Protein 2XL3 (pdb70)

Sequence (635 aa):
KPNYALKFTLAGHTKAVSSVKFSPNGEWLASSSADKLIKIWGAYDGKFEKTISGHKLGISDVAWSSDSNLLVSASDDKTLKIWDVSSGKCLKTLKGHSNYVFCCNFNPQSNLIVSGSFFDESVRIWDVKTGKCLKTLPAHSDPVSAVHFNRDGSLIVSSSYDGLCRIWDTASGQCLKTLIDDDNPPVSFVKFSPNGKYILAATLDNTLKLWDYSKGKCLKTYTGHKNEKYCIFANFSVTGGKWIVSGSEDNLVYIWNLQTKEIVQKLQGHTDVVISTACHPTENIIASAALENDKTIKLWKSDCVKPNYALKFTLAGHTKAVSSVKFSPNGEWLASSSADKLIKIWGAYDGKFEKTISGHKLGISDVAWSSDSNLLVSASDDKTLKIWDVSSGKCLKTLKGHSNYVFCCNFNPQSNLIVSGSFDESVRIWDVKTGKCLKTLPAHSDPVSAVHFNRDGSLIVSSSYDGLCRIWDTASGQCLKTLIDDDNPPVSFVKFSPNGKYILAATLDNTLKLWDYSKGKCLKTYTGHKNEKYCIFANFSVTGGKWIVSGSEDNLVYIWNLQTKEIVQKLQGHTDVVISTACHPTENIIASAALENDKTIKLWKSDCDEEVDVTSVDARTKQEEVDVTSVDARTK

CATH classification: 2.130.10.10

Nearest PDB structures (foldseek):
  3n0d-assembly1_A  TM=1.001E+00  e=2.787E-56  Homo sapiens
  3mxx-assembly1_A  TM=1.001E+00  e=6.219E-56  Homo sapiens
  2gnq-assembly1_A  TM=1.001E+00  e=7.992E-56  Homo sapiens
  2co0-assembly1_A  TM=1.000E+00  e=5.377E-55  Homo sapiens
  8ok1-assembly1_A  TM=9.999E-01  e=1.085E-54  Mus musculus

Secondary structure (DSSP, 8-state):
----EEEEEE---SS-EEEEEE-TTSSEEEEEETTS-EEEEETTT--EEEEE---SS-EEEEEE-TTSSEEEEEETTSEEEEEETTT--EEEEEE--SS-EEEEEE-SSSSEEEEEETTS-EEEEETTT--EEEEE---SS-EEEEEE-TTSSEEEEEETTS-EEEEETTT--EEEEE--SS-PPEEEEEE-TTSSEEEEEETTTEEEEEETTTTEEEEEE-SS--SSS---EEEE-SSS-EEEE-BTTS-EEEEETTT--EEEEE---SS-EEEEEE-SSSSEEEEEE-TTT--EEEEE---/-----EEEEEE---SS-EEEEEE-TTSSEEEEEETTS-EEEEETTT--EEEEE---SS-EEEEEE-TTSSEEEEEETTS-EEEEETTT--EEEEE---SS-EEEEEE-SS-SEEEEEETTS-EEEEETTT--EEEEE---SS-EEEEEE-TTSSEEEEEETTS-EEEEETTT--EEEEE--SS-PPEEEEEE-TTSSEEEEEETTTEEEEEETTTTEEEEEE-SS--SSS---EEEE-SSS-EEEE-BTTS-EEEEETTT--EEEEE---SS-EEEEEE-SSSSEEEEEE-TTT--EEEEE---/-----SS---/-TTT-/----SS---/----

GO terms:
  GO:0140672 ATAC complex (C, IDA)
  GO:0005634 nucleus (C, IDA)
  GO:0001501 skeletal system development (P, IDA)
  GO:0045722 positive regulation of gluconeogenesis (P, IGI)
  GO:0042800 histone H3K4 methyltransferase activity (F, IMP)
  GO:0018022 peptidyl-lysine methylation (P, IMP)
  GO:0005515 protein binding (F, IPI)
  GO:0005654 nucleoplasm (C, TAS)
  GO:0051302 regulation of cell division (P, IDA)
  GO:0045995 regulation of embryonic development (P, IDA)
  GO:0051726 regulation of cell cycle (P, IMP)

Foldseek 3Di:
DWDWDFDDKAFDDQFFWAEWEAQLVQQWIWTFGQSQKIWIAGRPRRHTDDIAHDDPGGWREKEAALVRQKMWTWFQSQWIWIAGVVVSDGPEIAHDGPGGWHEKYAFNVRQWMWTWFQSQWIFIAGPVPSHTPDIASHGDGGWQYWEAALHRQWIWTFFQRLWIWIAGRVPRDTPDIADDDPRGGWRYKYADNHRQWMWTDGQVQKIFIAGVVVSDTDDIAGDAHHHPARKDKDFADLPATWIWIWGQVQWIFIARPPVRDTPDIHHDFDGTWRYKYARNHFRKMKITGGGVGGMITIIHTPD/DFWDWDFDDKAFDDQFFWAEWEAQLVQQWIWTFGQSQKIWIAGRPRRHTDDIAHDDPGGWREKEAALVRQKMWTWFQSQWIWIAGVVVSDGPDIAHDGPGGWHEKYAFNVRQWMWTWFQSQWIFIAGPNPSHTPDIASHGDGGKQYWEAALHRQKIWTFFQRLWIWIAGRVPRDTPDIAHDDPRGGWRYKDADNHRQWMWTDGQVQKIFIAGVVVSDTDDIAGDAHHHPARKDKDFADLPATWIWIWGQVQWIFIARPPVRDTRDIHHDFDGTFRYKYARNHFRKMKTTGGGVGGMITIIHTPD/DDDDDPDDDD/DVPPD/DDDDDPDDD/DVVD

B-factor: mean 37.05, std 11.86, range [14.22, 108.82]

Radius of gyration: 29.63 Å; Cα contacts (8 Å, |Δi|>4): 2070; chains: 6; bounding box: 37×71×88 Å

InterPro domains:
  IPR001680 WD40 repeat [PS50082] (41-82)
  IPR001680 WD40 repeat [PS50082] (83-124)
  IPR001680 WD40 repeat [PS50082] (125-166)
  IPR001680 WD40 repeat [PS50082] (167-208)
  IPR001680 WD40 repeat [PS50082] (210-251)
  IPR001680 WD40 repeat [PS50082] (252-296)
  IPR001680 WD40 repeat [SM00320] (34-73)
  IPR001680 WD40 repeat [SM00320] (76-115)
  IPR001680 WD40 repeat [SM00320] (118-157)
  IPR001680 WD40 repeat [SM00320] (160-199)
  IPR001680 WD40 repeat [SM00320] (202-242)
  IPR001680 WD40 repeat [SM00320] (245-287)
  IPR001680 WD40 repeat [SM00320] (290-331)
  IPR015943 WD40/YVTN repeat-like-containing domain superfamily [G3DSA:2.130.10.10] (20-334)
  IPR019775 WD40 repeat, conserved site [PS00678] (102-116)
  IPR019775 WD40 repeat, conserved site [PS00678] (144-158)
  IPR019775 WD40 repeat, conserved site [PS00678] (186-200)
  IPR019775 WD40 repeat, conserved site [PS00678] (274-288)
  IPR020472 PAC1/LIS1-like, WD-40 repeat [PR00320] (102-116)
  IPR020472 PAC1/LIS1-like, WD-40 repeat [PR00320] (144-158)

Solvent-accessible surface area: 23405 Å² total; per-residue (Å²): 172,9,62,10,49,81,117,71,67,7,78,35,9,98,87,1,0,0,0,0,40,20,0,56,84,0,85,77,0,0,0,0,0,6,15,90,44,0,24,2,5,9,0,90,73,11,135,94,37,11,47,6,38,41,11,163,85,7,1,0,4,0,2,22,2,60,87,9,83,34,0,0,0,0,0,15,24,105,18,0,29,2,4,35,15,88,19,23,62,58,80,79,41,0,144,37,11,79,52,80,0,9,3,1,31,16,7,56,142,18,66,22,0,0,0,0,0,72,35,63,13,0,44,3,1,31,18,79,72,6,128,46,92,72,69,6,117,0,16,78,52,25,1,1,5,4,39,5,14,118,84,11,54,20,0,0,0,0,0,58,28,4,30,6,59,0,11,39,13,83,71,14,111,51,72,72,52,8,93,41,136,128,51,23,50,10,0,12,2,60,3,2,64,3,9,78,28,0,0,6,2,5,25,60,34,17,0,20,0,14,29,40,70,71,30,114,46,62,5,60,0,64,51,11,92,2,102,26,41,2,1,13,1,9,17,2,42,45,35,26,87,20,0,0,2,0,0,19,54,47,38,1,4,0,1,36,6,32,78,76,107,61,14,40,106,9,148,31,12,94,23,15,0,0,0,2,6,30,3,51,92,84,22,5,0,0,0,0,0,6,74,122,19,65,28,0,17,0,7,58,16,129,62,160,131,9,62,10,48,80,117,71,66,6,79,36,9,96,98,0,0,0,0,0,39,19,0,55,82,0,85,76,0,0,0,0,0,18,15,92,44,0,24,2,6,9,0,92,74,10,135,95,35,12,51,4,37,42,11,163,82,8,1,0,4,0,1,22,2,60,85,9,84,35,0,0,0,0,0,21,24,105,18,0,29,1,2,35,15,86,18,22,58,58,78,80,40,1,145,38,11,79,53,88,0,6,4,0,30,17,1,53,108,17,80,22,0,0,0,0,0,72,37,62,12,0,44,2,1,31,18,79,72,7,128,45,92,72,68,7,116,0,16,78,51,25,0,1,5,4,38,5,14,118,73,5,55,18,0,0,0,0,0,67,26,4,29,6,61,0,10,38,14,84,69,15,114,50,74,72,51,7,95,40,136,127,49,24,50,10,0,11,1,59,3,2,60,9,8,49,35,0,0,5,2,5,26,61,34,17,0,21,0,14,18,38,65,160,29,105,46,65,4,61,0,63,51,10,93,3,102,58,53,1,1,14,1,9,18,2,40,43,35,27,92,8,0,0,4,0,0,18,53,49,37,1,4,0,1,31,5,33,77,84,109,61,12,40,105,8,148,33,12,94,23,15,0,0,0,2,6,29,2,52,90,85,22,5,0,0,0,0,0,6,72,121,18,64,28,0,17,0,6,58,16,128,52,151,149,136,20,65,3,50,50,86,171,19,2,14,120,142,166,137,19,68,2,42,52,90,196,37,9,18,114

Structure (mmCIF, N/CA/C/O backbone):
data_2XL3
#
_entry.id   2XL3
#
_cell.length_a   47.100
_cell.length_b   81.320
_cell.length_c   86.350
_cell.angle_alpha   90.00
_cell.angle_beta   91.13
_cell.angle_gamma   90.00
#
_symmetry.space_group_name_H-M   'P 1 21 1'
#
loop_
_entity.id
_entity.type
_entity.pdbx_description
1 polymer 'WD REPEAT-CONTAINING PROTEIN 5'
2 polymer 'RETINOBLASTOMA-BINDING PROTEIN 5'
3 polymer 'HISTONE H3.1'
4 non-polymer GLYCEROL
5 water water
#
loop_
_atom_site.group_PDB
_atom_site.id
_atom_site.type_symbol
_atom_site.label_atom_id
_atom_site.label_alt_id
_atom_site.label_comp_id
_atom_site.label_asym_id
_atom_site.label_entity_id
_atom_site.label_seq_id
_atom_site.pdbx_PDB_ins_code
_atom_site.Cartn_x
_atom_site.Cartn_y
_atom_site.Cartn_z
_atom_site.occupancy
_atom_site.B_iso_or_equiv
_atom_site.auth_seq_id
_atom_site.auth_comp_id
_atom_site.auth_asym_id
_atom_site.auth_atom_id
_atom_site.pdbx_PDB_model_num
ATOM 1 N N . LYS A 1 32 ? 6.927 3.135 -20.832 1.00 59.17 32 LYS A N 1
ATOM 2 C CA . LYS A 1 32 ? 8.011 3.594 -19.961 1.00 60.49 32 LYS A CA 1
ATOM 3 C C . LYS A 1 32 ? 7.528 4.409 -18.757 1.00 53.94 32 LYS A C 1
ATOM 4 O O . LYS A 1 32 ? 6.541 5.136 -18.841 1.00 55.62 32 LYS A O 1
ATOM 10 N N . PRO A 1 33 ? 8.236 4.291 -17.626 1.00 58.34 33 PRO A N 1
ATOM 11 C CA . PRO A 1 33 ? 7.917 5.111 -16.459 1.00 50.53 33 PRO A CA 1
ATOM 12 C C . PRO A 1 33 ? 8.578 6.473 -16.619 1.00 53.27 33 PRO A C 1
ATOM 13 O O . PRO A 1 33 ? 9.481 6.641 -17.455 1.00 45.63 33 PRO A O 1
ATOM 17 N N . ASN A 1 34 ? 8.141 7.432 -15.813 1.00 51.38 34 ASN A N 1
ATOM 18 C CA . ASN A 1 34 ? 8.648 8.787 -15.909 1.00 49.05 34 ASN A CA 1
ATOM 19 C C . ASN A 1 34 ? 9.146 9.311 -14.572 1.00 47.87 34 ASN A C 1
ATOM 20 O O . ASN A 1 34 ? 9.139 10.518 -14.345 1.00 48.54 34 ASN A O 1
ATOM 25 N N . TYR A 1 35 ? 9.582 8.413 -13.693 1.00 45.62 35 TYR A N 1
ATOM 26 C CA . TYR A 1 35 ? 10.005 8.813 -12.345 1.00 44.63 35 TYR A CA 1
ATOM 27 C C . TYR A 1 35 ? 10.819 10.111 -12.326 1.00 38.64 35 TYR A C 1
ATOM 28 O O . TYR A 1 35 ? 11.767 10.273 -13.102 1.00 41.08 35 TYR A O 1
ATOM 37 N N . ALA A 1 36 ? 10.431 11.039 -11.450 1.00 35.50 36 ALA A N 1
ATOM 38 C CA . ALA A 1 36 ? 11.114 12.330 -11.333 1.00 37.32 36 ALA A CA 1
ATOM 39 C C . ALA A 1 36 ? 11.221 12.810 -9.872 1.00 40.22 36 ALA A C 1
ATOM 40 O O . ALA A 1 36 ? 10.293 12.630 -9.076 1.00 32.42 36 ALA A O 1
ATOM 42 N N . LEU A 1 37 ? 12.357 13.420 -9.534 1.00 35.54 37 LEU A N 1
ATOM 43 C CA . LEU A 1 37 ? 12.642 13.828 -8.159 1.00 31.90 37 LEU A CA 1
ATOM 44 C C . LEU A 1 37 ? 11.580 14.751 -7.592 1.00 30.97 37 LEU A C 1
ATOM 45 O O . LEU A 1 37 ? 11.242 15.765 -8.194 1.00 36.47 37 LEU A O 1
ATOM 50 N N . LYS A 1 38 ? 11.045 14.389 -6.436 1.00 31.50 38 LYS A N 1
ATOM 51 C CA . LYS A 1 38 ? 10.084 15.247 -5.750 1.00 34.95 38 LYS A CA 1
ATOM 52 C C . LYS A 1 38 ? 10.618 15.699 -4.384 1.00 39.40 38 LYS A C 1
ATOM 53 O O . LYS A 1 38 ? 10.395 16.835 -3.964 1.00 43.43 38 LYS A O 1
ATOM 59 N N . PHE A 1 39 ? 11.342 14.814 -3.708 1.00 31.22 39 PHE A N 1
ATOM 60 C CA . PHE A 1 39 ? 11.855 15.129 -2.391 1.00 28.95 39 PHE A CA 1
ATOM 61 C C . PHE A 1 39 ? 13.219 14.525 -2.093 1.00 34.20 39 PHE A C 1
ATOM 62 O O . PHE A 1 39 ? 13.510 13.397 -2.479 1.00 37.47 39 PHE A O 1
ATOM 70 N N . THR A 1 40 ? 14.056 15.303 -1.413 1.00 33.98 40 THR A N 1
ATOM 71 C CA . THR A 1 40 ? 15.287 14.793 -0.822 1.00 36.50 40 THR A CA 1
ATOM 72 C C . THR A 1 40 ? 15.178 14.936 0.692 1.00 30.60 40 THR A C 1
ATOM 73 O O . THR A 1 40 ? 14.709 15.947 1.187 1.00 31.45 40 THR A O 1
ATOM 77 N N . LEU A 1 41 ? 15.557 13.904 1.427 1.00 26.10 41 LEU A N 1
ATOM 78 C CA . LEU A 1 41 ? 15.362 13.922 2.871 1.00 32.65 41 LEU A CA 1
ATOM 79 C C . LEU A 1 41 ? 16.707 13.822 3.558 1.00 30.72 41 LEU A C 1
ATOM 80 O O . LEU A 1 41 ? 17.377 12.794 3.469 1.00 42.24 41 LEU A O 1
ATOM 85 N N . ALA A 1 42 ? 17.117 14.898 4.215 1.00 26.44 42 ALA A N 1
ATOM 86 C CA . ALA A 1 42 ? 18.349 14.887 4.994 1.00 32.53 42 ALA A CA 1
ATOM 87 C C . ALA A 1 42 ? 18.049 14.658 6.479 1.00 33.03 42 ALA A C 1
ATOM 88 O O . ALA A 1 42 ? 16.980 15.007 6.961 1.00 37.22 42 ALA A O 1
ATOM 90 N N . GLY A 1 43 ? 18.988 14.066 7.203 1.00 28.99 43 GLY A N 1
ATOM 91 C CA . GLY A 1 43 ? 18.760 13.751 8.599 1.00 31.19 43 GLY A CA 1
ATOM 92 C C . GLY A 1 43 ? 19.851 12.871 9.165 1.00 33.22 43 GLY A C 1
ATOM 93 O O . GLY A 1 43 ? 20.558 13.280 10.074 1.00 35.31 43 GLY A O 1
ATOM 94 N N . HIS A 1 44 ? 19.991 11.660 8.631 1.00 34.42 44 HIS A N 1
ATOM 95 C CA . HIS A 1 44 ? 21.065 10.762 9.052 1.00 35.94 44 HIS A CA 1
ATOM 96 C C . HIS A 1 44 ? 22.429 11.428 8.900 1.00 36.25 44 HIS A C 1
ATOM 97 O O . HIS A 1 44 ? 22.680 12.157 7.932 1.00 34.93 44 HIS A O 1
ATOM 104 N N . THR A 1 45 ? 23.302 11.170 9.867 1.00 28.93 45 THR A N 1
ATOM 105 C CA . THR A 1 45 ? 24.632 11.761 9.901 1.00 26.93 45 THR A CA 1
ATOM 106 C C . THR A 1 45 ? 25.706 10.766 9.448 1.00 33.12 45 THR A C 1
ATOM 107 O O . THR A 1 45 ? 26.898 11.078 9.417 1.00 35.45 45 THR A O 1
ATOM 111 N N . LYS A 1 46 ? 25.263 9.566 9.088 1.00 37.36 46 LYS A N 1
ATOM 112 C CA . LYS A 1 46 ? 26.132 8.518 8.555 1.00 36.05 46 LYS A CA 1
ATOM 113 C C . LYS A 1 46 ? 25.365 7.787 7.467 1.00 35.62 46 LYS A C 1
ATOM 114 O O . LYS A 1 46 ? 24.174 8.050 7.278 1.00 33.93 46 LYS A O 1
ATOM 120 N N . ALA A 1 47 ? 26.044 6.889 6.753 1.00 38.68 47 ALA A N 1
ATOM 121 C CA . ALA A 1 47 ? 25.465 6.212 5.591 1.00 26.02 47 ALA A CA 1
ATOM 122 C C . ALA A 1 47 ? 24.070 5.695 5.909 1.00 22.34 47 ALA A C 1
ATOM 123 O O . ALA A 1 47 ? 23.811 5.271 7.024 1.00 25.90 47 ALA A O 1
ATOM 125 N N . VAL A 1 48 ? 23.156 5.758 4.951 1.00 20.51 48 VAL A N 1
ATOM 126 C CA . VAL A 1 48 ? 21.844 5.163 5.166 1.00 25.60 48 VAL A CA 1
ATOM 127 C C . VAL A 1 48 ? 21.935 3.713 4.685 1.00 33.38 48 VAL A C 1
ATOM 128 O O . VAL A 1 48 ? 22.635 3.422 3.708 1.00 32.47 48 VAL A O 1
ATOM 132 N N . SER A 1 49 ? 21.237 2.803 5.360 1.00 30.62 49 SER A N 1
ATOM 133 C CA . SER A 1 49 ? 21.396 1.383 5.074 1.00 24.35 49 SER A CA 1
ATOM 134 C C . SER A 1 49 ? 20.182 0.771 4.398 1.00 26.06 49 SER A C 1
ATOM 135 O O . SER A 1 49 ? 20.319 -0.147 3.581 1.00 28.53 49 SER A O 1
ATOM 138 N N . SER A 1 50 ? 18.996 1.269 4.735 1.00 21.30 50 SER A N 1
ATOM 139 C CA . SER A 1 50 ? 17.784 0.650 4.220 1.00 25.60 50 SER A CA 1
ATOM 140 C C . SER A 1 50 ? 16.559 1.539 4.385 1.00 28.72 50 SER A C 1
ATOM 141 O O . SER A 1 50 ? 16.371 2.125 5.451 1.00 34.29 50 SER A O 1
ATOM 144 N N . VAL A 1 51 ? 15.737 1.639 3.332 1.00 27.05 51 VAL A N 1
ATOM 145 C CA . VAL A 1 51 ? 14.386 2.223 3.446 1.00 30.43 51 VAL A CA 1
ATOM 146 C C . VAL A 1 51 ? 13.266 1.233 3.058 1.00 35.83 51 VAL A C 1
ATOM 147 O O . VAL A 1 51 ? 13.494 0.292 2.287 1.00 35.86 51 VAL A O 1
ATOM 151 N N . LYS A 1 52 ? 12.077 1.428 3.631 1.00 29.41 52 LYS A N 1
ATOM 152 C CA . LYS A 1 52 ? 10.906 0.597 3.339 1.00 28.30 52 LYS A CA 1
ATOM 153 C C . LYS A 1 52 ? 9.618 1.397 3.572 1.00 36.56 52 LYS A C 1
ATOM 154 O O . LYS A 1 52 ? 9.494 2.092 4.581 1.00 35.27 52 LYS A O 1
ATOM 160 N N . PHE A 1 53 ? 8.657 1.286 2.656 1.00 31.41 53 PHE A N 1
ATOM 161 C CA . PHE A 1 53 ? 7.356 1.919 2.831 1.00 22.89 53 PHE A CA 1
ATOM 162 C C . PHE A 1 53 ? 6.462 1.114 3.757 1.00 30.64 53 PHE A C 1
ATOM 163 O O . PHE A 1 53 ? 6.279 -0.082 3.554 1.00 44.14 53 PHE A O 1
ATOM 171 N N . SER A 1 54 ? 5.904 1.757 4.776 1.00 29.41 54 SER A N 1
ATOM 172 C CA . SER A 1 54 ? 4.899 1.102 5.604 1.00 31.72 54 SER A CA 1
ATOM 173 C C . SER A 1 54 ? 3.820 0.516 4.705 1.00 36.83 54 SER A C 1
ATOM 174 O O . SER A 1 54 ? 3.544 1.043 3.619 1.00 34.92 54 SER A O 1
ATOM 177 N N . PRO A 1 55 ? 3.201 -0.580 5.154 1.00 41.04 55 PRO A N 1
ATOM 178 C CA . PRO A 1 55 ? 2.213 -1.298 4.339 1.00 39.22 55 PRO A CA 1
ATOM 179 C C . PRO A 1 55 ? 1.014 -0.434 3.975 1.00 48.07 55 PRO A C 1
ATOM 180 O O . PRO A 1 55 ? 0.388 -0.696 2.939 1.00 38.22 55 PRO A O 1
ATOM 184 N N . ASN A 1 56 ? 0.696 0.571 4.796 1.00 40.26 56 ASN A N 1
ATOM 185 C CA . ASN A 1 56 ? -0.441 1.435 4.485 1.00 31.28 56 ASN A CA 1
ATOM 186 C C . ASN A 1 56 ? -0.089 2.591 3.566 1.00 35.13 56 ASN A C 1
ATOM 187 O O . ASN A 1 56 ? -0.964 3.344 3.141 1.00 46.10 56 ASN A O 1
ATOM 192 N N . GLY A 1 57 ? 1.191 2.725 3.242 1.00 39.86 57 GLY A N 1
ATOM 193 C CA . GLY A 1 57 ? 1.633 3.785 2.352 1.00 31.12 57 GLY A CA 1
ATOM 194 C C . GLY A 1 57 ? 1.464 5.155 2.956 1.00 35.11 57 GLY A C 1
ATOM 195 O O . GLY A 1 57 ? 1.110 6.101 2.268 1.00 50.53 57 GLY A O 1
ATOM 196 N N . GLU A 1 58 ? 1.700 5.267 4.255 1.00 39.58 58 GLU A N 1
ATOM 197 C CA . GLU A 1 58 ? 1.669 6.569 4.912 1.00 38.97 58 GLU A CA 1
ATOM 198 C C . GLU A 1 58 ? 3.085 7.003 5.236 1.00 39.39 58 GLU A C 1
ATOM 199 O O . GLU A 1 58 ? 3.441 8.170 5.081 1.00 40.69 58 GLU A O 1
ATOM 205 N N . TRP A 1 59 ? 3.901 6.046 5.657 1.00 33.92 59 TRP A N 1
ATOM 206 C CA . TRP A 1 59 ? 5.229 6.352 6.139 1.00 32.93 59 TRP A CA 1
ATOM 207 C C . TRP A 1 59 ? 6.339 5.726 5.317 1.00 30.03 59 TRP A C 1
ATOM 208 O O . TRP A 1 59 ? 6.148 4.719 4.641 1.00 30.28 59 TRP A O 1
ATOM 219 N N . LEU A 1 60 ? 7.503 6.354 5.385 1.00 32.29 60 LEU A N 1
ATOM 220 C CA . LEU A 1 60 ? 8.752 5.722 4.996 1.00 35.32 60 LEU A CA 1
ATOM 221 C C . LEU A 1 60 ? 9.609 5.523 6.254 1.00 32.44 60 LEU A C 1
ATOM 222 O O . LEU A 1 60 ? 9.640 6.381 7.148 1.00 32.39 60 LEU A O 1
ATOM 227 N N . ALA A 1 61 ? 10.282 4.384 6.338 1.00 28.54 61 ALA A N 1
ATOM 228 C CA . ALA A 1 61 ? 11.159 4.102 7.468 1.00 25.99 61 ALA A CA 1
ATOM 229 C C . ALA A 1 61 ? 12.573 3.945 6.962 1.00 27.83 61 ALA A C 1
ATOM 230 O O . ALA A 1 61 ? 12.794 3.385 5.903 1.00 31.91 61 ALA A O 1
ATOM 232 N N . SER A 1 62 ? 13.538 4.451 7.712 1.00 29.30 62 SER A N 1
ATOM 233 C CA . SER A 1 62 ? 14.924 4.398 7.281 1.00 24.65 62 SER A CA 1
ATOM 234 C C . SER A 1 62 ? 15.834 4.047 8.445 1.00 30.39 62 SER A C 1
ATOM 235 O O . SER A 1 62 ? 15.564 4.413 9.599 1.00 27.33 62 SER A O 1
ATOM 238 N N . SER A 1 63 ? 16.913 3.337 8.132 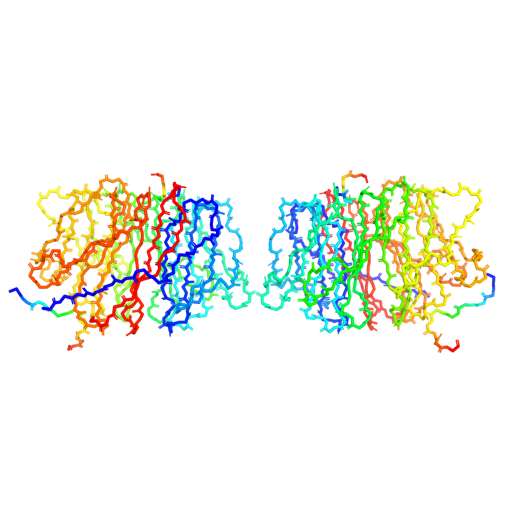1.00 29.19 63 SER A N 1
ATOM 239 C CA . SER A 1 63 ? 17.898 2.942 9.124 1.00 24.13 63 SER A CA 1
ATOM 240 C C . SER A 1 63 ? 19.277 3.363 8.655 1.00 23.47 63 SER A C 1
ATOM 241 O O . SER A 1 63 ? 19.517 3.474 7.457 1.00 25.38 63 SER A O 1
ATOM 244 N N . SER A 1 64 ? 20.188 3.586 9.597 1.00 22.54 64 SER A N 1
ATOM 245 C CA . SER A 1 64 ? 21.481 4.164 9.264 1.00 28.81 64 SER A CA 1
ATOM 246 C C . SER A 1 64 ? 22.651 3.574 10.037 1.00 29.65 64 SER A C 1
ATOM 247 O O . SER A 1 64 ? 22.496 3.007 11.121 1.00 28.06 64 SER A O 1
ATOM 250 N N . ALA A 1 65 ? 23.836 3.738 9.470 1.00 25.81 65 ALA A N 1
ATOM 251 C CA . ALA A 1 65 ? 25.064 3.431 10.167 1.00 27.98 65 ALA A CA 1
ATOM 252 C C . ALA A 1 65 ? 25.173 4.268 11.453 1.00 39.02 65 ALA A C 1
ATOM 253 O O . ALA A 1 65 ? 26.014 3.992 12.326 1.00 34.93 65 ALA A O 1
ATOM 255 N N . ASP A 1 66 ? 24.312 5.281 11.571 1.00 31.05 66 ASP A N 1
ATOM 256 C CA . ASP A 1 66 ? 24.340 6.176 12.730 1.00 36.56 66 ASP A CA 1
ATOM 257 C C . ASP A 1 66 ? 23.555 5.640 13.936 1.00 32.21 66 ASP A C 1
ATOM 258 O O . ASP A 1 66 ? 23.156 6.413 14.818 1.00 25.87 66 ASP A O 1
ATOM 263 N N . LYS A 1 67 ? 23.334 4.325 13.968 1.00 20.90 67 LYS A N 1
ATOM 264 C CA . LYS A 1 67 ? 22.559 3.692 15.040 1.00 20.20 67 LYS A CA 1
ATOM 265 C C . LYS A 1 67 ? 21.088 4.125 15.087 1.00 21.95 67 LYS A C 1
ATOM 266 O O . LYS A 1 67 ? 20.377 3.773 16.024 1.00 24.70 67 LYS A O 1
ATOM 272 N N . LEU A 1 68 ? 20.624 4.874 14.088 1.00 30.15 68 LEU A N 1
ATOM 273 C CA . LEU A 1 68 ? 19.293 5.498 14.152 1.00 29.22 68 LEU A CA 1
ATOM 274 C C . LEU A 1 68 ? 18.262 5.004 13.138 1.00 27.09 68 LEU A C 1
ATOM 275 O O . LEU A 1 68 ? 18.601 4.590 12.035 1.00 29.03 68 LEU A O 1
ATOM 280 N N . ILE A 1 69 ? 16.996 5.085 13.527 1.00 20.62 69 ILE A N 1
ATOM 281 C CA . ILE A 1 69 ? 15.879 4.933 12.602 1.00 25.78 69 ILE A CA 1
ATOM 282 C C . ILE A 1 69 ? 15.095 6.247 12.531 1.00 33.08 69 ILE A C 1
ATOM 283 O O . ILE A 1 69 ? 14.895 6.912 13.549 1.00 30.01 69 ILE A O 1
ATOM 288 N N . LYS A 1 70 ? 14.665 6.625 11.328 1.00 32.94 70 LYS A N 1
ATOM 289 C CA . LYS A 1 70 ? 13.857 7.833 11.152 1.00 36.76 70 LYS A CA 1
ATOM 290 C C . LYS A 1 70 ? 12.575 7.573 10.351 1.00 34.15 70 LYS A C 1
ATOM 291 O O . LYS A 1 70 ? 12.575 6.787 9.404 1.00 35.31 70 LYS A O 1
ATOM 297 N N . ILE A 1 71 ? 11.479 8.214 10.747 1.00 31.76 71 ILE A N 1
ATOM 298 C CA . ILE A 1 71 ? 10.213 8.034 10.048 1.00 34.22 71 ILE A CA 1
ATOM 299 C C . ILE A 1 71 ? 9.931 9.274 9.218 1.00 36.74 71 ILE A C 1
ATOM 300 O O . ILE A 1 71 ? 10.214 10.384 9.653 1.00 43.50 71 ILE A O 1
ATOM 305 N N . TRP A 1 72 ? 9.381 9.080 8.022 1.00 36.66 72 TRP A N 1
ATOM 306 C CA . TRP A 1 72 ? 9.039 10.188 7.148 1.00 34.18 72 TRP A CA 1
ATOM 307 C C . TRP A 1 72 ? 7.676 9.984 6.464 1.00 34.92 72 TRP A C 1
ATOM 308 O O . TRP A 1 72 ? 7.317 8.866 6.101 1.00 36.39 72 TRP A O 1
ATOM 319 N N . GLY A 1 73 ? 6.923 11.064 6.275 1.00 34.20 73 GLY A N 1
ATOM 320 C CA . GLY A 1 73 ? 5.691 11.010 5.499 1.00 41.31 73 GLY A CA 1
ATOM 321 C C . GLY A 1 73 ? 5.923 10.537 4.065 1.00 37.06 73 GLY A C 1
ATOM 322 O O . GLY A 1 73 ? 6.757 11.085 3.348 1.00 34.53 73 GLY A O 1
ATOM 323 N N . ALA A 1 74 ? 5.178 9.522 3.642 1.00 36.36 74 ALA A N 1
ATOM 324 C CA . ALA A 1 74 ? 5.474 8.832 2.387 1.00 37.95 74 ALA A CA 1
ATOM 325 C C . ALA A 1 74 ? 5.262 9.694 1.156 1.00 41.37 74 ALA A C 1
ATOM 326 O O . ALA A 1 74 ? 5.854 9.431 0.116 1.00 40.38 74 ALA A O 1
ATOM 328 N N . TYR A 1 75 ? 4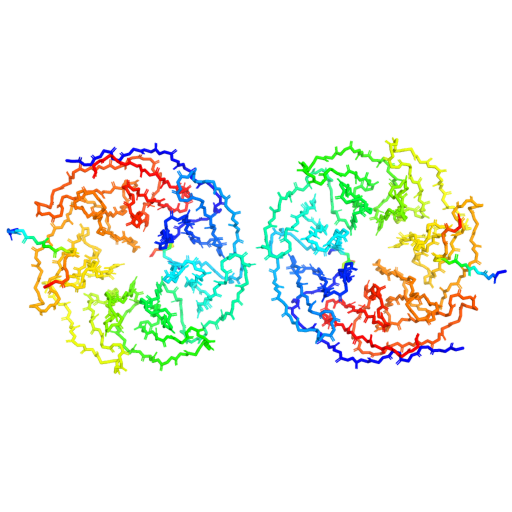.423 10.720 1.276 1.00 46.03 75 TYR A N 1
ATOM 329 C CA . TYR A 1 75 ? 4.038 11.526 0.116 1.00 41.42 75 TYR A CA 1
ATOM 330 C C . TYR A 1 75 ? 4.730 12.884 0.062 1.00 42.33 75 TYR A C 1
ATOM 331 O O . TYR A 1 75 ? 4.997 13.402 -1.023 1.00 48.77 75 TYR A O 1
ATOM 340 N N . ASP A 1 76 ? 5.017 13.459 1.228 1.00 41.96 76 ASP A N 1
ATOM 341 C CA . ASP A 1 76 ? 5.612 14.795 1.293 1.00 36.64 76 ASP A CA 1
ATOM 342 C C . ASP A 1 76 ? 7.078 14.796 1.728 1.00 39.54 76 ASP A C 1
ATOM 343 O O . ASP A 1 76 ? 7.766 15.797 1.561 1.00 42.69 76 ASP A O 1
ATOM 348 N N . GLY A 1 77 ? 7.554 13.684 2.282 1.00 42.99 77 GLY A N 1
ATOM 349 C CA . GLY A 1 77 ? 8.935 13.583 2.738 1.00 36.51 77 GLY A CA 1
ATOM 350 C C . GLY A 1 77 ? 9.152 14.348 4.029 1.00 38.97 77 GLY A C 1
ATOM 351 O O . GLY A 1 77 ? 10.275 14.512 4.503 1.00 37.84 77 GLY A O 1
ATOM 352 N N . LYS A 1 78 ? 8.053 14.834 4.586 1.00 39.23 78 LYS A N 1
ATOM 353 C CA . LYS A 1 78 ? 8.056 15.532 5.859 1.00 45.01 78 LYS A CA 1
ATOM 354 C C . LYS A 1 78 ? 8.576 14.617 6.975 1.00 42.38 78 LYS A C 1
ATOM 355 O O . LYS A 1 78 ? 8.007 13.568 7.243 1.00 38.54 78 LYS A O 1
ATOM 361 N N . PHE A 1 79 ? 9.669 15.013 7.614 1.00 40.13 79 PHE A N 1
ATOM 362 C CA . PHE A 1 79 ? 10.239 14.225 8.702 1.00 33.78 79 PHE A CA 1
ATOM 363 C C . PHE A 1 79 ? 9.240 14.059 9.844 1.00 38.51 79 PHE A C 1
ATOM 364 O O . PHE A 1 79 ? 8.476 14.972 10.160 1.00 50.95 79 PHE A O 1
ATOM 372 N N . GLU A 1 80 ? 9.247 12.885 10.457 1.00 32.43 80 GLU A N 1
ATOM 373 C CA . GLU A 1 80 ? 8.272 12.557 11.480 1.00 40.17 80 GLU A CA 1
ATOM 374 C C . GLU A 1 80 ? 8.948 12.461 12.835 1.00 45.42 80 GLU A C 1
ATOM 375 O O . GLU A 1 80 ? 8.823 13.368 13.648 1.00 41.14 80 GLU A O 1
ATOM 381 N N . LYS A 1 81 ? 9.669 11.365 13.072 1.00 36.88 81 LYS A N 1
ATOM 382 C CA . LYS A 1 81 ? 10.376 11.187 14.338 1.00 37.46 81 LYS A CA 1
ATOM 383 C C . LYS A 1 81 ? 11.710 10.454 14.180 1.00 39.87 81 LYS A C 1
ATOM 384 O O . LYS A 1 81 ? 12.075 10.015 13.085 1.00 35.93 81 LYS A O 1
ATOM 390 N N . THR A 1 82 ? 12.433 10.338 15.292 1.00 33.99 82 THR A N 1
ATOM 391 C CA . THR A 1 82 ? 13.661 9.549 15.346 1.00 32.55 82 THR A CA 1
ATOM 392 C C . THR A 1 82 ? 13.538 8.453 16.406 1.00 32.54 82 THR A C 1
ATOM 393 O O . THR A 1 82 ? 12.888 8.629 17.445 1.00 31.70 82 THR A O 1
ATOM 397 N N . ILE A 1 83 ? 14.151 7.309 16.140 1.00 24.14 83 ILE A N 1
ATOM 398 C CA . ILE A 1 83 ? 14.009 6.191 17.054 1.00 34.42 83 ILE A CA 1
ATOM 399 C C . ILE A 1 83 ? 15.368 5.649 17.465 1.00 34.39 83 ILE A C 1
ATOM 400 O O . ILE A 1 83 ? 16.095 5.107 16.636 1.00 38.35 83 ILE A O 1
ATOM 405 N N . SER A 1 84 ? 15.697 5.810 18.750 1.00 32.50 84 SER A N 1
ATOM 406 C CA . SER A 1 84 ? 17.027 5.481 19.284 1.00 30.74 84 SER A CA 1
ATOM 407 C C . SER A 1 84 ? 17.043 4.206 20.145 1.00 33.68 84 SER A C 1
ATOM 408 O O . SER A 1 84 ? 15.997 3.769 20.651 1.00 25.30 84 SER A O 1
ATOM 411 N N . GLY A 1 85 ? 18.230 3.621 20.332 1.00 29.00 85 GLY A N 1
ATOM 412 C CA . GLY A 1 85 ? 18.334 2.355 21.046 1.00 25.72 85 GLY A CA 1
ATOM 413 C C . GLY A 1 85 ? 19.500 1.423 20.715 1.00 31.88 85 GLY A C 1
ATOM 414 O O . GLY A 1 85 ? 20.163 0.908 21.621 1.00 30.90 85 GLY A O 1
ATOM 415 N N . HIS A 1 86 ? 19.753 1.174 19.433 1.00 22.55 86 HIS A N 1
ATOM 416 C CA . HIS A 1 86 ? 20.845 0.276 19.083 1.00 25.77 86 HIS A CA 1
ATOM 417 C C . HIS A 1 86 ? 22.186 0.860 19.518 1.00 26.25 86 HIS A C 1
ATOM 418 O O . HIS A 1 86 ? 22.378 2.083 19.537 1.00 24.56 86 HIS A O 1
ATOM 425 N N . LYS A 1 87 ? 23.105 -0.030 19.885 1.00 29.82 87 LYS A N 1
ATOM 426 C CA . LYS A 1 87 ? 24.413 0.372 20.391 1.00 32.59 87 LYS A CA 1
ATOM 427 C C . LYS A 1 87 ? 25.414 0.506 19.267 1.00 31.00 87 LYS A C 1
ATOM 428 O O . LYS A 1 87 ? 26.455 1.153 19.426 1.00 33.66 87 LYS A O 1
ATOM 434 N N . LEU A 1 88 ? 25.102 -0.121 18.136 1.00 28.45 88 LEU A N 1
ATOM 435 C CA . LEU A 1 88 ? 25.909 0.023 16.930 1.00 25.55 88 LEU A CA 1
ATOM 436 C C . LEU A 1 88 ? 24.995 0.269 15.741 1.00 27.64 88 LEU A C 1
ATOM 437 O O . LEU A 1 88 ? 23.773 0.264 15.898 1.00 27.62 88 LEU A O 1
ATOM 442 N N . GLY A 1 89 ? 25.584 0.480 14.564 1.00 24.48 89 GLY A N 1
ATOM 443 C CA . GLY A 1 89 ? 24.822 0.715 13.347 1.00 24.79 89 GLY A CA 1
ATOM 444 C C . GLY A 1 89 ? 23.762 -0.312 12.950 1.00 27.02 89 GLY A C 1
ATOM 445 O O . GLY A 1 89 ? 23.755 -1.451 13.415 1.00 30.61 89 GLY A O 1
ATOM 446 N N . ILE A 1 90 ? 22.862 0.102 12.063 1.00 28.91 90 ILE A N 1
ATOM 447 C CA . ILE A 1 90 ? 21.763 -0.741 11.604 1.00 23.75 90 ILE A CA 1
ATOM 448 C C . ILE A 1 90 ? 21.905 -1.032 10.118 1.00 23.23 90 ILE A C 1
ATOM 449 O O . ILE A 1 90 ? 22.278 -0.154 9.359 1.00 30.88 90 ILE A O 1
ATOM 454 N N . SER A 1 91 ? 21.619 -2.267 9.706 1.00 29.50 91 SER A N 1
ATOM 455 C CA . SER A 1 91 ? 21.757 -2.655 8.304 1.00 25.95 91 SER A CA 1
ATOM 456 C C . SER A 1 91 ? 20.405 -2.843 7.619 1.00 29.05 91 SER A C 1
ATOM 457 O O . SER A 1 91 ? 20.316 -2.826 6.395 1.00 31.45 91 SER A O 1
ATOM 460 N N . ASP A 1 92 ? 19.352 -3.015 8.407 1.00 26.77 92 ASP A N 1
ATOM 461 C CA . ASP A 1 92 ? 18.037 -3.247 7.837 1.00 24.25 92 ASP A CA 1
ATOM 462 C C . ASP A 1 92 ? 16.928 -2.889 8.821 1.00 27.12 92 ASP A C 1
ATOM 463 O O . ASP A 1 92 ? 17.134 -2.832 10.033 1.00 24.13 92 ASP A O 1
ATOM 468 N N . VAL A 1 93 ? 15.747 -2.649 8.275 1.00 24.71 93 VAL A N 1
ATOM 469 C CA . VAL A 1 93 ? 14.564 -2.393 9.066 1.00 26.59 93 VAL A CA 1
ATOM 470 C C . VAL A 1 93 ? 13.381 -2.962 8.267 1.00 29.59 93 VAL A C 1
ATOM 471 O O . VAL A 1 93 ? 13.492 -3.180 7.058 1.00 25.47 93 VAL A O 1
ATOM 475 N N . ALA A 1 94 ? 12.267 -3.239 8.939 1.00 36.54 94 ALA A N 1
ATOM 476 C CA . ALA A 1 94 ? 11.115 -3.853 8.274 1.00 28.67 94 ALA A CA 1
ATOM 477 C C . ALA A 1 94 ? 9.802 -3.646 9.044 1.00 36.15 94 ALA A C 1
ATOM 478 O O . ALA A 1 94 ? 9.777 -3.712 10.284 1.00 35.20 94 ALA A O 1
ATOM 480 N N . TRP A 1 95 ? 8.724 -3.401 8.294 1.00 30.21 95 TRP A N 1
ATOM 481 C CA . TRP A 1 95 ? 7.405 -3.064 8.849 1.00 34.51 95 TRP A CA 1
ATOM 482 C C . TRP A 1 95 ? 6.559 -4.296 9.166 1.00 33.63 95 TRP A C 1
ATOM 483 O O . TRP A 1 95 ? 6.638 -5.297 8.468 1.00 40.66 95 TRP A O 1
ATOM 494 N N . SER A 1 96 ? 5.723 -4.222 10.195 1.00 31.62 96 SER A N 1
ATOM 495 C CA . SER A 1 96 ? 4.703 -5.246 10.382 1.00 33.15 96 SER A CA 1
ATOM 496 C C . SER A 1 96 ? 3.594 -5.032 9.349 1.00 38.54 96 SER A C 1
ATOM 497 O O . SER A 1 96 ? 3.599 -4.033 8.626 1.00 37.20 96 SER A O 1
ATOM 500 N N . SER A 1 97 ? 2.651 -5.968 9.275 1.00 34.45 97 SER A N 1
ATOM 501 C CA . SER A 1 97 ? 1.593 -5.900 8.274 1.00 25.82 97 SER A CA 1
ATOM 502 C C . SER A 1 97 ? 0.634 -4.763 8.554 1.00 30.36 97 SER A C 1
ATOM 503 O O . SER A 1 97 ? 0.045 -4.217 7.636 1.00 40.99 97 SER A O 1
ATOM 506 N N . ASP A 1 98 ? 0.468 -4.410 9.824 1.00 35.69 98 ASP A N 1
ATOM 507 C CA . ASP A 1 98 ? -0.447 -3.338 10.202 1.00 39.91 98 ASP A CA 1
ATOM 508 C C . ASP A 1 98 ? 0.251 -1.961 10.357 1.00 48.21 98 ASP A C 1
ATOM 509 O O . ASP A 1 98 ? -0.352 -0.992 10.840 1.00 42.73 98 ASP A O 1
ATOM 514 N N . SER A 1 99 ? 1.516 -1.876 9.948 1.00 35.43 99 SER A N 1
ATOM 515 C CA . SER A 1 99 ? 2.231 -0.602 9.939 1.00 40.03 99 SER A CA 1
ATOM 516 C C . SER A 1 99 ? 2.482 -0.034 11.344 1.00 40.76 99 SER A C 1
ATOM 517 O O . SER A 1 99 ? 2.916 1.107 11.482 1.00 43.44 99 SER A O 1
ATOM 520 N N . ASN A 1 100 ? 2.217 -0.835 12.375 1.00 35.19 100 ASN A N 1
ATOM 521 C CA . ASN A 1 100 ? 2.319 -0.380 13.755 1.00 31.57 100 ASN A CA 1
ATOM 522 C C . ASN A 1 100 ? 3.660 -0.667 14.422 1.00 37.84 100 ASN A C 1
ATOM 523 O O . ASN A 1 100 ? 4.101 0.092 15.285 1.00 36.05 100 ASN A O 1
ATOM 528 N N . LEU A 1 101 ? 4.300 -1.764 14.030 1.00 37.50 101 LEU A N 1
ATOM 529 C CA . LEU A 1 101 ? 5.580 -2.151 14.612 1.00 29.24 101 LEU A CA 1
ATOM 530 C C . LEU A 1 101 ? 6.696 -2.111 13.575 1.00 31.16 101 LEU A C 1
ATOM 531 O O . LEU A 1 101 ? 6.446 -2.111 12.371 1.00 25.68 101 LEU A O 1
ATOM 536 N N . LEU A 1 102 ? 7.929 -2.070 14.064 1.00 31.04 102 LEU A N 1
ATOM 537 C CA . LEU A 1 102 ? 9.109 -2.143 13.218 1.00 25.86 102 LEU A CA 1
ATOM 538 C C . LEU A 1 102 ? 10.157 -3.069 13.825 1.00 35.08 102 LEU A C 1
ATOM 539 O O . LEU A 1 102 ? 10.287 -3.192 15.059 1.00 32.10 102 LEU A O 1
ATOM 544 N N . VAL A 1 103 ? 10.909 -3.726 12.950 1.00 30.18 103 VAL A N 1
ATOM 545 C CA . VAL A 1 103 ? 12.029 -4.537 13.410 1.00 31.15 103 VAL A CA 1
ATOM 546 C C . VAL A 1 103 ? 13.295 -4.070 12.701 1.00 26.33 103 VAL A C 1
ATOM 547 O O . VAL A 1 103 ? 13.256 -3.683 11.526 1.00 27.47 103 VAL A O 1
ATOM 551 N N . SER A 1 104 ? 14.408 -4.086 13.427 1.00 19.55 104 SER A N 1
ATOM 552 C CA . SER A 1 104 ? 15.680 -3.615 12.901 1.00 20.51 104 SER A CA 1
ATOM 553 C C . SER A 1 104 ? 16.826 -4.569 13.256 1.00 26.89 104 SER A C 1
ATOM 554 O O . SER A 1 104 ? 16.785 -5.292 14.267 1.00 30.17 104 SER A O 1
ATOM 557 N N . ALA A 1 105 ? 17.852 -4.564 12.413 1.00 22.01 105 ALA A N 1
ATOM 558 C CA . ALA A 1 105 ? 18.940 -5.522 12.529 1.00 26.33 105 ALA A CA 1
ATOM 559 C C . ALA A 1 105 ? 20.247 -4.774 12.626 1.00 21.05 105 ALA A C 1
ATOM 560 O O . ALA A 1 105 ? 20.623 -4.024 11.718 1.00 15.78 105 ALA A O 1
ATOM 562 N N . SER A 1 106 ? 20.953 -4.989 13.725 1.00 20.40 106 SER A N 1
ATOM 563 C CA . SER A 1 106 ? 22.105 -4.145 14.017 1.00 33.81 106 SER A CA 1
ATOM 564 C C . SER A 1 106 ? 23.413 -4.889 14.228 1.00 26.09 106 SER A C 1
ATOM 565 O O . SER A 1 106 ? 23.426 -6.031 14.630 1.00 24.39 106 SER A O 1
ATOM 568 N N . ASP A 1 107 ? 24.511 -4.194 13.954 1.00 30.32 107 ASP A N 1
ATOM 569 C CA . ASP A 1 107 ? 25.844 -4.687 14.252 1.00 33.06 107 ASP A CA 1
ATOM 570 C C . ASP A 1 107 ? 26.030 -5.028 15.717 1.00 31.37 107 ASP A C 1
ATOM 571 O O . ASP A 1 107 ? 27.024 -5.647 16.082 1.00 35.29 107 ASP A O 1
ATOM 576 N N . ASP A 1 108 ? 25.086 -4.618 16.559 1.00 29.99 108 ASP A N 1
ATOM 577 C CA . ASP A 1 108 ? 25.191 -4.886 17.996 1.00 28.06 108 ASP A CA 1
ATOM 578 C C . ASP A 1 108 ? 24.807 -6.325 18.332 1.00 32.36 108 ASP A C 1
ATOM 579 O O . ASP A 1 108 ? 24.506 -6.648 19.481 1.00 35.00 108 ASP A O 1
ATOM 584 N N . LYS A 1 109 ? 24.823 -7.181 17.310 1.00 34.09 109 LYS A N 1
ATOM 585 C CA . LYS A 1 109 ? 24.461 -8.598 17.424 1.00 27.79 109 LYS A CA 1
ATOM 586 C C . LYS A 1 109 ? 23.004 -8.835 17.831 1.00 26.48 109 LYS A C 1
ATOM 587 O O . LYS A 1 109 ? 22.647 -9.937 18.249 1.00 40.50 109 LYS A O 1
ATOM 593 N N . THR A 1 110 ? 22.154 -7.820 17.705 1.00 26.48 110 THR A N 1
ATOM 594 C CA . THR A 1 110 ? 20.757 -7.982 18.115 1.00 35.07 110 THR A CA 1
ATOM 595 C C . THR A 1 110 ? 19.730 -7.493 17.091 1.00 27.31 110 THR A C 1
ATOM 596 O O . THR A 1 110 ? 20.078 -6.905 16.077 1.00 32.73 110 THR A O 1
ATOM 600 N N . LEU A 1 111 ? 18.461 -7.763 17.377 1.00 27.33 111 LEU A N 1
ATOM 601 C CA . LEU A 1 111 ? 17.347 -7.125 16.695 1.00 30.20 111 LEU A CA 1
ATOM 602 C C . LEU A 1 111 ? 16.465 -6.449 17.752 1.00 39.38 111 LEU A C 1
ATOM 603 O O . LEU A 1 111 ? 16.358 -6.929 18.888 1.00 37.05 111 LEU A O 1
ATOM 608 N N . LYS A 1 112 ? 15.835 -5.338 17.394 1.00 29.98 112 LYS A N 1
ATOM 609 C CA . LYS A 1 112 ? 14.869 -4.738 18.295 1.00 30.89 112 LYS A CA 1
ATOM 610 C C . LYS A 1 112 ? 13.529 -4.548 17.601 1.00 33.25 112 LYS A C 1
ATOM 611 O O . LYS A 1 112 ? 13.481 -4.271 16.409 1.00 27.50 112 LYS A O 1
ATOM 617 N N . ILE A 1 113 ? 12.454 -4.735 18.363 1.00 36.10 113 ILE A N 1
ATOM 618 C CA . ILE A 1 113 ? 11.089 -4.548 17.892 1.00 35.10 113 ILE A CA 1
ATOM 619 C C . ILE A 1 113 ? 10.552 -3.243 18.481 1.00 29.59 113 ILE A C 1
ATOM 620 O O . ILE A 1 113 ? 10.763 -2.961 19.660 1.00 32.52 113 ILE A O 1
ATOM 625 N N . TRP A 1 114 ? 9.863 -2.441 17.677 1.00 31.74 114 TRP A N 1
ATOM 626 C CA . TRP A 1 114 ? 9.497 -1.090 18.128 1.00 36.93 114 TRP A CA 1
ATOM 627 C C . TRP A 1 114 ? 8.037 -0.755 17.897 1.00 36.38 114 TRP A C 1
ATOM 628 O O . TRP A 1 114 ? 7.517 -1.012 16.806 1.00 35.21 114 TRP A O 1
ATOM 639 N N . ASP A 1 115 ? 7.383 -0.163 18.900 1.00 30.07 115 ASP A N 1
ATOM 640 C CA . ASP A 1 115 ? 6.058 0.405 18.682 1.00 27.55 115 ASP A CA 1
ATOM 641 C C . ASP A 1 115 ? 6.301 1.730 18.003 1.00 32.99 115 ASP A C 1
ATOM 642 O O . ASP A 1 115 ? 6.957 2.598 18.566 1.00 36.22 115 ASP A O 1
ATOM 647 N N . VAL A 1 116 ? 5.791 1.888 16.790 1.00 34.24 116 VAL A N 1
ATOM 648 C CA . VAL A 1 116 ? 6.164 3.038 15.982 1.00 39.34 116 VAL A CA 1
ATOM 649 C C . VAL A 1 116 ? 5.651 4.374 16.526 1.00 36.25 116 VAL A C 1
ATOM 650 O O . VAL A 1 116 ? 6.418 5.327 16.633 1.00 30.13 116 VAL A O 1
ATOM 654 N N . SER A 1 117 ? 4.371 4.439 16.879 1.00 37.57 117 SER A N 1
ATOM 655 C CA . SER A 1 117 ? 3.788 5.698 17.333 1.00 38.33 117 SER A CA 1
ATOM 656 C C . SER A 1 117 ? 4.213 6.072 18.759 1.00 40.78 117 SER A C 1
ATOM 657 O O . SER A 1 117 ? 4.259 7.250 19.104 1.00 46.99 117 SER A O 1
ATOM 660 N N . SER A 1 118 ? 4.538 5.080 19.584 1.00 41.90 118 SER A N 1
ATOM 661 C CA . SER A 1 118 ? 5.011 5.369 20.938 1.00 36.12 118 SER A CA 1
ATOM 662 C C . SER A 1 118 ? 6.531 5.549 20.960 1.00 35.84 118 SER A C 1
ATOM 663 O O . SER A 1 118 ? 7.084 6.261 21.799 1.00 28.57 118 SER A O 1
ATOM 666 N N . GLY A 1 119 ? 7.209 4.891 20.030 1.00 37.30 119 GLY A N 1
ATOM 667 C CA . GLY A 1 119 ? 8.656 4.926 20.000 1.00 30.68 119 GLY A CA 1
ATOM 668 C C . GLY A 1 119 ? 9.263 4.016 21.049 1.00 31.86 119 GLY A C 1
ATOM 669 O O . GLY A 1 119 ? 10.453 4.106 21.316 1.00 32.80 119 GLY A O 1
ATOM 670 N N . LYS A 1 120 ? 8.440 3.152 21.646 1.00 26.97 120 LYS A N 1
ATOM 671 C CA . LYS A 1 120 ? 8.908 2.171 22.639 1.00 41.50 120 LYS A CA 1
ATOM 672 C C . LYS A 1 120 ? 9.665 1.014 22.002 1.00 37.67 120 LYS A C 1
ATOM 673 O O . LYS A 1 120 ? 9.274 0.504 20.942 1.00 38.17 120 LYS A O 1
ATOM 679 N N . CYS A 1 121 ? 10.733 0.586 22.664 1.00 31.98 121 CYS A N 1
ATOM 680 C CA . CYS A 1 121 ? 11.382 -0.675 22.310 1.00 36.89 121 CYS A CA 1
ATOM 681 C C . CYS A 1 121 ? 10.672 -1.839 22.996 1.00 29.27 121 CYS A C 1
ATOM 682 O O . CYS A 1 121 ? 10.896 -2.088 24.180 1.00 28.13 121 CYS A O 1
ATOM 685 N N . LEU A 1 122 ? 9.807 -2.538 22.265 1.00 27.90 122 LEU A N 1
ATOM 686 C CA . LEU A 1 122 ? 9.019 -3.611 22.870 1.00 27.56 122 LEU A CA 1
ATOM 687 C C . LEU A 1 122 ? 9.839 -4.845 23.270 1.00 25.97 122 LEU A C 1
ATOM 688 O O . LEU A 1 122 ? 9.619 -5.418 24.344 1.00 40.94 122 LEU A O 1
ATOM 693 N N . LYS A 1 123 ? 10.778 -5.251 22.417 1.00 24.44 123 LYS A N 1
ATOM 694 C CA . LYS A 1 123 ? 11.623 -6.426 22.694 1.00 31.13 123 LYS A CA 1
ATOM 695 C C . LYS A 1 123 ? 13.017 -6.214 22.131 1.00 26.57 123 LYS A C 1
ATOM 696 O O . LYS A 1 123 ? 13.209 -5.397 21.239 1.00 30.00 123 LYS A O 1
ATOM 702 N N . THR A 1 124 ? 13.988 -6.947 22.662 1.00 26.83 124 THR A N 1
ATOM 703 C CA . THR A 1 124 ? 15.329 -6.986 22.093 1.00 27.79 124 THR A CA 1
ATOM 704 C C . THR A 1 124 ? 15.683 -8.452 21.897 1.00 36.98 124 THR A C 1
ATOM 705 O O . THR A 1 124 ? 15.786 -9.204 22.873 1.00 35.09 124 THR A O 1
ATOM 709 N N . LEU A 1 125 ? 15.848 -8.865 20.640 1.00 34.97 125 LEU A N 1
ATOM 710 C CA . LEU A 1 125 ? 16.095 -10.275 20.338 1.00 25.40 125 LEU A CA 1
ATOM 711 C C . LEU A 1 125 ? 17.582 -10.589 20.348 1.00 27.68 125 LEU A C 1
ATOM 712 O O . LEU A 1 125 ? 18.324 -10.203 19.438 1.00 25.06 125 LEU A O 1
ATOM 717 N N . LYS A 1 126 ? 18.010 -11.287 21.395 1.00 27.55 126 LYS A N 1
ATOM 718 C CA . LYS A 1 126 ? 19.392 -11.728 21.512 1.00 28.87 126 LYS A CA 1
ATOM 719 C C . LYS A 1 126 ? 19.551 -13.199 21.088 1.00 30.21 126 LYS A C 1
ATOM 720 O O . LYS A 1 126 ? 18.635 -14.007 21.256 1.00 29.39 126 LYS A O 1
ATOM 726 N N . GLY A 1 127 ? 20.707 -13.539 20.523 1.00 29.06 127 GLY A N 1
ATOM 727 C CA . GLY A 1 127 ? 20.867 -14.834 19.889 1.00 22.84 127 GLY A CA 1
ATOM 728 C C . GLY A 1 127 ? 22.036 -14.962 18.926 1.00 31.82 127 GLY A C 1
ATOM 729 O O . GLY A 1 127 ? 22.958 -15.732 19.178 1.00 36.57 127 GLY A O 1
ATOM 730 N N . HIS A 1 128 ? 22.009 -14.236 17.810 1.00 31.32 128 HIS A N 1
ATOM 731 C CA . HIS A 1 128 ? 23.126 -14.306 16.871 1.00 26.53 128 HIS A CA 1
ATOM 732 C C . HIS A 1 128 ? 24.436 -14.015 17.576 1.00 26.04 128 HIS A C 1
ATOM 733 O O . HIS A 1 128 ? 24.461 -13.354 18.614 1.00 29.19 128 HIS A O 1
ATOM 740 N N . SER A 1 129 ? 25.524 -14.499 16.994 1.00 26.42 129 SER A N 1
ATOM 741 C CA . SER A 1 129 ? 26.829 -14.414 17.632 1.00 29.67 129 SER A CA 1
ATOM 742 C C . SER A 1 129 ? 27.709 -13.426 16.896 1.00 28.09 129 SER A C 1
ATOM 743 O O . SER A 1 129 ? 28.902 -13.305 17.185 1.00 30.12 129 SER A O 1
ATOM 746 N N . ASN A 1 130 ? 27.104 -12.732 15.936 1.00 31.52 130 ASN A N 1
ATOM 747 C CA . ASN A 1 130 ? 27.767 -11.663 15.184 1.00 34.07 130 ASN A CA 1
ATOM 748 C C . ASN A 1 130 ? 26.720 -10.756 14.541 1.00 31.60 130 ASN A C 1
ATOM 749 O O . ASN A 1 130 ? 25.531 -10.922 14.789 1.00 33.16 130 ASN A O 1
ATOM 754 N N . TYR A 1 131 ? 27.143 -9.813 13.707 1.00 30.80 131 TYR A N 1
ATOM 755 C CA . TYR A 1 131 ? 26.224 -8.785 13.224 1.00 32.04 131 TYR A CA 1
ATOM 756 C C . TYR A 1 131 ? 24.936 -9.359 12.622 1.00 30.95 131 TYR A C 1
ATOM 757 O O . TYR A 1 131 ? 24.986 -10.288 11.817 1.00 28.58 131 TYR A O 1
ATOM 766 N N . VAL A 1 132 ? 23.795 -8.783 12.997 1.00 27.16 132 VAL A N 1
ATOM 767 C CA . VAL A 1 132 ? 22.535 -9.042 12.303 1.00 27.99 132 VAL A CA 1
ATOM 768 C C . VAL A 1 132 ? 22.423 -8.109 11.092 1.00 31.45 132 VAL A C 1
ATOM 769 O O . VAL A 1 132 ? 22.585 -6.890 11.223 1.00 25.09 132 VAL A O 1
ATOM 773 N N . PHE A 1 133 ? 22.122 -8.679 9.927 1.00 23.58 133 PHE A N 1
ATOM 774 C CA . PHE A 1 133 ? 22.267 -7.956 8.667 1.00 23.94 133 PHE A CA 1
ATOM 775 C C . PHE A 1 133 ? 20.944 -7.689 7.948 1.00 22.12 133 PHE A C 1
ATOM 776 O O . PHE A 1 133 ? 20.806 -6.671 7.282 1.00 30.24 133 PHE A O 1
ATOM 784 N N . CYS A 1 134 ? 19.971 -8.582 8.104 1.00 20.57 134 CYS A N 1
ATOM 785 C CA . CYS A 1 134 ? 18.679 -8.471 7.421 1.00 18.40 134 CYS A CA 1
ATOM 786 C C . CYS A 1 134 ? 17.539 -8.966 8.297 1.00 19.93 134 CYS A C 1
ATOM 787 O O . CYS A 1 134 ? 17.763 -9.747 9.217 1.00 18.94 134 CYS A O 1
ATOM 790 N N . CYS A 1 135 ? 16.316 -8.532 8.006 1.00 17.44 135 CYS A N 1
ATOM 791 C CA . CYS A 1 135 ? 15.162 -8.900 8.833 1.00 23.00 135 CYS A CA 1
ATOM 792 C C . CYS A 1 135 ? 13.825 -8.607 8.150 1.00 23.52 135 CYS A C 1
ATOM 793 O O . CYS A 1 135 ? 13.765 -7.831 7.197 1.00 29.75 135 CYS A O 1
ATOM 796 N N . ASN A 1 136 ? 12.755 -9.216 8.659 1.00 27.17 136 ASN A N 1
ATOM 797 C CA . ASN A 1 136 ? 11.452 -9.192 7.993 1.00 30.78 136 ASN A CA 1
ATOM 798 C C . ASN A 1 136 ? 10.356 -9.866 8.826 1.00 28.43 136 ASN A C 1
ATOM 799 O O . ASN A 1 136 ? 10.628 -10.786 9.588 1.00 36.80 136 ASN A O 1
ATOM 804 N N . PHE A 1 137 ? 9.123 -9.394 8.669 1.00 30.22 137 PHE A N 1
ATOM 805 C CA . PHE A 1 137 ? 7.942 -9.983 9.296 1.00 35.58 137 PHE A CA 1
ATOM 806 C C . PHE A 1 137 ? 7.289 -11.008 8.362 1.00 36.85 137 PHE A C 1
ATOM 807 O O . PHE A 1 137 ? 7.359 -10.875 7.134 1.00 37.00 137 PHE A O 1
ATOM 815 N N . ASN A 1 138 ? 6.643 -12.023 8.925 1.00 25.63 138 ASN A N 1
ATOM 816 C CA . ASN A 1 138 ? 5.762 -12.833 8.101 1.00 35.75 138 ASN A CA 1
ATOM 817 C C . ASN A 1 138 ? 4.475 -12.041 7.931 1.00 38.78 138 ASN A C 1
ATOM 818 O O . ASN A 1 138 ? 4.216 -11.132 8.714 1.00 43.73 138 ASN A O 1
ATOM 823 N N . PRO A 1 139 ? 3.683 -12.349 6.894 1.00 37.98 139 PRO A N 1
ATOM 824 C CA . PRO A 1 139 ? 2.432 -11.608 6.695 1.00 37.02 139 PRO A CA 1
ATOM 825 C C . PRO A 1 139 ? 1.513 -11.626 7.919 1.00 46.99 139 PRO A C 1
ATOM 826 O O . PRO A 1 139 ? 0.874 -10.610 8.209 1.00 47.71 139 PRO A O 1
ATOM 830 N N . GLN A 1 140 ? 1.464 -12.723 8.627 1.00 45.16 140 GLN A N 1
ATOM 831 C CA . GLN A 1 140 ? 0.697 -12.749 9.829 1.00 49.98 140 GLN A CA 1
ATOM 832 C C . GLN A 1 140 ? 1.296 -11.787 10.841 1.00 44.49 140 GLN A C 1
ATOM 833 O O . GLN A 1 140 ? 0.596 -11.155 11.585 1.00 41.07 140 GLN A O 1
ATOM 839 N N . SER A 1 141 ? 2.613 -11.701 10.853 1.00 39.75 141 SER A N 1
ATOM 840 C CA . SER A 1 141 ? 3.397 -10.799 11.694 1.00 40.28 141 SER A CA 1
ATOM 841 C C . SER A 1 141 ? 3.470 -11.246 13.145 1.00 43.70 141 SER A C 1
ATOM 842 O O . SER A 1 141 ? 3.784 -10.451 14.040 1.00 39.68 141 SER A O 1
ATOM 845 N N . ASN A 1 142 ? 3.188 -12.525 13.369 1.00 38.67 142 ASN A N 1
ATOM 846 C CA . ASN A 1 142 ? 3.492 -13.151 14.652 1.00 34.76 142 ASN A CA 1
ATOM 847 C C . ASN A 1 142 ? 4.937 -13.629 14.662 1.00 36.15 142 ASN A C 1
ATOM 848 O O . ASN A 1 142 ? 5.490 -13.933 15.722 1.00 40.23 142 ASN A O 1
ATOM 853 N N . LEU A 1 143 ? 5.547 -13.667 13.478 1.00 24.16 143 LEU A N 1
ATOM 854 C CA . LEU A 1 143 ? 6.931 -14.102 13.338 1.00 27.13 143 LEU A CA 1
ATOM 855 C C . LEU A 1 143 ? 7.897 -13.057 12.792 1.00 35.07 143 LEU A C 1
ATOM 856 O O . LEU A 1 143 ? 7.515 -12.113 12.092 1.00 32.40 143 LEU A O 1
ATOM 861 N N . ILE A 1 144 ? 9.171 -13.250 13.100 1.00 35.56 144 ILE A N 1
ATOM 862 C CA . ILE A 1 144 ? 10.223 -12.482 12.452 1.00 34.64 144 ILE A CA 1
ATOM 863 C C . ILE A 1 144 ? 11.371 -13.401 12.037 1.00 39.46 144 ILE A C 1
ATOM 864 O O . ILE A 1 144 ? 11.795 -14.280 12.799 1.00 34.44 144 ILE A O 1
ATOM 869 N N . VAL A 1 145 ? 11.864 -13.199 10.819 1.00 34.25 145 VAL A N 1
ATOM 870 C CA . VAL A 1 145 ? 13.035 -13.920 10.361 1.00 31.45 145 VAL A CA 1
ATOM 871 C C . VAL A 1 145 ? 14.197 -12.943 10.248 1.00 27.19 145 VAL A C 1
ATOM 872 O O . VAL A 1 145 ? 14.001 -11.788 9.907 1.00 33.64 145 VAL A O 1
ATOM 876 N N . SER A 1 146 ? 15.398 -13.416 10.566 1.00 27.39 146 SER A N 1
ATOM 877 C CA . SER A 1 146 ? 16.604 -12.594 10.558 1.00 17.54 146 SER A CA 1
ATOM 878 C C . SER A 1 146 ? 17.795 -13.348 9.975 1.00 23.24 146 SER A C 1
ATOM 879 O O . SER A 1 146 ? 17.781 -14.587 9.868 1.00 28.52 146 SER A O 1
ATOM 882 N N . GLY A 1 147 ? 18.833 -12.602 9.607 1.00 22.85 147 GLY A N 1
ATOM 883 C CA . GLY A 1 147 ? 20.006 -13.188 8.988 1.00 24.76 147 GLY A CA 1
ATOM 884 C C . GLY A 1 147 ? 21.243 -12.460 9.432 1.00 20.62 147 GLY A C 1
ATOM 885 O O . GLY A 1 147 ? 21.195 -11.253 9.604 1.00 32.89 147 GLY A O 1
ATOM 886 N N . SER A 1 148 ? 22.348 -13.180 9.601 1.00 26.45 148 SER A N 1
ATOM 887 C CA . SER A 1 148 ? 23.530 -12.631 10.268 1.00 23.12 148 SER A CA 1
ATOM 888 C C . SER A 1 148 ? 24.873 -13.054 9.679 1.00 22.11 148 SER A C 1
ATOM 889 O O . SER A 1 148 ? 24.974 -13.981 8.887 1.00 23.05 148 SER A O 1
ATOM 892 N N . PHE A 1 149 ? 25.907 -12.342 10.095 1.00 26.44 149 PHE A N 1
ATOM 893 C CA A PHE A 1 149 ? 27.257 -12.670 9.678 0.55 26.41 149 PHE A CA 1
ATOM 894 C CA B PHE A 1 149 ? 27.287 -12.633 9.739 0.45 26.51 149 PHE A CA 1
ATOM 895 C C . PHE A 1 149 ? 27.665 -14.034 10.200 1.00 26.53 149 PHE A C 1
ATOM 896 O O . PHE A 1 149 ? 28.524 -14.681 9.613 1.00 33.54 149 PHE A O 1
ATOM 911 N N . ASP A 1 150 ? 27.034 -14.484 11.282 1.00 27.24 150 ASP A N 1
ATOM 912 C CA . ASP A 1 150 ? 27.356 -15.797 11.853 1.00 33.18 150 ASP A CA 1
ATOM 913 C C . ASP A 1 150 ? 26.875 -16.953 10.973 1.00 34.26 150 ASP A C 1
ATOM 914 O O . ASP A 1 150 ? 26.989 -18.113 11.354 1.00 35.43 150 ASP A O 1
ATOM 919 N N . GLU A 1 151 ? 26.329 -16.620 9.805 1.00 28.90 151 GLU A N 1
ATOM 920 C CA . GLU A 1 151 ? 26.010 -17.600 8.774 1.00 21.61 151 GLU A CA 1
ATOM 921 C C . GLU A 1 151 ? 24.693 -18.338 9.036 1.00 25.95 151 GLU A C 1
ATOM 922 O O . GLU A 1 151 ? 24.416 -19.370 8.429 1.00 29.45 151 GLU A O 1
ATOM 928 N N . SER A 1 152 ? 23.860 -17.796 9.913 1.00 26.15 152 SER A N 1
ATOM 929 C CA . SER A 1 152 ? 22.624 -18.485 10.263 1.00 23.80 152 SER A CA 1
ATOM 930 C C . SER A 1 152 ? 21.362 -17.666 9.999 1.00 24.98 152 SER A C 1
ATOM 931 O O . SER A 1 152 ? 21.425 -16.462 9.734 1.00 27.10 152 SER A O 1
ATOM 934 N N . VAL A 1 153 ? 20.217 -18.337 10.096 1.00 25.68 153 VAL A N 1
ATOM 935 C CA . VAL A 1 153 ? 18.909 -17.717 9.956 1.00 24.80 153 VAL A CA 1
ATOM 936 C C . VAL A 1 153 ? 18.072 -18.099 11.175 1.00 31.45 153 VAL A C 1
ATOM 937 O O . VAL A 1 153 ? 17.909 -19.285 11.465 1.00 25.54 153 VAL A O 1
ATOM 941 N N . ARG A 1 154 ? 17.548 -17.105 11.895 1.00 34.10 154 ARG A N 1
ATOM 942 C CA . ARG A 1 154 ? 16.678 -17.391 13.046 1.00 36.69 154 ARG A CA 1
ATOM 943 C C . ARG A 1 154 ? 15.238 -16.918 12.852 1.00 42.82 154 ARG A C 1
ATOM 944 O O . ARG A 1 154 ? 14.973 -15.919 12.163 1.00 30.84 154 ARG A O 1
ATOM 952 N N . ILE A 1 155 ? 14.315 -17.666 13.453 1.00 36.12 155 ILE A N 1
ATOM 953 C CA . ILE A 1 155 ? 12.899 -17.339 13.411 1.00 30.90 155 ILE A CA 1
ATOM 954 C C . ILE A 1 155 ? 12.462 -17.035 14.819 1.00 34.68 155 ILE A C 1
ATOM 955 O O . ILE A 1 155 ? 12.620 -17.859 15.723 1.00 36.27 155 ILE A O 1
ATOM 960 N N . TRP A 1 156 ? 11.918 -15.838 15.003 1.00 36.66 156 TRP A N 1
ATOM 961 C CA . TRP A 1 156 ? 11.611 -15.342 16.332 1.00 28.86 156 TRP A CA 1
ATOM 962 C C . TRP A 1 156 ? 10.114 -15.192 16.538 1.00 31.20 156 TRP A C 1
ATOM 963 O O . TRP A 1 156 ? 9.351 -15.050 15.581 1.00 33.14 156 TRP A O 1
ATOM 974 N N . ASP A 1 157 ? 9.707 -15.216 17.800 1.00 35.06 157 ASP A N 1
ATOM 975 C CA . ASP A 1 157 ? 8.330 -14.945 18.178 1.00 37.98 157 ASP A CA 1
ATOM 976 C C . ASP A 1 157 ? 8.150 -13.441 18.494 1.00 44.29 157 ASP A C 1
ATOM 977 O O . ASP A 1 157 ? 8.800 -12.907 19.398 1.00 34.85 157 ASP A O 1
ATOM 982 N N . VAL A 1 158 ? 7.276 -12.761 17.751 1.00 35.75 158 VAL A N 1
ATOM 983 C CA . VAL A 1 158 ? 7.031 -11.351 18.013 1.00 33.14 158 VAL A CA 1
ATOM 984 C C . VAL A 1 158 ? 6.616 -11.109 19.475 1.00 37.40 158 VAL A C 1
ATOM 985 O O . VAL A 1 158 ? 7.277 -10.361 20.197 1.00 33.71 158 VAL A O 1
ATOM 989 N N . LYS A 1 159 ? 5.533 -11.744 19.912 1.00 35.76 159 LYS A N 1
ATOM 990 C CA . LYS A 1 159 ? 5.007 -11.512 21.253 1.00 35.00 159 LYS A CA 1
ATOM 991 C C . LYS A 1 159 ? 6.034 -11.716 22.383 1.00 41.18 159 LYS A C 1
ATOM 992 O O . LYS A 1 159 ? 6.013 -10.999 23.387 1.00 34.12 159 LYS A O 1
ATOM 994 N N . THR A 1 160 ? 6.949 -12.667 22.223 1.00 40.09 160 THR A N 1
ATOM 995 C CA . THR A 1 160 ? 7.819 -13.028 23.346 1.00 39.51 160 THR A CA 1
ATOM 996 C C . THR A 1 160 ? 9.327 -12.737 23.208 1.00 47.26 160 THR A C 1
ATOM 997 O O . THR A 1 160 ? 10.071 -12.826 24.197 1.00 45.58 160 THR A O 1
ATOM 1001 N N . GLY A 1 161 ? 9.778 -12.393 22.004 1.00 38.61 161 GLY A N 1
ATOM 1002 C CA . GLY A 1 161 ? 11.191 -12.126 21.778 1.00 33.45 161 GLY A CA 1
ATOM 1003 C C . GLY A 1 161 ? 12.045 -13.390 21.774 1.00 45.63 161 GLY A C 1
ATOM 1004 O O . GLY A 1 161 ? 13.283 -13.335 21.819 1.00 32.26 161 GLY A O 1
ATOM 1005 N N . LYS A 1 162 ? 11.387 -14.545 21.720 1.00 44.89 162 LYS A N 1
ATOM 1006 C CA . LYS A 1 162 ? 12.099 -15.809 21.841 1.00 39.59 162 LYS A CA 1
ATOM 1007 C C . LYS A 1 162 ? 12.488 -16.367 20.472 1.00 43.14 162 LYS A C 1
ATOM 1008 O O . LYS A 1 162 ? 11.720 -16.287 19.508 1.00 41.48 162 LYS A O 1
ATOM 1014 N N . CYS A 1 163 ? 13.701 -16.907 20.390 1.00 32.84 163 CYS A N 1
ATOM 1015 C CA . CYS A 1 163 ? 14.173 -17.527 19.167 1.00 33.31 163 CYS A CA 1
ATOM 1016 C C . CYS A 1 163 ? 13.523 -18.902 18.986 1.00 43.25 163 CYS A C 1
ATOM 1017 O O . CYS A 1 163 ? 13.855 -19.862 19.684 1.00 34.58 163 CYS A O 1
ATOM 1020 N N . LEU A 1 164 ? 12.588 -18.989 18.047 1.00 39.51 164 LEU A N 1
ATOM 1021 C CA . LEU A 1 164 ? 11.855 -20.226 17.835 1.00 39.33 164 LEU A CA 1
ATOM 1022 C C . LEU A 1 164 ? 12.714 -21.287 17.155 1.00 42.49 164 LEU A C 1
ATOM 1023 O O . LEU A 1 164 ? 12.854 -22.402 17.669 1.00 45.34 164 LEU A O 1
ATOM 1028 N N . LYS A 1 165 ? 13.299 -20.947 16.009 1.00 35.41 165 LYS A N 1
ATOM 1029 C CA . LYS A 1 165 ? 14.174 -21.891 15.319 1.00 37.33 165 LYS A CA 1
ATOM 1030 C C . LYS A 1 165 ? 15.523 -21.271 14.963 1.00 27.83 165 LYS A C 1
ATOM 1031 O O . LYS A 1 165 ? 15.663 -20.062 14.955 1.00 32.83 165 LYS A O 1
ATOM 1037 N N . THR A 1 166 ? 16.521 -22.108 14.703 1.00 27.66 166 THR A N 1
ATOM 1038 C CA . THR A 1 166 ? 17.829 -21.619 14.292 1.00 28.42 166 THR A CA 1
ATOM 1039 C C . THR A 1 166 ? 18.345 -22.478 13.164 1.00 30.24 166 THR A C 1
ATOM 1040 O O . THR A 1 166 ? 19.008 -23.472 13.406 1.00 27.39 166 THR A O 1
ATOM 1044 N N . LEU A 1 167 ? 18.057 -22.072 11.934 1.00 30.45 167 LEU A N 1
ATOM 1045 C CA . LEU A 1 167 ? 18.483 -22.803 10.751 1.00 27.02 167 LEU A CA 1
ATOM 1046 C C . LEU A 1 167 ? 19.980 -22.630 10.484 1.00 30.65 167 LEU A C 1
ATOM 1047 O O . LEU A 1 167 ? 20.494 -21.513 10.441 1.00 25.66 167 LEU A O 1
ATOM 1052 N N . PRO A 1 168 ? 20.691 -23.747 10.303 1.00 35.35 168 PRO A N 1
ATOM 1053 C CA . PRO A 1 168 ? 22.109 -23.677 9.937 1.00 38.44 168 PRO A CA 1
ATOM 1054 C C . PRO A 1 168 ? 22.220 -23.369 8.442 1.00 33.71 168 PRO A C 1
ATOM 1055 O O . PRO A 1 168 ? 22.693 -24.194 7.661 1.00 32.87 168 PRO A O 1
ATOM 1059 N N . ALA A 1 169 ? 21.797 -22.170 8.057 1.00 34.80 169 ALA A N 1
ATOM 1060 C CA . ALA A 1 169 ? 21.444 -21.876 6.660 1.00 30.71 169 ALA A CA 1
ATOM 1061 C C . ALA A 1 169 ? 22.559 -21.843 5.598 1.00 24.07 169 ALA A C 1
ATOM 1062 O O . ALA A 1 169 ? 22.330 -22.250 4.468 1.00 24.41 169 ALA A O 1
ATOM 1064 N N . HIS A 1 170 ? 23.738 -21.336 5.949 1.00 24.03 170 HIS A N 1
ATOM 1065 C CA . HIS A 1 170 ? 24.776 -21.039 4.959 1.00 21.92 170 HIS A CA 1
ATOM 1066 C C . HIS A 1 170 ? 26.162 -21.194 5.566 1.00 21.37 170 HIS A C 1
ATOM 1067 O O . HIS A 1 170 ? 26.306 -21.391 6.771 1.00 23.96 170 HIS A O 1
ATOM 1074 N N . SER A 1 171 ? 27.180 -21.085 4.721 1.00 26.38 171 SER A N 1
ATOM 1075 C CA . SER A 1 171 ? 28.564 -21.273 5.137 1.00 26.24 171 SER A CA 1
ATOM 1076 C C . SER A 1 171 ? 29.331 -19.955 5.024 1.00 30.51 171 SER A C 1
ATOM 1077 O O . SER A 1 171 ? 30.564 -19.930 5.039 1.00 34.11 171 SER A O 1
ATOM 1080 N N . ASP A 1 172 ? 28.577 -18.866 4.910 1.00 30.77 172 ASP A N 1
ATOM 1081 C CA . ASP A 1 172 ? 29.119 -17.512 4.862 1.00 31.30 172 ASP A CA 1
ATOM 1082 C C . ASP A 1 172 ? 28.019 -16.595 5.359 1.00 28.60 172 ASP A C 1
ATOM 1083 O O . ASP A 1 172 ? 26.905 -17.052 5.591 1.00 34.51 172 ASP A O 1
ATOM 1088 N N . PRO A 1 173 ? 28.309 -15.302 5.527 1.00 28.70 173 PRO A N 1
ATOM 1089 C CA . PRO A 1 173 ? 27.274 -14.385 6.023 1.00 27.19 173 PRO A CA 1
ATOM 1090 C C . PRO A 1 173 ? 25.975 -14.396 5.194 1.00 29.55 173 PRO A C 1
ATOM 1091 O O . PRO A 1 173 ? 25.980 -14.709 3.997 1.00 31.55 173 PRO A O 1
ATOM 1095 N N . VAL A 1 174 ? 24.871 -14.049 5.847 1.00 24.28 174 VAL A N 1
ATOM 1096 C CA . VAL A 1 174 ? 23.551 -14.066 5.235 1.00 27.70 174 VAL A CA 1
ATOM 1097 C C . VAL A 1 174 ? 23.108 -12.659 4.868 1.00 30.62 174 VAL A C 1
ATOM 1098 O O . VAL A 1 174 ? 23.010 -11.786 5.733 1.00 37.81 174 VAL A O 1
ATOM 1102 N N . SER A 1 175 ? 22.793 -12.454 3.592 1.00 29.77 175 SER A N 1
ATOM 1103 C CA . SER A 1 175 ? 22.564 -11.112 3.058 1.00 22.47 175 SER A CA 1
ATOM 1104 C C . SER A 1 175 ? 21.095 -10.729 2.969 1.00 26.20 175 SER A C 1
ATOM 1105 O O . SER A 1 175 ? 20.768 -9.545 2.872 1.00 35.33 175 SER A O 1
ATOM 1108 N N . ALA A 1 176 ? 20.204 -11.715 2.990 1.00 19.53 176 ALA A N 1
ATOM 1109 C CA . ALA A 1 176 ? 18.771 -11.417 2.926 1.00 19.94 176 ALA A CA 1
ATOM 1110 C C . ALA A 1 176 ? 17.873 -12.549 3.404 1.00 23.68 176 ALA A C 1
ATOM 1111 O O . ALA A 1 176 ? 18.252 -13.720 3.370 1.00 34.66 176 ALA A O 1
ATOM 1113 N N . VAL A 1 177 ? 16.672 -12.186 3.839 1.00 19.18 177 VAL A N 1
ATOM 1114 C CA . VAL A 1 177 ? 15.679 -13.158 4.282 1.00 24.87 177 VAL A CA 1
ATOM 1115 C C . VAL A 1 177 ? 14.300 -12.549 4.041 1.00 34.08 177 VAL A C 1
ATOM 1116 O O . VAL A 1 177 ? 14.091 -11.357 4.292 1.00 28.31 177 VAL A O 1
ATOM 1120 N N . HIS A 1 178 ? 13.362 -13.360 3.559 1.00 37.63 178 HIS A N 1
ATOM 1121 C CA . HIS A 1 178 ? 12.051 -12.850 3.157 1.00 36.69 178 HIS A CA 1
ATOM 1122 C C . HIS A 1 178 ? 10.999 -13.963 3.217 1.00 31.28 178 HIS A C 1
ATOM 1123 O O . HIS A 1 178 ? 11.258 -15.075 2.765 1.00 37.57 178 HIS A O 1
ATOM 1130 N N . PHE A 1 179 ? 9.840 -13.675 3.806 1.00 23.12 179 PHE A N 1
ATOM 1131 C CA . PHE A 1 179 ? 8.731 -14.614 3.803 1.00 27.23 179 PHE A CA 1
ATOM 1132 C C . PHE A 1 179 ? 8.002 -14.515 2.472 1.00 35.93 179 PHE A C 1
ATOM 1133 O O . PHE A 1 179 ? 8.196 -13.557 1.729 1.00 36.39 179 PHE A O 1
ATOM 1141 N N . ASN A 1 180 ? 7.164 -15.500 2.163 1.00 32.56 180 ASN A N 1
ATOM 1142 C CA . ASN A 1 180 ? 6.324 -15.399 0.979 1.00 34.13 180 ASN A CA 1
ATOM 1143 C C . ASN A 1 180 ? 4.884 -14.984 1.297 1.00 31.91 180 ASN A C 1
ATOM 1144 O O . ASN A 1 180 ? 4.517 -14.839 2.459 1.00 32.50 180 ASN A O 1
ATOM 1149 N N . ARG A 1 181 ? 4.087 -14.790 0.249 1.00 38.63 181 ARG A N 1
ATOM 1150 C CA . ARG A 1 181 ? 2.721 -14.269 0.352 1.00 38.04 181 ARG A CA 1
ATOM 1151 C C . ARG A 1 181 ? 1.922 -14.735 1.580 1.00 41.27 181 ARG A C 1
ATOM 1152 O O . ARG A 1 181 ? 1.100 -13.982 2.109 1.00 46.43 181 ARG A O 1
ATOM 1160 N N . ASP A 1 182 ? 2.151 -15.966 2.034 1.00 43.23 182 ASP A N 1
ATOM 1161 C CA . ASP A 1 182 ? 1.349 -16.523 3.131 1.00 48.99 182 ASP A CA 1
ATOM 1162 C C . ASP A 1 182 ? 2.167 -17.067 4.310 1.00 42.91 182 ASP A C 1
ATOM 1163 O O . ASP A 1 182 ? 1.653 -17.813 5.144 1.00 41.50 182 ASP A O 1
ATOM 1168 N N . GLY A 1 183 ? 3.437 -16.690 4.370 1.00 37.17 183 GLY A N 1
ATOM 1169 C CA . GLY A 1 183 ? 4.275 -17.003 5.511 1.00 43.74 183 GLY A CA 1
ATOM 1170 C C . GLY A 1 183 ? 4.737 -18.442 5.602 1.00 41.43 183 GLY A C 1
ATOM 1171 O O . GLY A 1 183 ? 5.379 -18.833 6.580 1.00 35.69 183 GLY A O 1
ATOM 1172 N N . SER A 1 184 ? 4.419 -19.223 4.575 1.00 45.46 184 SER A N 1
ATOM 1173 C CA . SER A 1 184 ? 4.728 -20.651 4.556 1.00 37.27 184 SER A CA 1
ATOM 1174 C C . SER A 1 184 ? 6.191 -20.905 4.199 1.00 36.47 184 SER A C 1
ATOM 1175 O O . SER A 1 184 ? 6.761 -21.941 4.559 1.00 36.95 184 SER A O 1
ATOM 1178 N N . LEU A 1 185 ? 6.795 -19.953 3.494 1.00 30.50 185 LEU A N 1
ATOM 1179 C CA . LEU A 1 185 ? 8.160 -20.115 3.011 1.00 31.36 185 LEU A CA 1
ATOM 1180 C C . LEU A 1 185 ? 9.072 -18.939 3.375 1.00 40.56 185 LEU A C 1
ATOM 1181 O O . LEU A 1 185 ? 8.641 -17.774 3.409 1.00 37.09 185 LEU A O 1
ATOM 1186 N N . ILE A 1 186 ? 10.341 -19.242 3.625 1.00 27.85 186 ILE A N 1
ATOM 1187 C CA . ILE A 1 186 ? 11.332 -18.199 3.783 1.00 26.70 186 ILE A CA 1
ATOM 1188 C C . ILE A 1 186 ? 12.367 -18.389 2.692 1.00 34.72 186 ILE A C 1
ATOM 1189 O O . ILE A 1 186 ? 12.771 -19.521 2.425 1.00 37.66 186 ILE A O 1
ATOM 1194 N N . VAL A 1 187 ? 12.799 -17.302 2.055 1.00 26.92 187 VAL A N 1
ATOM 1195 C CA . VAL A 1 187 ? 13.936 -17.403 1.151 1.00 29.32 187 VAL A CA 1
ATOM 1196 C C . VAL A 1 187 ? 15.143 -16.729 1.787 1.00 30.68 187 VAL A C 1
ATOM 1197 O O . VAL A 1 187 ? 14.992 -15.707 2.472 1.00 29.12 187 VAL A O 1
ATOM 1201 N N . SER A 1 188 ? 16.329 -17.310 1.586 1.00 25.53 188 SER A N 1
ATOM 1202 C CA . SER A 1 188 ? 17.551 -16.718 2.123 1.00 27.47 188 SER A CA 1
ATOM 1203 C C . SER A 1 188 ? 18.680 -16.698 1.103 1.00 25.69 188 SER A C 1
ATOM 1204 O O . SER A 1 188 ? 18.686 -17.490 0.176 1.00 18.88 188 SER A O 1
ATOM 1207 N N . SER A 1 189 ? 19.616 -15.762 1.271 1.00 28.17 189 SER A N 1
ATOM 1208 C CA . SER A 1 189 ? 20.779 -15.652 0.384 1.00 24.48 189 SER A CA 1
ATOM 1209 C C . SER A 1 189 ? 22.048 -15.400 1.184 1.00 27.56 189 SER A C 1
ATOM 1210 O O . SER A 1 189 ? 21.981 -15.004 2.353 1.00 26.72 189 SER A O 1
ATOM 1213 N N . SER A 1 190 ? 23.200 -15.628 0.552 1.00 29.06 190 SER A N 1
ATOM 1214 C CA . SER A 1 190 ? 24.480 -15.546 1.255 1.00 33.41 190 SER A CA 1
ATOM 1215 C C . SER A 1 190 ? 25.668 -15.271 0.345 1.00 35.48 190 SER A C 1
ATOM 1216 O O . SER A 1 190 ? 25.629 -15.552 -0.858 1.00 30.15 190 SER A O 1
ATOM 1219 N N . TYR A 1 191 ? 26.726 -14.727 0.945 1.00 32.54 191 TYR A N 1
ATOM 1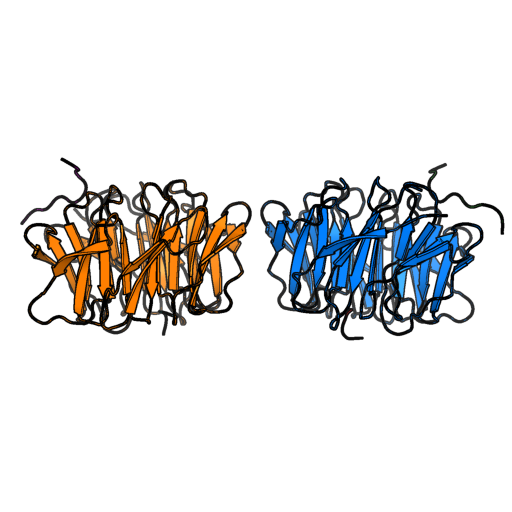220 C CA . TYR A 1 191 ? 28.024 -14.640 0.290 1.00 36.89 191 TYR A CA 1
ATOM 1221 C C . TYR A 1 191 ? 28.554 -16.034 -0.099 1.00 29.53 191 TYR A C 1
ATOM 1222 O O . TYR A 1 191 ? 29.551 -16.157 -0.814 1.00 30.28 191 TYR A O 1
ATOM 1231 N N . ASP A 1 192 ? 27.878 -17.083 0.352 1.00 25.62 192 ASP A N 1
ATOM 1232 C CA . ASP A 1 192 ? 28.314 -18.433 0.003 1.00 30.77 192 ASP A CA 1
ATOM 1233 C C . ASP A 1 192 ? 27.830 -18.878 -1.389 1.00 28.61 192 ASP A C 1
ATOM 1234 O O . ASP A 1 192 ? 27.999 -20.023 -1.775 1.00 37.54 192 ASP A O 1
ATOM 1239 N N . GLY A 1 193 ? 27.224 -17.965 -2.134 1.00 28.57 193 GLY A N 1
ATOM 1240 C CA . GLY A 1 193 ? 26.732 -18.274 -3.459 1.00 26.29 193 GLY A CA 1
ATOM 1241 C C . GLY A 1 193 ? 25.298 -18.779 -3.540 1.00 29.88 193 GLY A C 1
ATOM 1242 O O . GLY A 1 193 ? 24.736 -18.895 -4.638 1.00 35.06 193 GLY A O 1
ATOM 1243 N N . LEU A 1 194 ? 24.687 -19.077 -2.399 1.00 21.91 194 LEU A N 1
ATOM 1244 C CA . LEU A 1 194 ? 23.433 -19.835 -2.421 1.00 32.35 194 LEU A CA 1
ATOM 1245 C C . LEU A 1 194 ? 22.172 -19.036 -2.130 1.00 22.72 194 LEU A C 1
ATOM 1246 O O . LEU A 1 194 ? 22.204 -18.101 -1.366 1.00 31.03 194 LEU A O 1
ATOM 1251 N N . CYS A 1 195 ? 21.062 -19.421 -2.746 1.00 25.55 195 CYS A N 1
ATOM 1252 C CA . CYS A 1 195 ? 19.733 -19.009 -2.296 1.00 26.00 195 CYS A CA 1
ATOM 1253 C C . CYS A 1 195 ? 19.034 -20.274 -1.869 1.00 24.97 195 CYS A C 1
ATOM 1254 O O . CYS A 1 195 ? 18.944 -21.213 -2.650 1.00 28.75 195 CYS A O 1
ATOM 1257 N N . ARG A 1 196 ? 18.544 -20.313 -0.636 1.00 29.38 196 ARG A N 1
ATOM 1258 C CA . ARG A 1 196 ? 17.831 -21.490 -0.147 1.00 29.40 196 ARG A CA 1
ATOM 1259 C C . ARG A 1 196 ? 16.405 -21.150 0.247 1.00 33.13 196 ARG A C 1
ATOM 1260 O O . ARG A 1 196 ? 16.107 -20.027 0.649 1.00 35.11 196 ARG A O 1
ATOM 1268 N N . ILE A 1 197 ? 15.517 -22.120 0.091 1.00 30.74 197 ILE A N 1
ATOM 1269 C CA . ILE A 1 197 ? 14.133 -21.925 0.456 1.00 28.79 197 ILE A CA 1
ATOM 1270 C C . ILE A 1 197 ? 13.869 -22.824 1.634 1.00 31.31 197 ILE A C 1
ATOM 1271 O O . ILE A 1 197 ? 14.314 -23.974 1.657 1.00 37.96 197 ILE A O 1
ATOM 1276 N N . TRP A 1 198 ? 13.158 -22.299 2.620 1.00 27.73 198 TRP A N 1
ATOM 1277 C CA . TRP A 1 198 ? 12.938 -23.037 3.850 1.00 34.36 198 TRP A CA 1
ATOM 1278 C C . TRP A 1 198 ? 11.455 -23.151 4.143 1.00 35.36 198 TRP A C 1
ATOM 1279 O O . TRP A 1 198 ? 10.681 -22.238 3.855 1.00 37.94 198 TRP A O 1
ATOM 1290 N N . ASP A 1 199 ? 11.063 -24.288 4.700 1.00 33.30 199 ASP A N 1
ATOM 1291 C CA . ASP A 1 199 ? 9.726 -24.445 5.235 1.00 35.80 199 ASP A CA 1
ATOM 1292 C C . ASP A 1 199 ? 9.664 -23.806 6.639 1.00 39.27 199 ASP A C 1
ATOM 1293 O O . ASP A 1 199 ? 10.395 -24.203 7.557 1.00 35.75 199 ASP A O 1
ATOM 1298 N N . THR A 1 200 ? 8.794 -22.813 6.798 1.00 31.20 200 THR A N 1
ATOM 1299 C CA . THR A 1 200 ? 8.712 -22.046 8.038 1.00 28.47 200 THR A CA 1
ATOM 1300 C C . THR A 1 200 ? 8.317 -22.919 9.232 1.00 35.10 200 THR A C 1
ATOM 1301 O O . THR A 1 200 ? 8.801 -22.731 10.357 1.00 41.40 200 THR A O 1
ATOM 1305 N N . ALA A 1 201 ? 7.421 -23.863 8.986 1.00 32.39 201 ALA A N 1
ATOM 1306 C CA . ALA A 1 201 ? 6.899 -24.703 10.046 1.00 34.16 201 ALA A CA 1
ATOM 1307 C C . ALA A 1 201 ? 7.977 -25.630 10.589 1.00 37.03 201 ALA A C 1
ATOM 1308 O O . ALA A 1 201 ? 8.174 -25.710 11.807 1.00 35.35 201 ALA A O 1
ATOM 1310 N N . SER A 1 202 ? 8.680 -26.317 9.687 1.00 31.04 202 SER A N 1
ATOM 1311 C CA . SER A 1 202 ? 9.652 -27.345 10.093 1.00 40.45 202 SER A CA 1
ATOM 1312 C C . SER A 1 202 ? 11.095 -26.848 10.175 1.00 41.96 202 SER A C 1
ATOM 1313 O O . SER A 1 202 ? 11.897 -27.372 10.960 1.00 36.88 202 SER A O 1
ATOM 1316 N N . GLY A 1 203 ? 11.427 -25.852 9.357 1.00 35.48 203 GLY A N 1
ATOM 1317 C CA . GLY A 1 203 ? 12.780 -25.335 9.328 1.00 31.68 203 GLY A CA 1
ATOM 1318 C C . GLY A 1 203 ? 13.618 -26.182 8.405 1.00 32.78 203 GLY A C 1
ATOM 1319 O O . GLY A 1 203 ? 14.850 -26.181 8.456 1.00 33.38 203 GLY A O 1
ATOM 1320 N N . GLN A 1 204 ? 12.928 -26.918 7.551 1.00 30.19 204 GLN A N 1
ATOM 1321 C CA . GLN A 1 204 ? 13.596 -27.790 6.612 1.00 37.27 204 GLN A CA 1
ATOM 1322 C C . GLN A 1 204 ? 13.913 -27.061 5.322 1.00 32.21 204 GLN A C 1
ATOM 1323 O O . GLN A 1 204 ? 13.093 -26.312 4.798 1.00 30.91 204 GLN A O 1
ATOM 1329 N N . CYS A 1 205 ? 15.113 -27.296 4.814 1.00 36.08 205 CYS A N 1
ATOM 1330 C CA . CYS A 1 205 ? 15.546 -26.707 3.554 1.00 34.87 205 CYS A CA 1
ATOM 1331 C C . CYS A 1 205 ? 14.889 -27.423 2.367 1.00 33.70 205 CYS A C 1
ATOM 1332 O O . CYS A 1 205 ? 15.207 -28.570 2.074 1.00 32.78 205 CYS A O 1
ATOM 1335 N N . LEU A 1 206 ? 13.968 -26.747 1.692 1.00 30.48 206 LEU A N 1
ATOM 1336 C CA . LEU A 1 206 ? 13.244 -27.359 0.583 1.00 34.75 206 LEU A CA 1
ATOM 1337 C C . LEU A 1 206 ? 13.950 -27.223 -0.775 1.00 38.78 206 LEU A C 1
ATOM 1338 O O . LEU A 1 206 ? 13.636 -27.944 -1.711 1.00 36.94 206 LEU A O 1
ATOM 1343 N N . LYS A 1 207 ? 14.893 -26.296 -0.890 1.00 36.32 207 LYS A N 1
ATOM 1344 C CA . LYS A 1 207 ? 15.495 -26.030 -2.187 1.00 36.57 207 LYS A CA 1
ATOM 1345 C C . LYS A 1 207 ? 16.764 -25.192 -2.081 1.00 34.39 207 LYS A C 1
ATOM 1346 O O . LYS A 1 207 ? 16.810 -24.196 -1.358 1.00 34.23 207 LYS A O 1
ATOM 1352 N N . THR A 1 208 ? 17.793 -25.605 -2.808 1.00 29.32 208 THR A N 1
ATOM 1353 C CA . THR A 1 208 ? 18.968 -24.781 -2.982 1.00 31.87 208 THR A CA 1
ATOM 1354 C C . THR A 1 208 ? 19.069 -24.411 -4.448 1.00 34.43 208 THR A C 1
ATOM 1355 O O . THR A 1 208 ? 18.984 -25.286 -5.305 1.00 36.21 208 THR A O 1
ATOM 1359 N N . LEU A 1 209 ? 19.238 -23.115 -4.722 1.00 35.08 209 LEU A N 1
ATOM 1360 C CA . LEU A 1 209 ? 19.370 -22.596 -6.090 1.00 41.84 209 LEU A CA 1
ATOM 1361 C C . LEU A 1 209 ? 20.816 -22.482 -6.557 1.00 43.33 209 LEU A C 1
ATOM 1362 O O . LEU A 1 209 ? 21.594 -21.680 -6.023 1.00 50.59 209 LEU A O 1
ATOM 1367 N N . ILE A 1 210 ? 21.167 -23.268 -7.568 1.00 37.96 210 ILE A N 1
ATOM 1368 C CA . ILE A 1 210 ? 22.502 -23.204 -8.125 1.00 46.54 210 ILE A CA 1
ATOM 1369 C C . ILE A 1 210 ? 22.489 -22.667 -9.548 1.00 46.55 210 ILE A C 1
ATOM 1370 O O . ILE A 1 210 ? 21.744 -23.156 -10.390 1.00 42.79 210 ILE A O 1
ATOM 1375 N N . ASP A 1 211 ? 23.304 -21.648 -9.806 1.00 63.06 211 ASP A N 1
ATOM 1376 C CA . ASP A 1 211 ? 23.470 -21.123 -11.160 1.00 67.33 211 ASP A CA 1
ATOM 1377 C C . ASP A 1 211 ? 24.584 -21.911 -11.844 1.00 56.40 211 ASP A C 1
ATOM 1378 O O . ASP A 1 211 ? 24.708 -23.117 -11.639 1.00 65.67 211 ASP A O 1
ATOM 1383 N N . ASP A 1 212 ? 25.399 -21.233 -12.641 1.00 57.45 212 ASP A N 1
ATOM 1384 C CA . ASP A 1 212 ? 26.520 -21.877 -13.312 1.00 52.13 212 ASP A CA 1
ATOM 1385 C C . ASP A 1 212 ? 27.824 -21.500 -12.623 1.00 65.11 212 ASP A C 1
ATOM 1386 O O . ASP A 1 212 ? 28.789 -22.273 -12.633 1.00 69.27 212 ASP A O 1
ATOM 1391 N N . ASP A 1 213 ? 27.856 -20.309 -12.031 1.00 50.50 213 ASP A N 1
ATOM 1392 C CA . ASP A 1 213 ? 29.089 -19.816 -11.447 1.00 46.00 213 ASP A CA 1
ATOM 1393 C C . ASP A 1 213 ? 28.993 -19.560 -9.944 1.00 57.88 213 ASP A C 1
ATOM 1394 O O . ASP A 1 213 ? 29.999 -19.637 -9.238 1.00 68.60 213 ASP A O 1
ATOM 1399 N N . ASN A 1 214 ? 27.793 -19.262 -9.454 1.00 52.74 214 ASN A N 1
ATOM 1400 C CA . ASN A 1 214 ? 27.584 -19.048 -8.009 1.00 58.22 214 ASN A CA 1
ATOM 1401 C C . ASN A 1 214 ? 28.393 -17.928 -7.338 1.00 47.62 214 ASN A C 1
ATOM 1402 O O . ASN A 1 214 ? 29.116 -18.167 -6.364 1.00 41.07 214 ASN A O 1
ATOM 1407 N N . PRO A 1 215 ? 28.254 -16.697 -7.845 1.00 47.89 215 PRO A N 1
ATOM 1408 C CA . PRO A 1 215 ? 28.892 -15.527 -7.243 1.00 38.04 215 PRO A CA 1
ATOM 1409 C C . PRO A 1 215 ? 28.164 -15.188 -5.936 1.00 37.39 215 PRO A C 1
ATOM 1410 O O . PRO A 1 215 ? 26.996 -15.556 -5.776 1.00 35.92 215 PRO A O 1
ATOM 1414 N N . PRO A 1 216 ? 28.836 -14.506 -5.003 1.00 26.22 216 PRO A N 1
ATOM 1415 C CA . PRO A 1 216 ? 28.164 -14.284 -3.718 1.00 29.47 216 PRO A CA 1
ATOM 1416 C C . PRO A 1 216 ? 26.780 -13.698 -3.948 1.00 31.47 216 PRO A C 1
ATOM 1417 O O . PRO A 1 216 ? 26.603 -12.864 -4.835 1.00 34.18 216 PRO A O 1
ATOM 1421 N N . VAL A 1 217 ? 25.800 -14.141 -3.173 1.00 27.54 217 VAL A N 1
ATOM 1422 C CA . VAL A 1 217 ? 24.439 -13.653 -3.365 1.00 32.05 217 VAL A CA 1
ATOM 1423 C C . VAL A 1 217 ? 24.120 -12.568 -2.331 1.00 32.98 217 VAL A C 1
ATOM 1424 O O . VAL A 1 217 ? 24.140 -12.811 -1.117 1.00 27.75 217 VAL A O 1
ATOM 1428 N N . SER A 1 218 ? 23.847 -11.365 -2.835 1.00 29.06 218 SER A N 1
ATOM 1429 C CA . SER A 1 218 ? 23.832 -10.151 -2.011 1.00 26.65 218 SER A CA 1
ATOM 1430 C C . SER A 1 218 ? 22.428 -9.654 -1.714 1.00 29.86 218 SER A C 1
ATOM 1431 O O . SER A 1 218 ? 22.234 -8.810 -0.845 1.00 27.19 218 SER A O 1
ATOM 1434 N N . PHE A 1 219 ? 21.444 -10.184 -2.426 1.00 25.65 219 PHE A N 1
ATOM 1435 C CA . PHE A 1 219 ? 20.067 -9.880 -2.093 1.00 26.57 219 PHE A CA 1
ATOM 1436 C C . PHE A 1 219 ? 19.137 -10.932 -2.646 1.00 26.37 219 PHE A C 1
ATOM 1437 O O . PHE A 1 219 ? 19.423 -11.556 -3.670 1.00 31.60 219 PHE A O 1
ATOM 1445 N N . VAL A 1 220 ? 18.013 -11.121 -1.974 1.00 21.54 220 VAL A N 1
ATOM 1446 C CA . VAL A 1 220 ? 17.004 -12.038 -2.481 1.00 31.29 220 VAL A CA 1
ATOM 1447 C C . VAL A 1 220 ? 15.608 -11.612 -2.006 1.00 29.35 220 VAL A C 1
ATOM 1448 O O . VAL A 1 220 ? 15.457 -11.050 -0.925 1.00 28.14 220 VAL A O 1
ATOM 1452 N N . LYS A 1 221 ? 14.594 -11.858 -2.828 1.00 27.90 221 LYS A N 1
ATOM 1453 C CA . LYS A 1 221 ? 13.231 -11.464 -2.488 1.00 31.12 221 LYS A CA 1
ATOM 1454 C C . LYS A 1 221 ? 12.186 -12.211 -3.347 1.00 37.17 221 LYS A C 1
ATOM 1455 O O . LYS A 1 221 ? 12.399 -12.468 -4.540 1.00 29.04 221 LYS A O 1
ATOM 1461 N N . PHE A 1 222 ? 11.064 -12.568 -2.724 1.00 39.70 222 PHE A N 1
ATOM 1462 C CA . PHE A 1 222 ? 9.944 -13.201 -3.423 1.00 38.62 222 PHE A CA 1
ATOM 1463 C C . PHE A 1 222 ? 9.167 -12.206 -4.282 1.00 39.86 222 PHE A C 1
ATOM 1464 O O . PHE A 1 222 ? 9.121 -11.006 -3.995 1.00 33.73 222 PHE A O 1
ATOM 1472 N N . SER A 1 223 ? 8.520 -12.719 -5.321 1.00 38.22 223 SER A N 1
ATOM 1473 C CA . SER A 1 223 ? 7.536 -11.928 -6.035 1.00 41.65 223 SER A CA 1
ATOM 1474 C C . SER A 1 223 ? 6.305 -11.801 -5.143 1.00 34.58 223 SER A C 1
ATOM 1475 O O . SER A 1 223 ? 6.090 -12.628 -4.263 1.00 37.90 223 SER A O 1
ATOM 1478 N N . PRO A 1 224 ? 5.506 -10.750 -5.358 1.00 33.99 224 PRO A N 1
ATOM 1479 C CA . PRO A 1 224 ? 4.311 -10.513 -4.547 1.00 34.05 224 PRO A CA 1
ATOM 1480 C C . PRO A 1 224 ? 3.417 -11.735 -4.447 1.00 39.59 224 PRO A C 1
ATOM 1481 O O . PRO A 1 224 ? 2.767 -11.922 -3.421 1.00 41.28 224 PRO A O 1
ATOM 1485 N N . ASN A 1 225 ? 3.378 -12.547 -5.497 1.00 36.66 225 ASN A N 1
ATOM 1486 C CA . ASN A 1 225 ? 2.505 -13.710 -5.510 1.00 37.34 225 ASN A CA 1
ATOM 1487 C C . ASN A 1 225 ? 3.220 -14.976 -5.055 1.00 40.50 225 ASN A C 1
ATOM 1488 O O . ASN A 1 225 ? 2.611 -16.038 -4.945 1.00 54.79 225 ASN A O 1
ATOM 1493 N N . GLY A 1 226 ? 4.520 -14.859 -4.807 1.00 40.13 226 GLY A N 1
ATOM 1494 C CA . GLY A 1 226 ? 5.295 -15.960 -4.260 1.00 44.91 226 GLY A CA 1
ATOM 1495 C C . GLY A 1 226 ? 5.816 -16.927 -5.303 1.00 41.42 226 GLY A C 1
ATOM 1496 O O . GLY A 1 226 ? 6.713 -17.729 -5.029 1.00 39.04 226 GLY A O 1
ATOM 1497 N N . LYS A 1 227 ? 5.265 -16.849 -6.507 1.00 37.87 227 LYS A N 1
ATOM 1498 C CA . LYS A 1 227 ? 5.628 -17.799 -7.548 1.00 41.05 227 LYS A CA 1
ATOM 1499 C C . LYS A 1 227 ? 7.078 -17.656 -8.011 1.00 46.14 227 LYS A C 1
ATOM 1500 O O . LYS A 1 227 ? 7.682 -18.648 -8.426 1.00 49.92 227 LYS A O 1
ATOM 1506 N N . TYR A 1 228 ? 7.647 -16.450 -7.923 1.00 29.74 228 TYR A N 1
ATOM 1507 C CA . TYR A 1 228 ? 9.027 -16.242 -8.388 1.00 30.75 228 TYR A CA 1
ATOM 1508 C C . TYR A 1 228 ? 9.993 -15.741 -7.310 1.00 34.24 228 TYR A C 1
ATOM 1509 O O . TYR A 1 228 ? 9.612 -15.546 -6.166 1.00 36.33 228 TYR A O 1
ATOM 1518 N N . ILE A 1 229 ? 11.254 -15.557 -7.689 1.00 33.75 229 ILE A N 1
ATOM 1519 C CA . ILE A 1 229 ? 12.298 -15.125 -6.763 1.00 34.89 229 ILE A CA 1
ATOM 1520 C C . ILE A 1 229 ? 13.287 -14.233 -7.492 1.00 36.73 229 ILE A C 1
ATOM 1521 O O . ILE A 1 229 ? 13.760 -14.577 -8.571 1.00 33.03 229 ILE A O 1
ATOM 1526 N N . LEU A 1 230 ? 13.595 -13.086 -6.895 1.00 35.60 230 LEU A N 1
ATOM 1527 C CA . LEU A 1 230 ? 14.476 -12.097 -7.510 1.00 27.51 230 LEU A CA 1
ATOM 1528 C C . LEU A 1 230 ? 15.762 -12.007 -6.706 1.00 30.93 230 LEU A C 1
ATOM 1529 O O . LEU A 1 230 ? 15.731 -11.847 -5.487 1.00 38.47 230 LEU A O 1
ATOM 1534 N N . ALA A 1 231 ? 16.895 -12.131 -7.381 1.00 28.92 231 ALA A N 1
ATOM 1535 C CA . ALA A 1 231 ? 18.155 -12.335 -6.680 1.00 34.29 231 ALA A CA 1
ATOM 1536 C C . ALA A 1 231 ? 19.291 -11.513 -7.265 1.00 30.96 231 ALA A C 1
ATOM 1537 O O . ALA A 1 231 ? 19.581 -11.578 -8.463 1.00 34.64 231 ALA A O 1
ATOM 1539 N N . ALA A 1 232 ? 19.949 -10.763 -6.393 1.00 31.90 232 ALA A N 1
ATOM 1540 C CA . ALA A 1 232 ? 21.031 -9.868 -6.779 1.00 31.03 232 ALA A CA 1
ATOM 1541 C C . ALA A 1 232 ? 22.347 -10.558 -6.512 1.00 31.68 232 ALA A C 1
ATOM 1542 O O . ALA A 1 232 ? 22.478 -11.308 -5.540 1.00 36.59 232 ALA A O 1
ATOM 1544 N N . THR A 1 233 ? 23.335 -10.309 -7.354 1.00 25.12 233 THR A N 1
ATOM 1545 C CA . THR A 1 233 ? 24.551 -11.088 -7.228 1.00 32.33 233 THR A CA 1
ATOM 1546 C C . THR A 1 233 ? 25.781 -10.294 -7.668 1.00 31.12 233 THR A C 1
ATOM 1547 O O . THR A 1 233 ? 25.753 -9.614 -8.690 1.00 43.25 233 THR A O 1
ATOM 1551 N N . LEU A 1 234 ? 26.846 -10.374 -6.876 1.00 26.86 234 LEU A N 1
ATOM 1552 C CA . LEU A 1 234 ? 27.974 -9.462 -6.994 1.00 21.16 234 LEU A CA 1
ATOM 1553 C C . LEU A 1 234 ? 28.797 -9.611 -8.254 1.00 30.76 234 LEU A C 1
ATOM 1554 O O . LEU A 1 234 ? 30.016 -9.445 -8.228 1.00 36.26 234 LEU A O 1
ATOM 1559 N N . ASP A 1 235 ? 28.122 -9.907 -9.356 1.00 32.33 235 ASP A N 1
ATOM 1560 C CA . ASP A 1 235 ? 28.741 -9.902 -10.673 1.00 34.59 235 ASP A CA 1
ATOM 1561 C C . ASP A 1 235 ? 27.964 -8.938 -11.569 1.00 31.69 235 ASP A C 1
ATOM 1562 O O . ASP A 1 235 ? 27.924 -9.080 -12.793 1.00 33.10 235 ASP A O 1
ATOM 1567 N N . ASN A 1 236 ? 27.338 -7.963 -10.924 1.00 27.58 236 ASN A N 1
ATOM 1568 C CA . ASN A 1 236 ? 26.603 -6.910 -11.609 1.00 34.08 236 ASN A CA 1
ATOM 1569 C C . ASN A 1 236 ? 25.380 -7.474 -12.299 1.00 37.23 236 ASN A C 1
ATOM 1570 O O . ASN A 1 236 ? 24.916 -6.937 -13.309 1.00 41.13 236 ASN A O 1
ATOM 1575 N N . THR A 1 237 ? 24.848 -8.551 -11.731 1.00 32.00 237 THR A N 1
ATOM 1576 C CA . THR A 1 237 ? 23.677 -9.203 -12.302 1.00 32.70 237 THR A CA 1
ATOM 1577 C C . THR A 1 237 ? 22.514 -9.366 -11.327 1.00 28.58 237 THR A C 1
ATOM 1578 O O . THR A 1 237 ? 22.692 -9.589 -10.131 1.00 29.55 237 THR A O 1
ATOM 1582 N N . LEU A 1 238 ? 21.315 -9.253 -11.871 1.00 31.58 238 LEU A N 1
ATOM 1583 C CA . LEU A 1 238 ? 20.097 -9.620 -11.180 1.00 32.14 238 LEU A CA 1
ATOM 1584 C C . LEU A 1 238 ? 19.448 -10.745 -11.990 1.00 30.03 238 LEU A C 1
ATOM 1585 O O . LEU A 1 238 ? 19.497 -10.734 -13.219 1.00 26.42 238 LEU A O 1
ATOM 1590 N N . LYS A 1 239 ? 18.858 -11.724 -11.308 1.00 32.29 239 LYS A N 1
ATOM 1591 C CA . LYS A 1 239 ? 18.165 -12.824 -11.994 1.00 40.22 239 LYS A CA 1
ATOM 1592 C C . LYS A 1 239 ? 16.784 -13.043 -11.391 1.00 37.66 239 LYS A C 1
ATOM 1593 O O . LYS A 1 239 ? 16.594 -12.893 -10.183 1.00 36.77 239 LYS A O 1
ATOM 1599 N N . LEU A 1 240 ? 15.818 -13.379 -12.240 1.00 34.35 240 LEU A N 1
ATOM 1600 C CA . LEU A 1 240 ? 14.507 -13.807 -11.767 1.00 36.76 240 LEU A CA 1
ATOM 1601 C C . LEU A 1 240 ? 14.391 -15.342 -11.880 1.00 36.56 240 LEU A C 1
ATOM 1602 O O . LEU A 1 240 ? 14.572 -15.904 -12.954 1.00 40.97 240 LEU A O 1
ATOM 1607 N N . TRP A 1 241 ? 14.111 -16.013 -10.767 1.00 39.05 241 TRP A N 1
ATOM 1608 C CA . TRP A 1 241 ? 14.015 -17.469 -10.739 1.00 36.47 241 TRP A CA 1
ATOM 1609 C C . TRP A 1 241 ? 12.574 -17.943 -10.537 1.00 37.38 241 TRP A C 1
ATOM 1610 O O . TRP A 1 241 ? 11.832 -17.372 -9.742 1.00 33.32 241 TRP A O 1
ATOM 1621 N N . ASP A 1 242 ? 12.178 -18.987 -11.261 1.00 42.39 242 ASP A N 1
ATOM 1622 C CA . ASP A 1 242 ? 10.946 -19.710 -10.940 1.00 49.61 242 ASP A CA 1
ATOM 1623 C C . ASP A 1 242 ? 11.208 -20.672 -9.778 1.00 53.03 242 ASP A C 1
ATOM 1624 O O . ASP A 1 242 ? 12.008 -21.598 -9.904 1.00 52.35 242 ASP A O 1
ATOM 1629 N N . TYR A 1 243 ? 10.533 -20.461 -8.654 1.00 44.32 243 TYR A N 1
ATOM 1630 C CA . TYR A 1 243 ? 10.878 -21.193 -7.433 1.00 58.14 243 TYR A CA 1
ATOM 1631 C C . TYR A 1 243 ? 10.662 -22.728 -7.549 1.00 56.93 243 TYR A C 1
ATOM 1632 O O . TYR A 1 243 ? 11.511 -23.529 -7.122 1.00 49.86 243 TYR A O 1
ATOM 1641 N N . SER A 1 244 ? 9.551 -23.140 -8.149 1.00 51.23 244 SER A N 1
ATOM 1642 C CA . SER A 1 244 ? 9.299 -24.569 -8.316 1.00 62.77 244 SER A CA 1
ATOM 1643 C C . SER A 1 244 ? 10.346 -25.232 -9.225 1.00 53.81 244 SER A C 1
ATOM 1644 O O . SER A 1 244 ? 11.232 -25.946 -8.753 1.00 58.54 244 SER A O 1
ATOM 1647 N N . LYS A 1 245 ? 10.254 -24.974 -10.522 1.00 39.59 245 LYS A N 1
ATOM 1648 C CA . LYS A 1 245 ? 11.152 -25.589 -11.490 1.00 50.19 245 LYS A CA 1
ATOM 1649 C C . LYS A 1 245 ? 12.627 -25.377 -11.154 1.00 51.29 245 LYS A C 1
ATOM 1650 O O . LYS A 1 245 ? 13.498 -26.074 -11.670 1.00 59.57 245 LYS A O 1
ATOM 1652 N N . GLY A 1 246 ? 12.905 -24.421 -10.280 1.00 55.75 246 GLY A N 1
ATOM 1653 C CA . GLY A 1 246 ? 14.271 -24.112 -9.910 1.00 48.35 246 GLY A CA 1
ATOM 1654 C C . GLY A 1 246 ? 15.124 -23.732 -11.106 1.00 48.01 246 GLY A C 1
ATOM 1655 O O . GLY A 1 246 ? 16.246 -24.208 -11.236 1.00 50.42 246 GLY A O 1
ATOM 1656 N N . LYS A 1 247 ? 14.605 -22.870 -11.979 1.00 49.69 247 LYS A N 1
ATOM 1657 C CA . LYS A 1 247 ? 15.372 -22.434 -13.151 1.00 59.15 247 LYS A CA 1
ATOM 1658 C C . LYS A 1 247 ? 15.392 -20.910 -13.346 1.00 54.75 247 LYS A C 1
ATOM 1659 O O . LYS A 1 247 ? 14.376 -20.234 -13.169 1.00 53.15 247 LYS A O 1
ATOM 1665 N N . CYS A 1 248 ? 16.559 -20.374 -13.700 1.00 48.48 248 CYS A N 1
ATOM 1666 C CA . CYS A 1 248 ? 16.704 -18.941 -13.949 1.00 54.77 248 CYS A CA 1
ATOM 1667 C C . CYS A 1 248 ? 15.987 -18.517 -15.241 1.00 54.81 248 CYS A C 1
ATOM 1668 O O . CYS A 1 248 ? 16.269 -19.034 -16.326 1.00 50.88 248 CYS A O 1
ATOM 1671 N N . LEU A 1 249 ? 15.059 -17.573 -15.112 1.00 50.59 249 LEU A N 1
ATOM 1672 C CA . LEU A 1 249 ? 14.238 -17.121 -16.238 1.00 49.59 249 LEU A CA 1
ATOM 1673 C C . LEU A 1 249 ? 14.738 -15.835 -16.902 1.00 50.59 249 LEU A C 1
ATOM 1674 O O . LEU A 1 249 ? 15.124 -15.838 -18.070 1.00 51.22 249 LEU A O 1
ATOM 1679 N N . LYS A 1 250 ? 14.710 -14.733 -16.159 1.00 53.45 250 LYS A N 1
ATOM 1680 C CA . LYS A 1 250 ? 15.147 -13.444 -16.691 1.00 42.25 250 LYS A CA 1
ATOM 1681 C C . LYS A 1 250 ? 16.494 -13.023 -16.123 1.00 32.37 250 LYS A C 1
ATOM 1682 O O . LYS A 1 250 ? 16.873 -13.414 -15.026 1.00 30.98 250 LYS A O 1
ATOM 1688 N N . THR A 1 251 ? 17.202 -12.193 -16.871 1.00 36.49 251 THR A N 1
ATOM 1689 C CA . THR A 1 251 ? 18.443 -11.605 -16.391 1.00 30.15 251 THR A CA 1
ATOM 1690 C C . THR A 1 251 ? 18.474 -10.104 -16.682 1.00 40.79 251 THR A C 1
ATOM 1691 O O . THR A 1 251 ? 18.179 -9.665 -17.799 1.00 48.10 251 THR A O 1
ATOM 1695 N N . TYR A 1 252 ? 18.817 -9.322 -15.661 1.00 39.91 252 TYR A N 1
ATOM 1696 C CA . TYR A 1 252 ? 18.823 -7.869 -15.756 1.00 30.45 252 TYR A CA 1
ATOM 1697 C C . TYR A 1 252 ? 20.189 -7.317 -15.389 1.00 32.95 252 TYR A C 1
ATOM 1698 O O . TYR A 1 252 ? 20.670 -7.546 -14.279 1.00 34.41 252 TYR A O 1
ATOM 1707 N N . THR A 1 253 ? 20.811 -6.590 -16.314 1.00 30.07 253 THR A N 1
ATOM 1708 C CA . THR A 1 253 ? 22.134 -6.027 -16.063 1.00 37.72 253 THR A CA 1
ATOM 1709 C C . THR A 1 253 ? 22.255 -4.586 -16.540 1.00 39.74 253 THR A C 1
ATOM 1710 O O . THR A 1 253 ? 21.270 -3.964 -16.948 1.00 36.34 253 THR A O 1
ATOM 1714 N N . GLY A 1 254 ? 23.471 -4.058 -16.490 1.00 35.57 254 GLY A N 1
ATOM 1715 C CA . GLY A 1 254 ? 23.701 -2.682 -16.890 1.00 44.91 254 GLY A CA 1
ATOM 1716 C C . GLY A 1 254 ? 24.220 -1.811 -15.761 1.00 45.52 254 GLY A C 1
ATOM 1717 O O . GLY A 1 254 ? 24.877 -0.799 -16.017 1.00 41.11 254 GLY A O 1
ATOM 1718 N N . HIS A 1 255 ? 23.935 -2.213 -14.518 1.00 42.57 255 HIS A N 1
ATOM 1719 C CA . HIS A 1 255 ? 24.362 -1.473 -13.329 1.00 33.44 255 HIS A CA 1
ATOM 1720 C C . HIS A 1 255 ? 25.680 -1.978 -12.759 1.00 32.27 255 HIS A C 1
ATOM 1721 O O . HIS A 1 255 ? 26.318 -2.853 -13.342 1.00 43.32 255 HIS A O 1
ATOM 1728 N N . LYS A 1 256 ? 26.094 -1.410 -11.629 1.00 29.94 256 LYS A N 1
ATOM 1729 C CA . LYS A 1 256 ? 27.347 -1.794 -10.990 1.00 36.90 256 LYS A CA 1
ATOM 1730 C C . LYS A 1 256 ? 27.076 -2.268 -9.573 1.00 42.73 256 LYS A C 1
ATOM 1731 O O . LYS A 1 256 ? 26.509 -1.537 -8.763 1.00 35.60 256 LYS A O 1
ATOM 1737 N N . ASN A 1 257 ? 27.474 -3.504 -9.289 1.00 41.76 257 ASN A N 1
ATOM 1738 C CA . ASN A 1 257 ? 27.220 -4.124 -8.002 1.00 33.44 257 ASN A CA 1
ATOM 1739 C C . ASN A 1 257 ? 28.228 -5.243 -7.759 1.00 36.41 257 ASN A C 1
ATOM 1740 O O . ASN A 1 257 ? 28.057 -6.351 -8.257 1.00 26.45 257 ASN A O 1
ATOM 1745 N N . GLU A 1 258 ? 29.275 -4.943 -6.992 1.00 36.73 258 GLU A N 1
ATOM 1746 C CA . GLU A 1 258 ? 30.366 -5.880 -6.759 1.00 25.31 258 GLU A CA 1
ATOM 1747 C C . GLU A 1 258 ? 30.839 -5.851 -5.310 1.00 34.42 258 GLU A C 1
ATOM 1748 O O . GLU A 1 258 ? 31.711 -6.634 -4.919 1.00 30.68 258 GLU A O 1
ATOM 1754 N N . LYS A 1 259 ? 30.295 -4.931 -4.518 1.00 37.37 259 LYS A N 1
ATOM 1755 C CA . LYS A 1 259 ? 30.785 -4.741 -3.151 1.00 33.87 259 LYS A CA 1
ATOM 1756 C C . LYS A 1 259 ? 29.679 -4.664 -2.097 1.00 37.76 259 LYS A C 1
ATOM 1757 O O . LYS A 1 259 ? 29.837 -5.170 -0.988 1.00 48.62 259 LYS A O 1
ATOM 1759 N N . TYR A 1 260 ? 28.559 -4.040 -2.437 1.00 31.75 260 TYR A N 1
ATOM 1760 C CA . TYR A 1 260 ? 27.521 -3.814 -1.439 1.00 33.04 260 TYR A CA 1
ATOM 1761 C C . TYR A 1 260 ? 26.243 -4.616 -1.687 1.00 37.15 260 TYR A C 1
ATOM 1762 O O . TYR A 1 260 ? 25.889 -4.946 -2.833 1.00 36.40 260 TYR A O 1
ATOM 1771 N N . CYS A 1 261 ? 25.544 -4.919 -0.600 1.00 29.56 261 CYS A N 1
ATOM 1772 C CA . CYS A 1 261 ? 24.284 -5.635 -0.699 1.00 30.35 261 CYS A CA 1
ATOM 1773 C C . CYS A 1 261 ? 23.140 -4.672 -0.970 1.00 30.87 261 CYS A C 1
ATOM 1774 O O . CYS A 1 261 ? 22.589 -4.077 -0.049 1.00 33.03 261 CYS A O 1
ATOM 1777 N N . ILE A 1 262 ? 22.791 -4.527 -2.246 1.00 32.57 262 ILE A N 1
ATOM 1778 C CA . ILE A 1 262 ? 21.811 -3.529 -2.667 1.00 32.68 262 ILE A CA 1
ATOM 1779 C C . ILE A 1 262 ? 20.423 -4.147 -2.800 1.00 29.12 262 ILE A C 1
ATOM 1780 O O . ILE A 1 262 ? 20.246 -5.136 -3.507 1.00 35.04 262 ILE A O 1
ATOM 1785 N N . PHE A 1 263 ? 19.449 -3.565 -2.104 1.00 28.28 263 PHE A N 1
ATOM 1786 C CA . PHE A 1 263 ? 18.053 -3.974 -2.221 1.00 27.25 263 PHE A CA 1
ATOM 1787 C C . PHE A 1 263 ? 17.526 -3.818 -3.651 1.00 26.15 263 PHE A C 1
ATOM 1788 O O . PHE A 1 263 ? 18.000 -2.983 -4.430 1.00 22.03 263 PHE A O 1
ATOM 1796 N N . ALA A 1 264 ? 16.526 -4.624 -3.982 1.00 33.79 264 ALA A N 1
ATOM 1797 C CA . ALA A 1 264 ? 15.865 -4.547 -5.281 1.00 29.56 264 ALA A CA 1
ATOM 1798 C C . ALA A 1 264 ? 14.366 -4.796 -5.131 1.00 28.78 264 ALA A C 1
ATOM 1799 O O . ALA A 1 264 ? 13.906 -5.239 -4.074 1.00 35.62 264 ALA A O 1
ATOM 1801 N N . ASN A 1 265 ? 13.598 -4.519 -6.179 1.00 18.42 265 ASN A N 1
ATOM 1802 C CA . ASN A 1 265 ? 12.150 -4.567 -6.040 1.00 25.85 265 ASN A CA 1
ATOM 1803 C C . ASN A 1 265 ? 11.400 -4.955 -7.291 1.00 27.42 265 ASN A C 1
ATOM 1804 O O . ASN A 1 265 ? 11.889 -4.788 -8.406 1.00 29.83 265 ASN A O 1
ATOM 1809 N N . PHE A 1 266 ? 10.191 -5.464 -7.082 1.00 27.80 266 PHE A N 1
ATOM 1810 C CA . PHE A 1 266 ? 9.209 -5.590 -8.145 1.00 34.13 266 PHE A CA 1
ATOM 1811 C C . PHE A 1 266 ? 8.336 -4.370 -8.003 1.00 32.95 266 PHE A C 1
ATOM 1812 O O . PHE A 1 266 ? 7.723 -4.165 -6.957 1.00 33.84 266 PHE A O 1
ATOM 1820 N N . SER A 1 267 ? 8.290 -3.546 -9.039 1.00 31.42 267 SER A N 1
ATOM 1821 C CA . SER A 1 267 ? 7.329 -2.451 -9.070 1.00 45.33 267 SER A CA 1
ATOM 1822 C C . SER A 1 267 ? 6.104 -2.922 -9.825 1.00 46.50 267 SER A C 1
ATOM 1823 O O . SER A 1 267 ? 6.213 -3.371 -10.969 1.00 55.46 267 SER A O 1
ATOM 1826 N N . VAL A 1 268 ? 4.938 -2.829 -9.196 1.00 39.34 268 VAL A N 1
ATOM 1827 C CA . VAL A 1 268 ? 3.738 -3.381 -9.807 1.00 44.94 268 VAL A CA 1
ATOM 1828 C C . VAL A 1 268 ? 2.497 -2.507 -9.645 1.00 44.94 268 VAL A C 1
ATOM 1829 O O . VAL A 1 268 ? 1.384 -2.936 -9.952 1.00 45.72 268 VAL A O 1
ATOM 1833 N N . THR A 1 269 ? 2.682 -1.277 -9.184 1.00 42.44 269 THR A N 1
ATOM 1834 C CA . THR A 1 269 ? 1.540 -0.409 -8.950 1.00 44.14 269 THR A CA 1
ATOM 1835 C C . THR A 1 269 ? 1.034 0.152 -10.276 1.00 47.24 269 THR A C 1
ATOM 1836 O O . THR A 1 269 ? -0.163 0.390 -10.447 1.00 41.87 269 THR A O 1
ATOM 1840 N N . GLY A 1 270 ? 1.953 0.352 -11.213 1.00 39.76 270 GLY A N 1
ATOM 1841 C CA . GLY A 1 270 ? 1.595 0.874 -12.517 1.00 41.10 270 GLY A CA 1
ATOM 1842 C C . GLY A 1 270 ? 1.911 -0.159 -13.576 1.00 45.55 270 GLY A C 1
ATOM 1843 O O . GLY A 1 270 ? 1.230 -1.184 -13.682 1.00 52.48 270 GLY A O 1
ATOM 1844 N N . GLY A 1 271 ? 2.942 0.106 -14.369 1.00 41.50 271 GLY A N 1
ATOM 1845 C CA . GLY A 1 271 ? 3.513 -0.929 -15.212 1.00 50.07 271 GLY A CA 1
ATOM 1846 C C . GLY A 1 271 ? 4.331 -1.842 -14.321 1.00 48.10 271 GLY A C 1
ATOM 1847 O O . GLY A 1 271 ? 4.441 -1.592 -13.120 1.00 55.65 271 GLY A O 1
ATOM 1848 N N . LYS A 1 272 ? 4.915 -2.891 -14.881 1.00 41.24 272 LYS A N 1
ATOM 1849 C CA . LYS A 1 272 ? 5.670 -3.822 -14.053 1.00 48.37 272 LYS A CA 1
ATOM 1850 C C . LYS A 1 272 ? 7.157 -3.710 -14.347 1.00 46.03 272 LYS A C 1
ATOM 1851 O O . LYS A 1 272 ? 7.591 -4.000 -15.461 1.00 42.32 272 LYS A O 1
ATOM 1857 N N . TRP A 1 273 ? 7.936 -3.306 -13.344 1.00 46.78 273 TRP A N 1
ATOM 1858 C CA . TRP A 1 273 ? 9.368 -3.082 -13.537 1.00 44.42 273 TRP A CA 1
ATOM 1859 C C . TRP A 1 273 ? 10.213 -3.759 -12.472 1.00 39.24 273 TRP A C 1
ATOM 1860 O O . TRP A 1 273 ? 9.702 -4.301 -11.499 1.00 27.25 273 TRP A O 1
ATOM 1871 N N . ILE A 1 274 ? 11.522 -3.712 -12.675 1.00 35.15 274 ILE A N 1
ATOM 1872 C CA . ILE A 1 274 ? 12.463 -4.126 -11.659 1.00 38.48 274 ILE A CA 1
ATOM 1873 C C . ILE A 1 274 ? 13.311 -2.920 -11.286 1.00 40.25 274 ILE A C 1
ATOM 1874 O O . ILE A 1 274 ? 14.013 -2.347 -12.132 1.00 33.51 274 ILE A O 1
ATOM 1879 N N . VAL A 1 275 ? 13.224 -2.539 -10.014 1.00 36.35 275 VAL A N 1
ATOM 1880 C CA . VAL A 1 275 ? 13.950 -1.399 -9.488 1.00 29.87 275 VAL A CA 1
ATOM 1881 C C . VAL A 1 275 ? 15.120 -1.888 -8.655 1.00 28.30 275 VAL A C 1
ATOM 1882 O O . VAL A 1 275 ? 15.025 -2.916 -7.996 1.00 35.41 275 VAL A O 1
ATOM 1886 N N . SER A 1 276 ? 16.226 -1.160 -8.682 1.00 27.14 276 SER A N 1
ATOM 1887 C CA . SER A 1 276 ? 17.372 -1.540 -7.873 1.00 27.70 276 SER A CA 1
ATOM 1888 C C . SER A 1 276 ? 18.433 -0.448 -7.787 1.00 32.22 276 SER A C 1
ATOM 1889 O O . SER A 1 276 ? 18.820 0.124 -8.796 1.00 36.48 276 SER A O 1
ATOM 1892 N N . GLY A 1 277 ? 18.910 -0.174 -6.577 1.00 23.81 277 GLY A N 1
ATOM 1893 C CA . GLY A 1 277 ? 20.051 0.704 -6.390 1.00 23.68 277 GLY A CA 1
ATOM 1894 C C . GLY A 1 277 ? 21.246 0.293 -7.228 1.00 26.23 277 GLY A C 1
ATOM 1895 O O . GLY A 1 277 ? 21.181 -0.684 -7.961 1.00 22.75 277 GLY A O 1
ATOM 1896 N N . SER A 1 278 ? 22.340 1.040 -7.127 1.00 29.27 278 SER A N 1
ATOM 1897 C CA . SER A 1 278 ? 23.509 0.781 -7.963 1.00 34.73 278 SER A CA 1
ATOM 1898 C C . SER A 1 278 ? 24.727 1.499 -7.393 1.00 29.27 278 SER A C 1
ATOM 1899 O O . SER A 1 278 ? 24.583 2.471 -6.688 1.00 34.55 278 SER A O 1
ATOM 1902 N N . GLU A 1 279 ? 25.917 1.006 -7.700 1.00 29.64 279 GLU A N 1
ATOM 1903 C CA . GLU A 1 279 ? 27.132 1.504 -7.090 1.00 28.56 279 GLU A CA 1
ATOM 1904 C C . GLU A 1 279 ? 27.726 2.578 -7.953 1.00 28.88 279 GLU A C 1
ATOM 1905 O O . GLU A 1 279 ? 28.846 3.020 -7.712 1.00 28.30 279 GLU A O 1
ATOM 1911 N N . ASP A 1 280 ? 26.980 2.981 -8.977 1.00 33.27 280 ASP A N 1
ATOM 1912 C CA . ASP A 1 280 ? 27.387 4.112 -9.814 1.00 31.86 280 ASP A CA 1
ATOM 1913 C C . ASP A 1 280 ? 26.498 5.313 -9.517 1.00 29.99 280 ASP A C 1
ATOM 1914 O O . ASP A 1 280 ? 26.351 6.219 -10.327 1.00 33.10 280 ASP A O 1
ATOM 1919 N N . ASN A 1 281 ? 25.901 5.289 -8.331 1.00 33.03 281 ASN A N 1
ATOM 1920 C CA . ASN A 1 281 ? 25.147 6.417 -7.799 1.00 30.89 281 ASN A CA 1
ATOM 1921 C C . ASN A 1 281 ? 23.745 6.612 -8.412 1.00 32.21 281 ASN A C 1
ATOM 1922 O O . ASN A 1 281 ? 23.006 7.498 -7.997 1.00 28.91 281 ASN A O 1
ATOM 1927 N N . LEU A 1 282 ? 23.357 5.768 -9.366 1.00 32.11 282 LEU A N 1
ATOM 1928 C CA . LEU A 1 282 ? 22.043 5.906 -10.009 1.00 28.53 282 LEU A CA 1
ATOM 1929 C C . LEU A 1 282 ? 21.014 4.870 -9.570 1.00 37.30 282 LEU A C 1
ATOM 1930 O O . LEU A 1 282 ? 21.371 3.779 -9.111 1.00 43.92 282 LEU A O 1
ATOM 1935 N N . VAL A 1 283 ? 19.735 5.204 -9.744 1.00 26.60 283 VAL A N 1
ATOM 1936 C CA . VAL A 1 283 ? 18.653 4.237 -9.566 1.00 29.21 283 VAL A CA 1
ATOM 1937 C C . VAL A 1 283 ? 18.264 3.631 -10.920 1.00 35.15 283 VAL A C 1
ATOM 1938 O O . VAL A 1 283 ? 17.811 4.343 -11.813 1.00 32.71 283 VAL A O 1
ATOM 1942 N N . TYR A 1 284 ? 18.429 2.318 -11.074 1.00 36.01 284 TYR A N 1
ATOM 1943 C CA . TYR A 1 284 ? 18.087 1.651 -12.339 1.00 34.65 284 TYR A CA 1
ATOM 1944 C C . TYR A 1 284 ? 16.654 1.127 -12.375 1.00 30.20 284 TYR A C 1
ATOM 1945 O O . TYR A 1 284 ? 16.134 0.664 -11.357 1.00 37.49 284 TYR A O 1
ATOM 1954 N N . ILE A 1 285 ? 16.020 1.212 -13.547 1.00 28.82 285 ILE A N 1
ATOM 1955 C CA . ILE A 1 285 ? 14.707 0.597 -13.763 1.00 31.08 285 ILE A CA 1
ATOM 1956 C C . ILE A 1 285 ? 14.667 -0.268 -15.038 1.00 40.69 285 ILE A C 1
ATOM 1957 O O . ILE A 1 285 ? 15.069 0.189 -16.117 1.00 34.66 285 ILE A O 1
ATOM 1962 N N . TRP A 1 286 ? 14.199 -1.515 -14.902 1.00 41.76 286 TRP A N 1
ATOM 1963 C CA . TRP A 1 286 ? 14.097 -2.456 -16.025 1.00 35.03 286 TRP A CA 1
ATOM 1964 C C . TRP A 1 286 ? 12.643 -2.807 -16.326 1.00 37.65 286 TRP A C 1
ATOM 1965 O O . TRP A 1 286 ? 11.817 -2.893 -15.419 1.00 37.49 286 TRP A O 1
ATOM 1976 N N . ASN A 1 287 ? 12.337 -3.009 -17.605 1.00 42.06 287 ASN A N 1
ATOM 1977 C CA . ASN A 1 287 ? 11.070 -3.612 -18.014 1.00 44.91 287 ASN A CA 1
ATOM 1978 C C . ASN A 1 287 ? 11.058 -5.081 -17.571 1.00 41.45 287 ASN A C 1
ATOM 1979 O O . ASN A 1 287 ? 11.926 -5.861 -17.975 1.00 41.73 287 ASN A O 1
ATOM 1984 N N . LEU A 1 288 ? 10.086 -5.453 -16.740 1.00 37.28 288 LEU A N 1
ATOM 1985 C CA . LEU A 1 288 ? 10.021 -6.810 -16.189 1.00 42.68 288 LEU A CA 1
ATOM 1986 C C . LEU A 1 288 ? 10.179 -7.901 -17.243 1.00 45.56 288 LEU A C 1
ATOM 1987 O O . LEU A 1 288 ? 10.889 -8.885 -17.020 1.00 44.15 288 LEU A O 1
ATOM 1992 N N . GLN A 1 289 ? 9.520 -7.710 -18.387 1.00 48.90 289 GLN A N 1
ATOM 1993 C CA . GLN A 1 289 ? 9.460 -8.722 -19.444 1.00 41.41 289 GLN A CA 1
ATOM 1994 C C . GLN A 1 289 ? 10.656 -8.713 -20.385 1.00 37.35 289 GLN A C 1
ATOM 1995 O O . GLN A 1 289 ? 11.411 -9.674 -20.442 1.00 46.33 289 GLN A O 1
ATOM 2001 N N . THR A 1 290 ? 10.832 -7.622 -21.115 1.00 42.31 290 THR A N 1
ATOM 2002 C CA . THR A 1 290 ? 11.908 -7.526 -22.094 1.00 36.25 290 THR A CA 1
ATOM 2003 C C . THR A 1 290 ? 13.290 -7.411 -21.445 1.00 43.87 290 THR A C 1
ATOM 2004 O O . THR A 1 290 ? 14.309 -7.680 -22.090 1.00 37.23 290 THR A O 1
ATOM 2008 N N . LYS A 1 291 ? 13.314 -6.993 -20.176 1.00 45.39 291 LYS A N 1
ATOM 2009 C CA . LYS A 1 291 ? 14.539 -6.944 -19.375 1.00 33.42 291 LYS A CA 1
ATOM 2010 C C . LYS A 1 291 ? 15.507 -5.847 -19.795 1.00 41.89 291 LYS A C 1
ATOM 2011 O O . LYS A 1 291 ? 16.711 -5.970 -19.570 1.00 45.70 291 LYS A O 1
ATOM 2017 N N . GLU A 1 292 ? 14.998 -4.782 -20.407 1.00 46.68 292 GLU A N 1
ATOM 2018 C CA . GLU A 1 292 ? 15.864 -3.674 -20.799 1.00 41.32 292 GLU A CA 1
ATOM 2019 C C . GLU A 1 292 ? 15.677 -2.464 -19.885 1.00 42.04 292 GLU A C 1
ATOM 2020 O O . GLU A 1 292 ? 14.600 -2.245 -19.321 1.00 39.67 292 GLU A O 1
ATOM 2026 N N . ILE A 1 293 ? 16.746 -1.697 -19.716 1.00 38.57 293 ILE A N 1
ATOM 2027 C CA . ILE A 1 293 ? 16.688 -0.512 -18.890 1.00 32.38 293 ILE A CA 1
ATOM 2028 C C . ILE A 1 293 ? 15.681 0.464 -19.489 1.00 35.29 293 ILE A C 1
ATOM 2029 O O . ILE A 1 293 ? 15.878 0.980 -20.588 1.00 42.89 293 ILE A O 1
ATOM 2034 N N . VAL A 1 294 ? 14.598 0.716 -18.770 1.00 30.79 294 VAL A N 1
ATOM 2035 C CA . VAL A 1 294 ? 13.628 1.706 -19.213 1.00 38.69 294 VAL A CA 1
ATOM 2036 C C . VAL A 1 294 ? 13.728 3.078 -18.505 1.00 45.70 294 VAL A C 1
ATOM 2037 O O . VAL A 1 294 ? 13.020 4.017 -18.885 1.00 47.67 294 VAL A O 1
ATOM 2041 N N . GLN A 1 295 ? 14.589 3.194 -17.487 1.00 42.26 295 GLN A N 1
ATOM 2042 C CA . GLN A 1 295 ? 14.885 4.494 -16.856 1.00 42.78 295 GLN A CA 1
ATOM 2043 C C . GLN A 1 295 ? 16.103 4.455 -15.916 1.00 35.57 295 GLN A C 1
ATOM 2044 O O . GLN A 1 295 ? 16.363 3.448 -15.271 1.00 38.10 295 GLN A O 1
ATOM 2050 N N . LYS A 1 296 ? 16.850 5.556 -15.848 1.00 36.94 296 LYS A N 1
ATOM 2051 C CA . LYS A 1 296 ? 17.974 5.675 -14.908 1.00 37.94 296 LYS A CA 1
ATOM 2052 C C . LYS A 1 296 ? 17.963 7.003 -14.146 1.00 31.89 296 LYS A C 1
ATOM 2053 O O . LYS A 1 296 ? 18.376 8.035 -14.686 1.00 39.04 296 LYS A O 1
ATOM 2059 N N . LEU A 1 297 ? 17.506 6.964 -12.894 1.00 21.94 297 LEU A N 1
ATOM 2060 C CA . LEU A 1 297 ? 17.378 8.165 -12.057 1.00 32.38 297 LEU A CA 1
ATOM 2061 C C . LEU A 1 297 ? 18.723 8.766 -11.604 1.00 37.54 297 LEU A C 1
ATOM 2062 O O . LEU A 1 297 ? 19.634 8.055 -11.197 1.00 33.80 297 LEU A O 1
ATOM 2067 N N . GLN A 1 298 ? 18.846 10.084 -11.696 1.00 37.11 298 GLN A N 1
ATOM 2068 C CA . GLN A 1 298 ? 20.098 10.739 -11.352 1.00 37.54 298 GLN A CA 1
ATOM 2069 C C . GLN A 1 298 ? 19.861 11.674 -10.187 1.00 35.40 298 GLN A C 1
ATOM 2070 O O . GLN A 1 298 ? 18.785 12.242 -10.078 1.00 38.27 298 GLN A O 1
ATOM 2076 N N . GLY A 1 299 ? 20.845 11.824 -9.305 1.00 38.38 299 GLY A N 1
ATOM 2077 C CA . GLY A 1 299 ? 20.637 12.615 -8.101 1.00 28.76 299 GLY A CA 1
ATOM 2078 C C . GLY A 1 299 ? 21.623 12.323 -6.979 1.00 35.09 299 GLY A C 1
ATOM 2079 O O . GLY A 1 299 ? 22.271 13.230 -6.463 1.00 35.17 299 GLY A O 1
ATOM 2080 N N . HIS A 1 300 ? 21.758 11.059 -6.598 1.00 30.34 300 HIS A N 1
ATOM 2081 C CA . HIS A 1 300 ? 22.633 10.724 -5.480 1.00 31.01 300 HIS A CA 1
ATOM 2082 C C . HIS A 1 300 ? 24.108 10.913 -5.824 1.00 28.76 300 HIS A C 1
ATOM 2083 O O . HIS A 1 300 ? 24.473 11.035 -6.985 1.00 33.22 300 HIS A O 1
ATOM 2090 N N . THR A 1 301 ? 24.956 10.945 -4.807 1.00 33.45 301 THR A N 1
ATOM 2091 C CA . THR A 1 301 ? 26.357 11.296 -5.007 1.00 34.75 301 THR A CA 1
ATOM 2092 C C . THR A 1 301 ? 27.285 10.231 -4.425 1.00 35.36 301 THR A C 1
ATOM 2093 O O . THR A 1 301 ? 28.504 10.404 -4.382 1.00 36.49 301 THR A O 1
ATOM 2097 N N . ASP A 1 302 ? 26.687 9.138 -3.966 1.00 33.61 302 ASP A N 1
ATOM 2098 C CA . ASP A 1 302 ? 27.423 7.969 -3.498 1.00 37.38 302 ASP A CA 1
ATOM 2099 C C . ASP A 1 302 ? 26.560 6.744 -3.762 1.00 35.70 302 ASP A C 1
ATOM 2100 O O . ASP A 1 302 ? 25.392 6.868 -4.133 1.00 33.50 302 ASP A O 1
ATOM 2105 N N . VAL A 1 303 ? 27.137 5.567 -3.559 1.00 27.56 303 VAL A N 1
ATOM 2106 C CA . VAL A 1 303 ? 26.452 4.319 -3.843 1.00 28.48 303 VAL A CA 1
ATOM 2107 C C . VAL A 1 303 ? 24.999 4.364 -3.399 1.00 29.04 303 VAL A C 1
ATOM 2108 O O . VAL A 1 303 ? 24.705 4.692 -2.256 1.00 35.63 303 VAL A O 1
ATOM 2112 N N . VAL A 1 304 ? 24.088 4.050 -4.315 1.00 33.27 304 VAL A N 1
ATOM 2113 C CA . VAL A 1 304 ? 22.670 3.915 -3.980 1.00 32.96 304 VAL A CA 1
ATOM 2114 C C . VAL A 1 304 ? 22.400 2.494 -3.479 1.00 37.52 304 VAL A C 1
ATOM 2115 O O . VAL A 1 304 ? 22.309 1.540 -4.265 1.00 35.81 304 VAL A O 1
ATOM 2119 N N . ILE A 1 305 ? 22.271 2.374 -2.161 1.00 33.57 305 ILE A N 1
ATOM 2120 C CA . ILE A 1 305 ? 22.329 1.087 -1.476 1.00 30.65 305 ILE A CA 1
ATOM 2121 C C . ILE A 1 305 ? 20.967 0.404 -1.306 1.00 27.16 305 ILE A C 1
ATOM 2122 O O . ILE A 1 305 ? 20.889 -0.810 -1.105 1.00 26.08 305 ILE A O 1
ATOM 2127 N N . SER A 1 306 ? 19.902 1.192 -1.380 1.00 26.22 306 SER A N 1
ATOM 2128 C CA . SER A 1 306 ? 18.563 0.693 -1.105 1.00 24.94 306 SER A CA 1
ATOM 2129 C C . SER A 1 306 ? 17.497 1.414 -1.933 1.00 27.24 306 SER A C 1
ATOM 2130 O O . SER A 1 306 ? 17.611 2.604 -2.241 1.00 22.42 306 SER A O 1
ATOM 2133 N N . THR A 1 307 ? 16.458 0.673 -2.289 1.00 27.09 307 THR A N 1
ATOM 2134 C CA . THR A 1 307 ? 15.315 1.225 -2.993 1.00 25.91 307 THR A CA 1
ATOM 2135 C C . THR A 1 307 ? 14.049 0.564 -2.471 1.00 26.81 307 THR A C 1
ATOM 2136 O O . THR A 1 307 ? 14.094 -0.501 -1.860 1.00 29.62 307 THR A O 1
ATOM 2140 N N . ALA A 1 308 ? 12.915 1.194 -2.713 1.00 24.58 308 ALA A N 1
ATOM 2141 C CA . ALA A 1 308 ? 11.654 0.642 -2.263 1.00 29.80 308 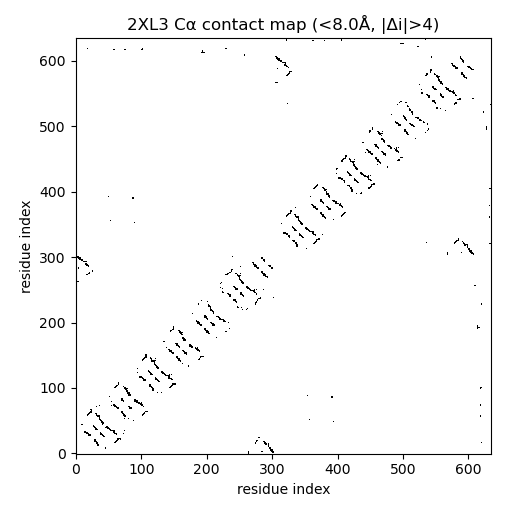ALA A CA 1
ATOM 2142 C C . ALA A 1 308 ? 10.511 1.247 -3.066 1.00 35.84 308 ALA A C 1
ATOM 2143 O O . ALA A 1 308 ? 10.551 2.442 -3.417 1.00 32.65 308 ALA A O 1
ATOM 2145 N N . CYS A 1 309 ? 9.499 0.423 -3.357 1.00 21.12 309 CYS A N 1
ATOM 2146 C CA . CYS A 1 309 ? 8.361 0.865 -4.156 1.00 18.48 309 CYS A CA 1
ATOM 2147 C C . CYS A 1 309 ? 7.094 0.920 -3.325 1.00 28.91 309 CYS A C 1
ATOM 2148 O O . CYS A 1 309 ? 6.653 -0.098 -2.785 1.00 33.12 309 CYS A O 1
ATOM 2151 N N . HIS A 1 310 ? 6.525 2.120 -3.221 1.00 29.68 310 HIS A N 1
ATOM 2152 C CA . HIS A 1 310 ? 5.293 2.347 -2.475 1.00 32.87 310 HIS A CA 1
ATOM 2153 C C . HIS A 1 310 ? 4.240 1.261 -2.744 1.00 38.38 310 HIS A C 1
ATOM 2154 O O . HIS A 1 310 ? 4.106 0.779 -3.874 1.00 37.76 310 HIS A O 1
ATOM 2161 N N . PRO A 1 311 ? 3.490 0.879 -1.696 1.00 38.14 311 PRO A N 1
ATOM 2162 C CA . PRO A 1 311 ? 2.433 -0.139 -1.757 1.00 33.49 311 PRO A CA 1
ATOM 2163 C C . PRO A 1 311 ? 1.456 0.044 -2.924 1.00 42.32 311 PRO A C 1
ATOM 2164 O O . PRO A 1 311 ? 1.172 -0.931 -3.621 1.00 43.47 311 PRO A O 1
ATOM 2168 N N . THR A 1 312 ? 0.945 1.259 -3.126 1.00 37.39 312 THR A N 1
ATOM 2169 C CA . THR A 1 312 ? -0.142 1.490 -4.086 1.00 38.87 312 THR A CA 1
ATOM 2170 C C . THR A 1 312 ? 0.149 2.540 -5.155 1.00 49.44 312 THR A C 1
ATOM 2171 O O . THR A 1 312 ? -0.407 2.481 -6.255 1.00 45.61 312 THR A O 1
ATOM 2175 N N . GLU A 1 313 ? 0.991 3.514 -4.821 1.00 44.74 313 GLU A N 1
ATOM 2176 C CA . GLU A 1 313 ? 1.302 4.604 -5.736 1.00 36.55 313 GLU A CA 1
ATOM 2177 C C . GLU A 1 313 ? 2.625 4.365 -6.431 1.00 34.26 313 GLU A C 1
ATOM 2178 O O . GLU A 1 313 ? 3.489 3.681 -5.895 1.00 37.26 313 GLU A O 1
ATOM 2184 N N . ASN A 1 314 ? 2.792 4.947 -7.613 1.00 33.68 314 ASN A N 1
ATOM 2185 C CA . ASN A 1 314 ? 4.043 4.819 -8.347 1.00 34.94 314 ASN A CA 1
ATOM 2186 C C . ASN A 1 314 ? 5.150 5.661 -7.744 1.00 42.71 314 ASN A C 1
ATOM 2187 O O . ASN A 1 314 ? 5.740 6.490 -8.433 1.00 41.14 314 ASN A O 1
ATOM 2192 N N . ILE A 1 315 ? 5.436 5.450 -6.462 1.00 44.65 315 ILE A N 1
ATOM 2193 C CA . ILE A 1 315 ? 6.486 6.203 -5.792 1.00 38.37 315 ILE A CA 1
ATOM 2194 C C . ILE A 1 315 ? 7.661 5.284 -5.492 1.00 33.67 315 ILE A C 1
ATOM 2195 O O . ILE A 1 315 ? 7.472 4.179 -4.991 1.00 36.01 315 ILE A O 1
ATOM 2200 N N . ILE A 1 316 ? 8.870 5.741 -5.796 1.00 29.91 316 ILE A N 1
ATOM 2201 C CA . ILE A 1 316 ? 10.068 5.014 -5.409 1.00 31.89 316 ILE A CA 1
ATOM 2202 C C . ILE A 1 316 ? 10.861 5.799 -4.368 1.00 34.22 316 ILE A C 1
ATOM 2203 O O . ILE A 1 316 ? 11.045 7.003 -4.512 1.00 35.08 316 ILE A O 1
ATOM 2208 N N . ALA A 1 317 ? 11.335 5.114 -3.327 1.00 34.68 317 ALA A N 1
ATOM 2209 C CA . ALA A 1 317 ? 12.222 5.732 -2.341 1.00 24.45 317 ALA A CA 1
ATOM 2210 C C . ALA A 1 317 ? 13.657 5.233 -2.510 1.00 22.87 317 ALA A C 1
ATOM 2211 O O . ALA A 1 317 ? 13.871 4.051 -2.701 1.00 26.43 317 ALA A O 1
ATOM 2213 N N . SER A 1 318 ? 14.642 6.123 -2.446 1.00 25.34 318 SER A N 1
ATOM 2214 C CA . SER A 1 318 ? 16.038 5.707 -2.633 1.00 27.16 318 SER A CA 1
ATOM 2215 C C . SER A 1 318 ? 16.936 6.263 -1.524 1.00 23.55 318 SER A C 1
ATOM 2216 O O . SER A 1 318 ? 16.579 7.250 -0.900 1.00 24.40 318 SER A O 1
ATOM 2219 N N . ALA A 1 319 ? 18.087 5.633 -1.279 1.00 24.41 319 ALA A N 1
ATOM 2220 C CA . ALA A 1 319 ? 18.987 6.052 -0.192 1.00 25.46 319 ALA A CA 1
ATOM 2221 C C . ALA A 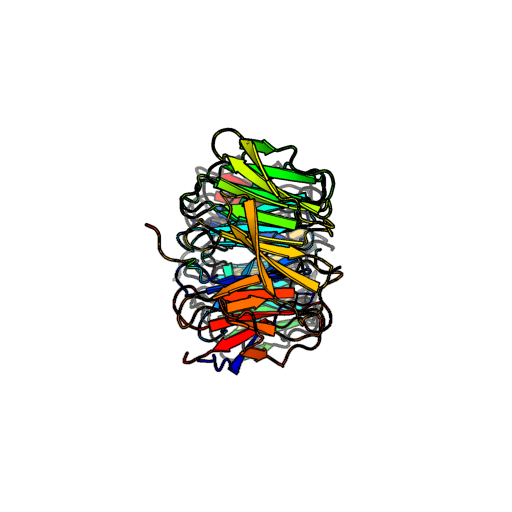1 319 ? 20.440 5.689 -0.450 1.00 28.94 319 ALA A C 1
ATOM 2222 O O . ALA A 1 319 ? 20.723 4.646 -1.046 1.00 27.70 319 ALA A O 1
ATOM 2224 N N . ALA A 1 320 ? 21.360 6.534 0.023 1.00 29.70 320 ALA A N 1
ATOM 2225 C CA . ALA A 1 320 ? 22.782 6.393 -0.311 1.00 27.21 320 ALA A CA 1
ATOM 2226 C C . ALA A 1 320 ? 23.754 6.315 0.870 1.00 27.15 320 ALA A C 1
ATOM 2227 O O . ALA A 1 320 ? 23.382 6.505 2.031 1.00 23.16 320 ALA A O 1
ATOM 2229 N N . LEU A 1 321 ? 25.017 6.055 0.544 1.00 28.33 321 LEU A N 1
ATOM 2230 C CA . LEU A 1 321 ? 26.032 5.724 1.541 1.00 24.38 321 LEU A CA 1
ATOM 2231 C C . LEU A 1 321 ? 26.756 6.943 2.065 1.00 29.53 321 LEU A C 1
ATOM 2232 O O . LEU A 1 321 ? 26.393 8.068 1.752 1.00 39.29 321 LEU A O 1
ATOM 2237 N N . GLU A 1 322 ? 27.817 6.698 2.826 1.00 39.34 322 GLU A N 1
ATOM 2238 C CA . GLU A 1 322 ? 28.462 7.708 3.673 1.00 35.26 322 GLU A CA 1
ATOM 2239 C C . GLU A 1 322 ? 28.620 9.100 3.064 1.00 39.82 322 GLU A C 1
ATOM 2240 O O . GLU A 1 322 ? 28.419 10.100 3.752 1.00 48.08 322 GLU A O 1
ATOM 2246 N N . ASN A 1 323 ? 28.974 9.170 1.785 1.00 39.82 323 ASN A N 1
ATOM 2247 C CA . ASN A 1 323 ? 29.274 10.451 1.148 1.00 34.65 323 ASN A CA 1
ATOM 2248 C C . ASN A 1 323 ? 28.056 11.275 0.731 1.00 32.70 323 ASN A C 1
ATOM 2249 O O . ASN A 1 323 ? 28.186 12.429 0.338 1.00 33.92 323 ASN A O 1
ATOM 2254 N N . ASP A 1 324 ? 26.875 10.684 0.833 1.00 32.36 324 ASP A N 1
ATOM 2255 C CA . ASP A 1 324 ? 25.666 11.315 0.340 1.00 28.71 324 ASP A CA 1
ATOM 2256 C C . ASP A 1 324 ? 24.656 11.425 1.475 1.00 34.11 324 ASP A C 1
ATOM 2257 O O . ASP A 1 324 ? 24.265 12.524 1.852 1.00 35.23 324 ASP A O 1
ATOM 2262 N N . LYS A 1 325 ? 24.232 10.289 2.018 1.00 29.96 325 LYS A N 1
ATOM 2263 C CA . LYS A 1 325 ? 23.436 10.266 3.252 1.00 26.02 325 LYS A CA 1
ATOM 2264 C C . LYS A 1 325 ? 22.004 10.812 3.146 1.00 35.79 325 LYS A C 1
ATOM 2265 O O . LYS A 1 325 ? 21.317 10.921 4.160 1.00 32.05 325 LYS A O 1
ATOM 2271 N N . THR A 1 326 ? 21.546 11.143 1.934 1.00 34.94 326 THR A N 1
ATOM 2272 C CA . THR A 1 326 ? 20.163 11.602 1.755 1.00 30.06 326 THR A CA 1
ATOM 2273 C C . THR A 1 326 ? 19.215 10.506 1.280 1.00 31.42 326 THR A C 1
ATOM 2274 O O . THR A 1 326 ? 19.640 9.438 0.834 1.00 34.27 326 THR A O 1
ATOM 2278 N N . ILE A 1 327 ? 17.922 10.775 1.389 1.00 25.29 327 ILE A N 1
ATOM 2279 C CA . ILE A 1 327 ? 16.907 9.856 0.896 1.00 24.02 327 ILE A CA 1
ATOM 2280 C C . ILE A 1 327 ? 16.075 10.618 -0.120 1.00 28.64 327 ILE A C 1
ATOM 2281 O O . ILE A 1 327 ? 15.781 11.791 0.077 1.00 32.12 327 ILE A O 1
ATOM 2286 N N . LYS A 1 328 ? 15.717 9.963 -1.216 1.00 21.99 328 LYS A N 1
ATOM 2287 C CA . LYS A 1 328 ? 14.989 10.630 -2.273 1.00 25.02 328 LYS A CA 1
ATOM 2288 C C . LYS A 1 328 ? 13.700 9.901 -2.639 1.00 30.23 328 LYS A C 1
ATOM 2289 O O . LYS A 1 328 ? 13.638 8.677 -2.616 1.00 34.94 328 LYS A O 1
ATOM 2295 N N . LEU A 1 329 ? 12.668 10.673 -2.961 1.00 37.72 329 LEU A N 1
ATOM 2296 C CA . LEU A 1 329 ? 11.390 10.136 -3.410 1.00 32.71 329 LEU A CA 1
ATOM 2297 C C . LEU A 1 329 ? 11.126 10.650 -4.815 1.00 38.58 329 LEU A C 1
ATOM 2298 O O . LEU A 1 329 ? 11.229 11.858 -5.080 1.00 28.38 329 LEU A O 1
ATOM 2303 N N . TRP A 1 330 ? 10.811 9.720 -5.717 1.00 37.91 330 TRP A N 1
ATOM 2304 C CA . TRP A 1 330 ? 10.534 10.035 -7.114 1.00 34.30 330 TRP A CA 1
ATOM 2305 C C . TRP A 1 330 ? 9.146 9.512 -7.420 1.00 37.39 330 TRP A C 1
ATOM 2306 O O . TRP A 1 330 ? 8.762 8.461 -6.910 1.00 38.29 330 TRP A O 1
ATOM 2317 N N . LYS A 1 331 ? 8.381 10.252 -8.221 1.00 30.19 331 LYS A N 1
ATOM 2318 C CA . LYS A 1 331 ? 7.039 9.808 -8.586 1.00 32.51 331 LYS A CA 1
ATOM 2319 C C . LYS A 1 331 ? 6.887 9.636 -10.091 1.00 44.09 331 LYS A C 1
ATOM 2320 O O . LYS A 1 331 ? 7.682 10.156 -10.884 1.00 39.14 331 LYS A O 1
ATOM 2326 N N . SER A 1 332 ? 5.864 8.880 -10.473 1.00 47.18 332 SER A N 1
ATOM 2327 C CA . SER A 1 332 ? 5.642 8.543 -11.863 1.00 49.69 332 SER A CA 1
ATOM 2328 C C . SER A 1 332 ? 4.141 8.532 -12.144 1.00 57.60 332 SER A C 1
ATOM 2329 O O . SER A 1 332 ? 3.336 8.315 -11.240 1.00 51.16 332 SER A O 1
ATOM 2332 N N . ASP A 1 333 ? 3.765 8.784 -13.394 1.00 55.54 333 ASP A N 1
ATOM 2333 C CA . ASP A 1 333 ? 2.369 8.660 -13.801 1.00 60.71 333 ASP A CA 1
ATOM 2334 C C . ASP A 1 333 ? 2.077 7.235 -14.314 1.00 59.10 333 ASP A C 1
ATOM 2335 O O . ASP A 1 333 ? 0.992 6.686 -14.098 1.00 46.16 333 ASP A O 1
ATOM 2340 N N . CYS A 1 334 ? 3.067 6.642 -14.976 1.00 64.16 334 CYS A N 1
ATOM 2341 C CA . CYS A 1 334 ? 2.979 5.266 -15.464 1.00 56.67 334 CYS A CA 1
ATOM 2342 C C . CYS A 1 334 ? 3.585 4.348 -14.413 1.00 57.88 334 CYS A C 1
ATOM 2343 O O . CYS A 1 334 ? 3.141 3.214 -14.197 1.00 50.41 334 CYS A O 1
ATOM 2347 N N . VAL B 1 31 ? 3.514 14.726 65.255 1.00 61.73 31 VAL B N 1
ATOM 2348 C CA . VAL B 1 31 ? 3.335 13.691 64.237 1.00 61.19 31 VAL B CA 1
ATOM 2349 C C . VAL B 1 31 ? 4.612 13.498 63.424 1.00 61.42 31 VAL B C 1
ATOM 2350 O O . VAL B 1 31 ? 5.420 14.418 63.286 1.00 62.31 31 VAL B O 1
ATOM 2354 N N . LYS B 1 32 ? 4.780 12.290 62.897 1.00 62.23 32 LYS B N 1
ATOM 2355 C CA . LYS B 1 32 ? 5.942 11.918 62.091 1.00 58.81 32 LYS B CA 1
ATOM 2356 C C . LYS B 1 32 ? 5.533 11.098 60.868 1.00 55.14 32 LYS B C 1
ATOM 2357 O O . LYS B 1 32 ? 4.531 10.386 60.895 1.00 61.87 32 LYS B O 1
ATOM 2363 N N . PRO B 1 33 ? 6.319 11.185 59.788 1.00 55.93 33 PRO B N 1
ATOM 2364 C CA . PRO B 1 33 ? 6.056 10.368 58.605 1.00 48.49 33 PRO B CA 1
ATOM 2365 C C . PRO B 1 33 ? 6.695 9.002 58.793 1.00 57.87 33 PRO B C 1
ATOM 2366 O O . PRO B 1 33 ? 7.547 8.840 59.676 1.00 52.75 33 PRO B O 1
ATOM 2370 N N . ASN B 1 34 ? 6.302 8.037 57.966 1.00 53.61 34 ASN B N 1
ATOM 2371 C CA . ASN B 1 34 ? 6.810 6.680 58.092 1.00 49.89 34 ASN B CA 1
ATOM 2372 C C . ASN B 1 34 ? 7.391 6.152 56.785 1.00 48.13 34 ASN B C 1
ATOM 2373 O O . ASN B 1 34 ? 7.410 4.943 56.550 1.00 44.10 34 ASN B O 1
ATOM 2378 N N . TYR B 1 35 ? 7.875 7.055 55.940 1.00 47.89 35 TYR B N 1
ATOM 2379 C CA . TYR B 1 35 ? 8.385 6.656 54.622 1.00 49.42 35 TYR B CA 1
ATOM 2380 C C . TYR B 1 35 ? 9.200 5.357 54.640 1.00 36.69 35 TYR B C 1
ATOM 2381 O O . TYR B 1 35 ? 10.094 5.187 55.468 1.00 35.67 35 TYR B O 1
ATOM 2390 N N . ALA B 1 36 ? 8.867 4.446 53.727 1.00 34.41 36 ALA B N 1
ATOM 2391 C CA . ALA B 1 36 ? 9.540 3.145 53.642 1.00 38.72 36 ALA B CA 1
ATOM 2392 C C . ALA B 1 36 ? 9.734 2.669 52.194 1.00 40.99 36 ALA B C 1
ATOM 2393 O O . ALA B 1 36 ? 8.851 2.822 51.345 1.00 30.09 36 ALA B O 1
ATOM 2395 N N . LEU B 1 37 ? 10.894 2.075 51.927 1.00 38.67 37 LEU B N 1
ATOM 2396 C CA . LEU B 1 37 ? 11.252 1.649 50.577 1.00 32.39 37 LEU B CA 1
ATOM 2397 C C . LEU B 1 37 ? 10.235 0.699 49.954 1.00 33.42 37 LEU B C 1
ATOM 2398 O O . LEU B 1 37 ? 9.866 -0.309 50.547 1.00 38.79 37 LEU B O 1
ATOM 2403 N N . LYS B 1 38 ? 9.784 1.027 48.751 1.00 33.98 38 LYS B N 1
ATOM 2404 C CA . LYS B 1 38 ? 8.836 0.187 48.043 1.00 31.58 38 LYS B CA 1
ATOM 2405 C C . LYS B 1 38 ? 9.453 -0.251 46.729 1.00 39.25 38 LYS B C 1
ATOM 2406 O O . LYS B 1 38 ? 9.255 -1.385 46.288 1.00 45.07 38 LYS B O 1
ATOM 2412 N N . PHE B 1 39 ? 10.216 0.639 46.105 1.00 34.75 39 PHE B N 1
ATOM 2413 C CA . PHE B 1 39 ? 10.804 0.325 44.811 1.00 29.26 39 PHE B CA 1
ATOM 2414 C C . PHE B 1 39 ? 12.185 0.930 44.606 1.00 33.30 39 PHE B C 1
ATOM 2415 O O . PHE B 1 39 ? 12.463 2.050 45.034 1.00 38.72 39 PHE B O 1
ATOM 2423 N N . THR B 1 40 ? 13.048 0.162 43.952 1.00 36.19 40 THR B N 1
ATOM 2424 C CA . THR B 1 40 ? 14.310 0.666 43.432 1.00 37.07 40 THR B CA 1
ATOM 2425 C C . THR B 1 40 ? 14.276 0.527 41.910 1.00 32.81 40 THR B C 1
ATOM 2426 O O . THR B 1 40 ? 13.816 -0.482 41.380 1.00 33.14 40 THR B O 1
ATOM 2430 N N . LEU B 1 41 ? 14.721 1.554 41.204 1.00 25.19 41 LEU B N 1
ATOM 2431 C CA . LEU B 1 41 ? 14.609 1.538 39.754 1.00 34.54 41 LEU B CA 1
ATOM 2432 C C . LEU B 1 41 ? 15.993 1.625 39.149 1.00 35.80 41 LEU B C 1
ATOM 2433 O O . LEU B 1 41 ? 16.666 2.658 39.270 1.00 42.84 41 LEU B O 1
ATOM 2438 N N . ALA B 1 42 ? 16.431 0.539 38.518 1.00 27.34 42 ALA B N 1
ATOM 2439 C CA . ALA B 1 42 ? 17.701 0.562 37.805 1.00 33.48 42 ALA B CA 1
ATOM 2440 C C . ALA B 1 42 ? 17.482 0.804 36.302 1.00 35.54 42 ALA B C 1
ATOM 2441 O O . ALA B 1 42 ? 16.431 0.473 35.765 1.00 39.22 42 ALA B O 1
ATOM 2443 N N . GLY B 1 43 ? 18.466 1.393 35.630 1.00 31.87 43 GLY B N 1
ATOM 2444 C CA . GLY B 1 43 ? 18.319 1.719 34.225 1.00 33.32 43 GLY B CA 1
ATOM 2445 C C . GLY B 1 43 ? 19.434 2.603 33.713 1.00 34.33 43 GLY B C 1
ATOM 2446 O O . GLY B 1 43 ? 20.184 2.209 32.823 1.00 39.46 43 GLY B O 1
ATOM 2447 N N . HIS B 1 44 ? 19.551 3.800 34.270 1.00 31.89 44 HIS B N 1
ATOM 2448 C CA . HIS B 1 44 ? 20.645 4.691 33.904 1.00 34.59 44 HIS B CA 1
ATOM 2449 C C . HIS B 1 44 ? 21.997 4.036 34.147 1.00 36.44 44 HIS B C 1
ATOM 2450 O O . HIS B 1 44 ? 22.196 3.334 35.143 1.00 38.80 44 HIS B O 1
ATOM 2457 N N . THR B 1 45 ? 22.918 4.272 33.224 1.00 29.47 45 THR B N 1
ATOM 2458 C CA . THR B 1 45 ? 24.246 3.685 33.279 1.00 28.08 45 THR B CA 1
ATOM 2459 C C . THR B 1 45 ? 25.288 4.670 33.841 1.00 33.85 45 THR B C 1
ATOM 2460 O O . THR B 1 45 ? 26.470 4.341 33.981 1.00 37.40 45 THR B O 1
ATOM 2464 N N . LYS B 1 46 ? 24.834 5.881 34.157 1.00 38.54 46 LYS B N 1
ATOM 2465 C CA . LYS B 1 46 ? 25.683 6.940 34.713 1.00 34.87 46 LYS B CA 1
ATOM 2466 C C . LYS B 1 46 ? 24.861 7.679 35.743 1.00 32.82 46 LYS B C 1
ATOM 2467 O O . LYS B 1 46 ? 23.659 7.439 35.845 1.00 35.32 46 LYS B O 1
ATOM 2473 N N . ALA B 1 47 ? 25.503 8.556 36.514 1.00 39.27 47 ALA B N 1
ATOM 2474 C CA . ALA B 1 47 ? 24.846 9.245 37.634 1.00 26.44 47 ALA B CA 1
ATOM 2475 C C . ALA B 1 47 ? 23.476 9.779 37.234 1.00 23.36 47 ALA B C 1
ATOM 2476 O O . ALA B 1 47 ? 23.280 10.218 36.103 1.00 26.95 47 ALA B O 1
ATOM 2478 N N . VAL B 1 48 ? 22.510 9.710 38.139 1.00 21.43 48 VAL B N 1
ATOM 2479 C CA . VAL B 1 48 ? 21.207 10.302 37.849 1.00 27.70 48 VAL B CA 1
ATOM 2480 C C . VAL B 1 48 ? 21.261 11.742 38.339 1.00 31.52 48 VAL B C 1
ATOM 2481 O O . VAL B 1 48 ? 21.896 12.018 39.345 1.00 27.98 48 VAL B O 1
ATOM 2485 N N . SER B 1 49 ? 20.617 12.657 37.619 1.00 33.60 49 SER B N 1
ATOM 2486 C CA . SER B 1 49 ? 20.749 14.083 37.910 1.00 23.27 49 SER B CA 1
ATOM 2487 C C . SER B 1 49 ? 19.500 14.689 38.520 1.00 24.03 49 SER B C 1
ATOM 2488 O O . SER B 1 49 ? 19.596 15.583 39.364 1.00 28.21 49 SER B O 1
ATOM 2491 N N . SER B 1 50 ? 18.334 14.215 38.098 1.00 19.56 50 SER B N 1
ATOM 2492 C CA . SER B 1 50 ? 17.091 14.816 38.547 1.00 22.88 50 SER B CA 1
ATOM 2493 C C . SER B 1 50 ? 15.888 13.938 38.287 1.00 26.39 50 SER B C 1
ATOM 2494 O O . SER B 1 50 ? 15.780 13.338 37.218 1.00 36.50 50 SER B O 1
ATOM 2497 N N . VAL B 1 51 ? 14.991 13.853 39.268 1.00 25.71 51 VAL B N 1
ATOM 2498 C CA . VAL B 1 51 ? 13.669 13.249 39.063 1.00 30.29 51 VAL B CA 1
ATOM 2499 C C . VAL B 1 51 ? 12.534 14.231 39.387 1.00 35.99 51 VAL B C 1
ATOM 2500 O O . VAL B 1 51 ? 12.706 15.147 40.206 1.00 34.72 51 VAL B O 1
ATOM 2504 N N . LYS B 1 52 ? 11.393 14.049 38.718 1.00 30.09 52 LYS B N 1
ATOM 2505 C CA . LYS B 1 52 ? 10.192 14.844 38.972 1.00 31.46 52 LYS B CA 1
ATOM 2506 C C . LYS B 1 52 ? 8.914 14.031 38.687 1.00 35.77 52 LYS B C 1
ATOM 2507 O O . LYS B 1 52 ? 8.848 13.292 37.711 1.00 32.03 52 LYS B O 1
ATOM 2513 N N . PHE B 1 53 ? 7.898 14.180 39.531 1.00 31.46 53 PHE B N 1
ATOM 2514 C CA . PHE B 1 53 ? 6.610 13.549 39.289 1.00 25.18 53 PHE B CA 1
ATOM 2515 C C . PHE B 1 53 ? 5.775 14.359 38.310 1.00 31.49 53 PHE B C 1
ATOM 2516 O O . PHE B 1 53 ? 5.563 15.545 38.529 1.00 45.32 53 PHE B O 1
ATOM 2524 N N . SER B 1 54 ? 5.298 13.729 37.239 1.00 26.96 54 SER B N 1
ATOM 2525 C CA . SER B 1 54 ? 4.317 14.368 36.372 1.00 31.10 54 SER B CA 1
ATOM 2526 C C . SER B 1 54 ? 3.193 14.949 37.209 1.00 35.81 54 SER B C 1
ATOM 2527 O O . SER B 1 54 ? 2.872 14.434 38.279 1.00 33.13 54 SER B O 1
ATOM 2530 N N . PRO B 1 55 ? 2.586 16.033 36.719 1.00 40.47 55 PRO B N 1
ATOM 2531 C CA . PRO B 1 55 ? 1.572 16.763 37.486 1.00 39.13 55 PRO B CA 1
ATOM 2532 C C . PRO B 1 55 ? 0.348 15.915 37.782 1.00 43.98 55 PRO B C 1
ATOM 2533 O O . PRO B 1 55 ? -0.321 16.170 38.792 1.00 38.06 55 PRO B O 1
ATOM 2537 N N . ASN B 1 56 ? 0.057 14.932 36.929 1.00 36.15 56 ASN B N 1
ATOM 2538 C CA . ASN B 1 56 ? -1.089 14.054 37.182 1.00 33.84 56 ASN B CA 1
ATOM 2539 C C . ASN B 1 56 ? -0.812 12.895 38.146 1.00 33.05 56 ASN B C 1
ATOM 2540 O O . ASN B 1 56 ? -1.729 12.183 38.530 1.00 38.87 56 ASN B O 1
ATOM 2545 N N . GLY B 1 57 ? 0.446 12.734 38.548 1.00 37.28 57 GLY B N 1
ATOM 2546 C CA . GLY B 1 57 ? 0.834 11.675 39.463 1.00 30.87 57 GLY B CA 1
ATOM 2547 C C . GLY B 1 57 ? 0.716 10.298 38.831 1.00 40.99 57 GLY B C 1
ATOM 2548 O O . GLY B 1 57 ? 0.322 9.328 39.483 1.00 49.18 57 GLY B O 1
ATOM 2549 N N . GLU B 1 58 ? 1.040 10.207 37.546 0.86 41.99 58 GLU B N 1
ATOM 2550 C CA . GLU B 1 58 ? 1.054 8.916 36.873 1.00 41.75 58 GLU B CA 1
ATOM 2551 C C . GLU B 1 58 ? 2.479 8.470 36.617 1.00 41.26 58 GLU B C 1
ATOM 2552 O O . GLU B 1 58 ? 2.814 7.292 36.766 1.00 42.46 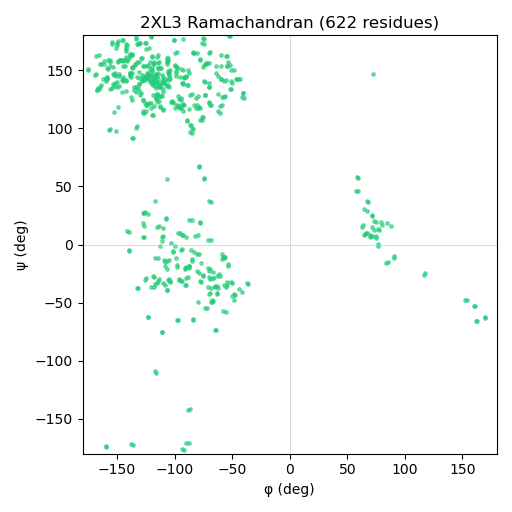58 GLU B O 1
ATOM 2558 N N . TRP B 1 59 ? 3.321 9.428 36.253 1.00 32.20 59 TRP B N 1
ATOM 2559 C CA . TRP B 1 59 ? 4.679 9.119 35.851 1.00 32.63 59 TRP B CA 1
ATOM 2560 C C . TRP B 1 59 ? 5.745 9.741 36.731 1.00 30.70 59 TRP B C 1
ATOM 2561 O O . TRP B 1 59 ? 5.520 10.750 37.400 1.00 31.95 59 TRP B O 1
ATOM 2572 N N . LEU B 1 60 ? 6.910 9.110 36.713 1.00 32.04 60 LEU B N 1
ATOM 2573 C CA . LEU B 1 60 ? 8.135 9.719 37.193 1.00 35.40 60 LEU B CA 1
ATOM 2574 C C . LEU B 1 60 ? 9.060 9.905 35.991 1.00 33.07 60 LEU B C 1
ATOM 2575 O O . LEU B 1 60 ? 9.162 9.031 35.131 1.00 29.60 60 LEU B O 1
ATOM 2580 N N . ALA B 1 61 ? 9.710 11.063 35.927 1.00 34.70 61 ALA B N 1
ATOM 2581 C CA . ALA B 1 61 ? 10.662 11.357 34.871 1.00 28.92 61 ALA B CA 1
ATOM 2582 C C . ALA B 1 61 ? 12.048 11.500 35.489 1.00 34.24 61 ALA B C 1
ATOM 2583 O O . ALA B 1 61 ? 12.195 12.030 36.599 1.00 33.20 61 ALA B O 1
ATOM 2585 N N . SER B 1 62 ? 13.060 11.014 34.779 1.00 31.50 62 SER B N 1
ATOM 2586 C CA . SER B 1 62 ? 14.415 11.057 35.289 1.00 26.53 62 SER B CA 1
ATOM 2587 C C . SER B 1 62 ? 15.386 11.427 34.186 1.00 29.76 62 SER B C 1
ATOM 2588 O O . SER B 1 62 ? 15.182 11.086 33.023 1.00 25.68 62 SER B O 1
ATOM 2591 N N . SER B 1 63 ? 16.438 12.141 34.569 1.00 31.57 63 SER B N 1
ATOM 2592 C CA . SER B 1 63 ? 17.493 12.519 33.651 1.00 25.45 63 SER B CA 1
ATOM 2593 C C . SER B 1 63 ? 18.853 12.087 34.199 1.00 26.32 63 SER B C 1
ATOM 2594 O O . SER B 1 63 ? 19.042 11.979 35.415 1.00 25.48 63 SER B O 1
ATOM 2597 N N . SER B 1 64 ? 19.807 11.854 33.307 1.00 23.21 64 SER B N 1
ATOM 2598 C CA . SER B 1 64 ? 21.082 11.288 33.727 1.00 31.14 64 SER B CA 1
ATOM 2599 C C . SER B 1 64 ? 22.293 11.866 33.012 1.00 29.85 64 SER B C 1
ATOM 2600 O O . SER B 1 64 ? 22.196 12.402 31.912 1.00 31.27 64 SER B O 1
ATOM 2603 N N . ALA B 1 65 ? 23.444 11.726 33.650 1.00 24.81 65 ALA B N 1
ATOM 2604 C CA . ALA B 1 65 ? 24.711 12.017 33.015 1.00 28.37 65 ALA B CA 1
ATOM 2605 C C . ALA B 1 65 ? 24.892 11.171 31.740 1.00 36.61 65 ALA B C 1
ATOM 2606 O O . ALA B 1 65 ? 25.803 11.411 30.939 1.00 33.50 65 ALA B O 1
ATOM 2608 N N . ASP B 1 66 ? 24.014 10.188 31.554 1.00 29.81 66 ASP B N 1
ATOM 2609 C CA . ASP B 1 66 ? 24.122 9.272 30.417 1.00 35.22 66 ASP B CA 1
ATOM 2610 C C . ASP B 1 66 ? 23.405 9.795 29.165 1.00 32.29 66 ASP B C 1
ATOM 2611 O O . ASP B 1 66 ? 23.064 9.023 28.267 1.00 26.89 66 ASP B O 1
ATOM 2616 N N . LYS B 1 67 ? 23.186 11.107 29.114 1.00 25.05 67 LYS B N 1
ATOM 2617 C CA . LYS B 1 67 ? 22.490 11.748 27.998 1.00 22.56 67 LYS B CA 1
ATOM 2618 C C . LYS B 1 67 ? 21.025 11.312 27.887 1.00 23.40 67 LYS B C 1
ATOM 2619 O O . LYS B 1 67 ? 20.357 11.656 26.916 1.00 29.97 67 LYS B O 1
ATOM 2625 N N . LEU B 1 68 ? 20.516 10.579 28.874 1.00 28.33 68 LEU B N 1
ATOM 2626 C CA . LEU B 1 68 ? 19.189 9.955 28.740 1.00 32.49 68 LEU B CA 1
ATOM 2627 C C . LEU B 1 68 ? 18.086 10.460 29.674 1.00 29.13 68 LEU B C 1
ATOM 2628 O O . LEU B 1 68 ? 18.344 10.908 30.788 1.00 29.70 68 LEU B O 1
ATOM 2633 N N . ILE B 1 69 ? 16.847 10.352 29.206 1.00 22.48 69 ILE B N 1
ATOM 2634 C CA . ILE B 1 69 ? 15.683 10.523 30.059 1.00 24.39 69 ILE B CA 1
ATOM 2635 C C . ILE B 1 69 ? 14.897 9.219 30.069 1.00 33.03 69 ILE B C 1
ATOM 2636 O O . ILE B 1 69 ? 14.762 8.562 29.025 1.00 30.39 69 ILE B O 1
ATOM 2641 N N . LYS B 1 70 ? 14.392 8.837 31.244 1.00 31.89 70 LYS B N 1
ATOM 2642 C CA . LYS B 1 70 ? 13.576 7.629 31.372 1.00 36.96 70 LYS B CA 1
ATOM 2643 C C . LYS B 1 70 ? 12.249 7.894 32.093 1.00 33.68 70 LYS B C 1
ATOM 2644 O O . LYS B 1 70 ? 12.192 8.683 33.034 1.00 39.08 70 LYS B O 1
ATOM 2650 N N . ILE B 1 71 ? 11.176 7.258 31.630 1.00 31.65 71 ILE B N 1
ATOM 2651 C CA . ILE B 1 71 ? 9.870 7.423 32.265 1.00 34.25 71 ILE B CA 1
ATOM 2652 C C . ILE B 1 71 ? 9.541 6.190 33.099 1.00 36.59 71 ILE B C 1
ATOM 2653 O O . ILE B 1 71 ? 9.858 5.073 32.708 1.00 43.43 71 ILE B O 1
ATOM 2658 N N . TRP B 1 72 ? 8.909 6.392 34.248 1.00 37.67 72 TRP B N 1
ATOM 2659 C CA . TRP B 1 72 ? 8.536 5.277 35.106 1.00 36.81 72 TRP B CA 1
ATOM 2660 C C . TRP B 1 72 ? 7.134 5.478 35.702 1.00 34.67 72 TRP B C 1
ATOM 2661 O O . TRP B 1 72 ? 6.734 6.602 35.986 1.00 36.01 72 TRP B O 1
ATOM 2672 N N . GLY B 1 73 ? 6.385 4.395 35.880 1.00 30.82 73 GLY B N 1
ATOM 2673 C CA . GLY B 1 73 ? 5.099 4.467 36.555 1.00 39.79 73 GLY B CA 1
ATOM 2674 C C . GLY B 1 73 ? 5.251 4.932 37.993 1.00 32.92 73 GLY B C 1
ATOM 2675 O O . GLY B 1 73 ? 6.053 4.393 38.739 1.00 33.92 73 GLY B O 1
ATOM 2676 N N . ALA B 1 74 ? 4.472 5.929 38.389 1.00 35.00 74 ALA B N 1
ATOM 2677 C CA . ALA B 1 74 ? 4.714 6.630 39.655 1.00 37.97 74 ALA B CA 1
ATOM 2678 C C . ALA B 1 74 ? 4.411 5.767 40.873 1.00 45.18 74 ALA B C 1
ATOM 2679 O O . ALA B 1 74 ? 4.934 6.014 41.959 1.00 43.80 74 ALA B O 1
ATOM 2681 N N . TYR B 1 75 ? 3.575 4.750 40.693 1.00 46.69 75 TYR B N 1
ATOM 2682 C CA . TYR B 1 75 ? 3.124 3.945 41.821 1.00 42.85 75 TYR B CA 1
ATOM 2683 C C . TYR B 1 75 ? 3.807 2.580 41.920 1.00 44.46 75 TYR B C 1
ATOM 2684 O O . TYR B 1 75 ? 3.990 2.052 43.024 1.00 49.42 75 TYR B O 1
ATOM 2693 N N . ASP B 1 76 ? 4.172 2.012 40.770 1.00 42.46 76 ASP B N 1
ATOM 2694 C CA . ASP B 1 76 ? 4.773 0.679 40.720 1.00 36.95 76 ASP B CA 1
ATOM 2695 C C . ASP B 1 76 ? 6.260 0.676 40.362 1.00 39.90 76 ASP B C 1
ATOM 2696 O O . ASP B 1 76 ? 6.935 -0.333 40.541 1.00 40.23 76 ASP B O 1
ATOM 2701 N N . GLY B 1 77 ? 6.769 1.808 39.873 1.00 45.47 77 GLY B N 1
ATOM 2702 C CA . GLY B 1 77 ? 8.168 1.919 39.481 1.00 35.77 77 GLY B CA 1
ATOM 2703 C C . GLY B 1 77 ? 8.460 1.134 38.216 1.00 39.56 77 GLY B C 1
ATOM 2704 O O . GLY B 1 77 ? 9.607 0.984 37.804 1.00 40.73 77 GLY B O 1
ATOM 2705 N N . LYS B 1 78 ? 7.398 0.618 37.611 1.00 40.07 78 LYS B N 1
ATOM 2706 C CA . LYS B 1 78 ? 7.477 -0.077 36.339 1.00 45.86 78 LYS B CA 1
ATOM 2707 C C . LYS B 1 78 ? 8.055 0.847 35.255 1.00 43.78 78 LYS B C 1
ATOM 2708 O O . LYS B 1 78 ? 7.496 1.906 34.959 1.00 38.64 78 LYS B O 1
ATOM 2714 N N . PHE B 1 79 ? 9.183 0.445 34.676 1.00 39.93 79 PHE B N 1
ATOM 2715 C CA . PHE B 1 79 ? 9.814 1.220 33.614 1.00 35.60 79 PHE B CA 1
ATOM 2716 C C . PHE B 1 79 ? 8.881 1.390 32.411 1.00 39.64 79 PHE B C 1
ATOM 2717 O O . PHE B 1 79 ? 8.131 0.481 32.051 1.00 49.28 79 PHE B O 1
ATOM 2725 N N . GLU B 1 80 ? 8.932 2.567 31.798 1.00 33.05 80 GLU B N 1
ATOM 2726 C CA . GLU B 1 80 ? 8.016 2.899 30.723 1.00 40.10 80 GLU B CA 1
ATOM 2727 C C . GLU B 1 80 ? 8.769 2.988 29.406 1.00 47.23 80 GLU B C 1
ATOM 2728 O O . GLU B 1 80 ? 8.686 2.075 28.572 1.00 39.02 80 GLU B O 1
ATOM 2734 N N . LYS B 1 81 ? 9.515 4.076 29.225 1.00 36.57 81 LYS B N 1
ATOM 2735 C CA . LYS B 1 81 ? 10.279 4.250 28.001 1.00 36.21 81 LYS B CA 1
ATOM 2736 C C . LYS B 1 81 ? 11.604 4.974 28.238 1.00 39.39 81 LYS B C 1
ATOM 2737 O O . LYS B 1 81 ? 11.902 5.398 29.358 1.00 40.19 81 LYS B O 1
ATOM 2743 N N . THR B 1 82 ? 12.398 5.092 27.176 1.00 32.51 82 THR B N 1
ATOM 2744 C CA . THR B 1 82 ? 13.612 5.897 27.194 1.00 31.79 82 THR B CA 1
ATOM 2745 C C . THR B 1 82 ? 13.539 6.994 26.128 1.00 33.86 82 THR B C 1
ATOM 2746 O O . THR B 1 82 ? 12.941 6.803 25.057 1.00 29.05 82 THR B O 1
ATOM 2750 N N . ILE B 1 83 ? 14.128 8.149 26.424 1.00 24.31 83 ILE B N 1
ATOM 2751 C CA . ILE B 1 83 ? 14.053 9.263 25.485 1.00 33.46 83 ILE B CA 1
ATOM 2752 C C . ILE B 1 83 ? 15.435 9.814 25.145 1.00 35.53 83 ILE B C 1
ATOM 2753 O O . ILE B 1 83 ? 16.106 10.381 26.008 1.00 40.47 83 ILE B O 1
ATOM 2758 N N . SER B 1 84 ? 15.850 9.633 23.886 1.00 31.76 84 SER B N 1
ATOM 2759 C CA . SER B 1 84 ? 17.211 9.969 23.446 1.00 29.97 84 SER B CA 1
ATOM 2760 C C . SER B 1 84 ? 17.259 11.248 22.597 1.00 32.83 84 SER B C 1
ATOM 2761 O O . SER B 1 84 ? 16.241 11.672 22.029 1.00 20.02 84 SER B O 1
ATOM 2764 N N . GLY B 1 85 ? 18.446 11.850 22.497 1.00 29.98 85 GLY B N 1
ATOM 2765 C CA . GLY B 1 85 ? 18.596 13.103 21.768 1.00 26.51 85 GLY B CA 1
ATOM 2766 C C . GLY B 1 85 ? 19.734 14.046 22.161 1.00 34.50 85 GLY B C 1
ATOM 2767 O O . GLY B 1 85 ? 20.457 14.536 21.285 1.00 35.60 85 GLY B O 1
ATOM 2768 N N . HIS B 1 86 ? 19.900 14.327 23.453 1.00 23.65 86 HIS B N 1
ATOM 2769 C CA . HIS B 1 86 ? 20.996 15.193 23.869 1.00 25.66 86 HIS B CA 1
ATOM 2770 C C . HIS B 1 86 ? 22.365 14.606 23.527 1.00 25.15 86 HIS B C 1
ATOM 2771 O O . HIS B 1 86 ? 22.558 13.391 23.568 1.00 29.66 86 HIS B O 1
ATOM 2778 N N . LYS B 1 87 ? 23.298 15.480 23.174 1.00 27.02 87 LYS B N 1
ATOM 2779 C CA . LYS B 1 87 ? 24.640 15.077 22.771 1.00 32.79 87 LYS B CA 1
ATOM 2780 C C . LYS B 1 87 ? 25.574 14.937 23.980 1.00 32.81 87 LYS B C 1
ATOM 2781 O O . LYS B 1 87 ? 26.617 14.279 23.904 1.00 37.45 87 LYS B O 1
ATOM 2787 N N . LEU B 1 88 ? 25.202 15.573 25.086 1.00 29.11 88 LEU B N 1
ATOM 2788 C CA . LEU B 1 88 ? 25.941 15.437 26.333 1.00 24.80 88 LEU B CA 1
ATOM 2789 C C . LEU B 1 88 ? 24.960 15.204 27.464 1.00 27.87 88 LEU B C 1
ATOM 2790 O O . LEU B 1 88 ? 23.752 15.175 27.228 1.00 28.02 88 LEU B O 1
ATOM 2795 N N . GLY B 1 89 ? 25.482 15.020 28.679 1.00 27.00 89 GLY B N 1
ATOM 2796 C CA . GLY B 1 89 ? 24.669 14.743 29.856 1.00 24.68 89 GLY B CA 1
ATOM 2797 C C . GLY B 1 89 ? 23.577 15.758 30.165 1.00 26.26 89 GLY B C 1
ATOM 2798 O O . GLY B 1 89 ? 23.595 16.882 29.682 1.00 30.92 89 GLY B O 1
ATOM 2799 N N . ILE B 1 90 ? 22.619 15.355 30.985 1.00 28.24 90 ILE B N 1
ATOM 2800 C CA . ILE B 1 90 ? 21.511 16.216 31.375 1.00 24.43 90 ILE B CA 1
ATOM 2801 C C . ILE B 1 90 ? 21.551 16.496 32.876 1.00 23.36 90 ILE B C 1
ATOM 2802 O O . ILE B 1 90 ? 21.853 15.613 33.662 1.00 30.34 90 ILE B O 1
ATOM 2807 N N . SER B 1 91 ? 21.258 17.731 33.269 1.00 30.77 91 SER B N 1
ATOM 2808 C CA . SER B 1 91 ? 21.311 18.127 34.677 1.00 26.92 91 SER B CA 1
ATOM 2809 C C . SER B 1 91 ? 19.927 18.298 35.280 1.00 28.68 91 SER B C 1
ATOM 2810 O O . SER B 1 91 ? 19.770 18.241 36.496 1.00 30.09 91 SER B O 1
ATOM 2813 N N . ASP B 1 92 ? 18.923 18.502 34.432 1.00 29.76 92 ASP B N 1
ATOM 2814 C CA . ASP B 1 92 ? 17.568 18.719 34.916 1.00 26.67 92 ASP B CA 1
ATOM 2815 C C . ASP B 1 92 ? 16.512 18.360 33.874 1.00 28.38 92 ASP B C 1
ATOM 2816 O O . ASP B 1 92 ? 16.780 18.321 32.669 1.00 24.46 92 ASP B O 1
ATOM 2821 N N . VAL B 1 93 ? 15.303 18.118 34.360 1.00 24.54 93 VAL B N 1
ATOM 2822 C CA . VAL B 1 93 ? 14.162 17.861 33.513 1.00 27.71 93 VAL B CA 1
ATOM 2823 C C . VAL B 1 93 ? 12.933 18.394 34.251 1.00 30.66 93 VAL B C 1
ATOM 2824 O O . VAL B 1 93 ? 12.963 18.544 35.465 1.00 27.46 93 VAL B O 1
ATOM 2828 N N . ALA B 1 94 ? 11.861 18.691 33.521 1.00 38.68 94 ALA B N 1
ATOM 2829 C CA . ALA B 1 94 ? 10.664 19.281 34.120 1.00 27.65 94 ALA B CA 1
ATOM 2830 C C . ALA B 1 94 ? 9.410 19.062 33.255 1.00 37.69 94 ALA B C 1
ATOM 2831 O O . ALA B 1 94 ? 9.466 19.115 32.019 1.00 38.16 94 ALA B O 1
ATOM 2833 N N . TRP B 1 95 ? 8.282 18.830 33.922 1.00 33.13 95 TRP B N 1
ATOM 2834 C CA . TRP B 1 95 ? 7.007 18.509 33.269 1.00 33.99 95 TRP B CA 1
ATOM 2835 C C . TRP B 1 95 ? 6.193 19.755 32.907 1.00 37.06 95 TRP B C 1
ATOM 2836 O O . TRP B 1 95 ? 6.258 20.772 33.603 1.00 37.87 95 TRP B O 1
ATOM 2847 N N . SER B 1 96 ? 5.402 19.677 31.840 1.00 33.95 96 SER B N 1
ATOM 2848 C CA . SER B 1 96 ? 4.396 20.712 31.593 1.00 31.32 96 SER B CA 1
ATOM 2849 C C . SER B 1 96 ? 3.218 20.498 32.540 1.00 37.83 96 SER B C 1
ATOM 2850 O O . SER B 1 96 ? 3.165 19.488 33.258 1.00 37.52 96 SER B O 1
ATOM 2853 N N . SER B 1 97 ? 2.272 21.432 32.543 1.00 30.35 97 SER B N 1
ATOM 2854 C CA . SER B 1 97 ? 1.160 21.370 33.498 1.00 29.36 97 SER B CA 1
ATOM 2855 C C . SER B 1 97 ? 0.214 20.232 33.193 1.00 31.35 97 SER B C 1
ATOM 2856 O O . SER B 1 97 ? -0.446 19.719 34.093 1.00 39.98 97 SER B O 1
ATOM 2859 N N . ASP B 1 98 ? 0.141 19.854 31.920 1.00 35.15 98 ASP B N 1
ATOM 2860 C CA . ASP B 1 98 ? -0.754 18.788 31.482 1.00 39.20 98 ASP B CA 1
ATOM 2861 C C . ASP B 1 98 ? -0.057 17.422 31.355 1.00 46.80 98 ASP B C 1
ATOM 2862 O O . ASP B 1 98 ? -0.630 16.466 30.817 1.00 38.83 98 ASP B O 1
ATOM 2867 N N . SER B 1 99 ? 1.178 17.339 31.842 1.00 37.78 99 SER B N 1
ATOM 2868 C CA . SER B 1 99 ? 1.899 16.068 31.905 1.00 39.17 99 SER B CA 1
ATOM 2869 C C . SER B 1 99 ? 2.233 15.489 30.522 1.00 41.37 99 SER B C 1
ATOM 2870 O O . SER B 1 99 ? 2.684 14.352 30.421 1.00 45.70 99 SER B O 1
ATOM 2873 N N . ASN B 1 100 ? 2.022 16.281 29.470 1.00 36.39 100 ASN B N 1
ATOM 2874 C CA . ASN B 1 100 ? 2.216 15.831 28.090 1.00 33.66 100 ASN B CA 1
ATOM 2875 C C . ASN B 1 100 ? 3.590 16.128 27.499 1.00 38.94 100 ASN B C 1
ATOM 2876 O O . ASN B 1 100 ? 4.078 15.374 26.657 1.00 35.88 100 ASN B O 1
ATOM 2881 N N . LEU B 1 101 ? 4.203 17.230 27.926 1.00 39.52 101 LEU B N 1
ATOM 2882 C CA . LEU B 1 101 ? 5.511 17.619 27.418 1.00 27.06 101 LEU B CA 1
ATOM 2883 C C . LEU B 1 101 ? 6.575 17.564 28.505 1.00 29.72 101 LEU B C 1
ATOM 2884 O O . LEU B 1 101 ? 6.267 17.520 29.700 1.00 28.06 101 LEU B O 1
ATOM 2889 N N . LEU B 1 102 ? 7.832 17.555 28.079 1.00 26.43 102 LEU B N 1
ATOM 2890 C CA . LEU B 1 102 ? 8.955 17.612 28.999 1.00 27.12 102 LEU B CA 1
ATOM 2891 C C . LEU B 1 102 ? 10.035 18.537 28.472 1.00 32.27 102 LEU B C 1
ATOM 2892 O O . LEU B 1 102 ? 10.229 18.661 27.257 1.00 32.40 102 LEU B O 1
ATOM 2897 N N . VAL B 1 103 ? 10.735 19.195 29.388 1.00 25.02 103 VAL B N 1
ATOM 2898 C CA . VAL B 1 103 ? 11.870 20.004 28.994 1.00 29.50 103 VAL B CA 1
ATOM 2899 C C . VAL B 1 103 ? 13.097 19.535 29.759 1.00 25.08 103 VAL B C 1
ATOM 2900 O O . VAL B 1 103 ? 12.993 19.135 30.919 1.00 29.97 103 VAL B O 1
ATOM 2904 N N . SER B 1 104 ? 14.252 19.571 29.104 1.00 19.34 104 SER B N 1
ATOM 2905 C CA . SER B 1 104 ? 15.478 19.086 29.719 1.00 24.56 104 SER B CA 1
ATOM 2906 C C . SER B 1 104 ? 16.645 20.038 29.448 1.00 29.08 104 SER B C 1
ATOM 2907 O O . SER B 1 104 ? 16.654 20.765 28.444 1.00 32.08 104 SER B O 1
ATOM 2910 N N . ALA B 1 105 ? 17.616 20.041 30.358 1.00 22.25 105 ALA B N 1
ATOM 2911 C CA . ALA B 1 105 ? 18.719 20.989 30.289 1.00 27.86 105 ALA B CA 1
ATOM 2912 C C . ALA B 1 105 ? 20.027 20.232 30.272 1.00 22.53 105 ALA B C 1
ATOM 2913 O O . ALA B 1 105 ? 20.331 19.498 31.209 1.00 18.22 105 ALA B O 1
ATOM 2915 N N . SER B 1 106 ? 20.802 20.420 29.211 1.00 20.03 106 SER B N 1
ATOM 2916 C CA . SER B 1 106 ? 21.975 19.587 29.009 1.00 30.70 106 SER B CA 1
ATOM 2917 C C . SER B 1 106 ? 23.291 20.346 28.892 1.00 27.73 106 SER B C 1
ATOM 2918 O O . SER B 1 106 ? 23.317 21.515 28.505 1.00 30.27 106 SER B O 1
ATOM 2921 N N . ASP B 1 107 ? 24.377 19.657 29.228 1.00 26.55 107 ASP B N 1
ATOM 2922 C CA . ASP B 1 107 ? 25.726 20.152 29.009 1.00 29.33 107 ASP B CA 1
ATOM 2923 C C . ASP B 1 107 ? 26.011 20.468 27.551 1.00 32.88 107 ASP B C 1
ATOM 2924 O O . ASP B 1 107 ? 27.048 21.060 27.242 1.00 37.07 107 ASP B O 1
ATOM 2929 N N . ASP B 1 108 ? 25.113 20.052 26.657 1.00 30.64 108 ASP B N 1
ATOM 2930 C CA . ASP B 1 108 ? 25.277 20.317 25.229 1.00 30.34 108 ASP B CA 1
ATOM 2931 C C . ASP B 1 108 ? 24.900 21.771 24.869 1.00 33.35 108 ASP B C 1
ATOM 2932 O O . ASP B 1 108 ? 24.650 22.096 23.704 1.00 34.49 108 ASP B O 1
ATOM 2937 N N . LYS B 1 109 ? 24.881 22.631 25.886 1.00 27.76 109 LYS B N 1
ATOM 2938 C CA . LYS B 1 109 ? 24.528 24.047 25.740 1.00 31.24 109 LYS B CA 1
ATOM 2939 C C . LYS B 1 109 ? 23.091 24.296 25.257 1.00 26.68 109 LYS B C 1
ATOM 2940 O O . LYS B 1 109 ? 22.764 25.401 24.839 1.00 45.67 109 LYS B O 1
ATOM 2946 N N . THR B 1 110 ? 22.231 23.289 25.321 1.00 27.13 110 THR B N 1
ATOM 2947 C CA . THR B 1 110 ? 20.860 23.452 24.833 1.00 31.82 110 THR B CA 1
ATOM 2948 C C . THR B 1 110 ? 19.773 22.945 25.786 1.00 28.97 110 THR B C 1
ATOM 2949 O O . THR B 1 110 ? 20.044 22.324 26.819 1.00 34.06 110 THR B O 1
ATOM 2953 N N . LEU B 1 111 ? 18.530 23.221 25.417 1.00 27.72 111 LEU B N 1
ATOM 2954 C CA . LEU B 1 111 ? 17.376 22.596 26.039 1.00 31.85 111 LEU B CA 1
ATOM 2955 C C . LEU B 1 111 ? 16.547 21.922 24.939 1.00 39.03 111 LEU B C 1
ATOM 2956 O O . LEU B 1 111 ? 16.506 22.408 23.804 1.00 35.55 111 LEU B O 1
ATOM 2961 N N . LYS B 1 112 ? 15.889 20.813 25.264 1.00 30.05 112 LYS B N 1
ATOM 2962 C CA . LYS B 1 112 ? 14.984 20.181 24.307 1.00 30.83 112 LYS B CA 1
ATOM 2963 C C . LYS B 1 112 ? 13.595 19.989 24.902 1.00 33.30 112 LYS B C 1
ATOM 2964 O O . LYS B 1 112 ? 13.442 19.683 26.085 1.00 27.29 112 LYS B O 1
ATOM 2970 N N . ILE B 1 113 ? 12.585 20.197 24.065 1.00 35.89 113 ILE B N 1
ATOM 2971 C CA . ILE B 1 113 ? 11.193 20.002 24.448 1.00 36.53 113 ILE B CA 1
ATOM 2972 C C . ILE B 1 113 ? 10.683 18.698 23.820 1.00 29.97 113 ILE B C 1
ATOM 2973 O O . ILE B 1 113 ? 10.934 18.430 22.650 1.00 27.88 113 ILE B O 1
ATOM 2978 N N . TRP B 1 114 ? 9.971 17.888 24.594 1.00 31.93 114 TRP B N 1
ATOM 2979 C CA . TRP B 1 114 ? 9.635 16.535 24.148 1.00 35.49 114 TRP B CA 1
ATOM 2980 C C . TRP B 1 114 ? 8.165 16.174 24.310 1.00 35.03 114 TRP B C 1
ATOM 2981 O O . TRP B 1 114 ? 7.601 16.374 25.387 1.00 33.73 114 TRP B O 1
ATOM 2992 N N . ASP B 1 115 ? 7.556 15.610 23.264 1.00 29.02 115 ASP B N 1
ATOM 2993 C CA . ASP B 1 115 ? 6.217 15.050 23.400 1.00 25.41 115 ASP B CA 1
ATOM 2994 C C . ASP B 1 115 ? 6.402 13.717 24.082 1.00 32.64 115 ASP B C 1
ATOM 2995 O O . ASP B 1 115 ? 7.066 12.835 23.548 1.00 37.08 115 ASP B O 1
ATOM 3000 N N . VAL B 1 116 ? 5.833 13.564 25.269 1.00 35.04 116 VAL B N 1
ATOM 3001 C CA . VAL B 1 116 ? 6.166 12.407 26.096 1.00 40.51 116 VAL B CA 1
ATOM 3002 C C . VAL B 1 116 ? 5.689 11.070 25.501 1.00 39.02 116 VAL B C 1
ATOM 3003 O O . VAL B 1 116 ? 6.459 10.110 25.413 1.00 31.94 116 VAL B O 1
ATOM 3007 N N . SER B 1 117 ? 4.430 11.010 25.077 1.00 39.89 117 SER B N 1
ATOM 3008 C CA . SER B 1 117 ? 3.869 9.750 24.598 1.00 38.51 117 SER B CA 1
ATOM 3009 C C . SER B 1 117 ? 4.365 9.363 23.206 1.00 39.43 117 SER B C 1
ATOM 3010 O O . SER B 1 117 ? 4.398 8.187 22.868 1.00 44.19 117 SER B O 1
ATOM 3013 N N . SER B 1 118 ? 4.761 10.344 22.405 1.00 43.27 118 SER B N 1
ATOM 3014 C CA . SER B 1 118 ? 5.298 10.065 21.077 1.00 34.05 118 SER B CA 1
ATOM 3015 C C . SER B 1 118 ? 6.810 9.878 21.134 1.00 34.69 118 SER B C 1
ATOM 3016 O O . SER B 1 118 ? 7.388 9.175 20.307 1.00 28.08 118 SER B O 1
ATOM 3019 N N . GLY B 1 119 ? 7.449 10.530 22.103 1.00 39.77 119 GLY B N 1
ATOM 3020 C CA . GLY B 1 119 ? 8.898 10.504 22.215 1.00 31.29 119 GLY B CA 1
ATOM 3021 C C . GLY B 1 119 ? 9.566 11.405 21.193 1.00 33.62 119 GLY B C 1
ATOM 3022 O O . GLY B 1 119 ? 10.778 11.308 20.993 1.00 33.48 119 GLY B O 1
ATOM 3023 N N . LYS B 1 120 ? 8.775 12.276 20.549 1.00 29.58 120 LYS B N 1
ATOM 3024 C CA . LYS B 1 120 ? 9.293 13.285 19.609 1.00 38.21 120 LYS B CA 1
ATOM 3025 C C . LYS B 1 120 ? 10.007 14.440 20.302 1.00 36.11 120 LYS B C 1
ATOM 3026 O O . LYS B 1 120 ? 9.567 14.918 21.347 1.00 36.16 120 LYS B O 1
ATOM 3032 N N . CYS B 1 121 ? 11.106 14.884 19.707 1.00 32.64 121 CYS B N 1
ATOM 3033 C CA . CYS B 1 121 ? 11.734 16.136 20.093 1.00 34.35 121 CYS B CA 1
ATOM 3034 C C . CYS B 1 121 ? 11.058 17.281 19.348 1.00 28.15 121 CYS B C 1
ATOM 3035 O O . CYS B 1 121 ? 11.348 17.513 18.178 1.00 28.11 121 CYS B O 1
ATOM 3038 N N . LEU B 1 122 ? 10.155 17.993 20.017 1.00 28.32 122 LEU B N 1
ATOM 3039 C CA . LEU B 1 122 ? 9.407 19.081 19.365 1.00 26.60 122 LEU B CA 1
ATOM 3040 C C . LEU B 1 122 ? 10.243 20.319 19.020 1.00 27.16 122 LEU B C 1
ATOM 3041 O O . LEU B 1 122 ? 10.096 20.877 17.933 1.00 42.77 122 LEU B O 1
ATOM 3046 N N . LYS B 1 123 ? 11.119 20.742 19.931 1.00 26.47 123 LYS B N 1
ATOM 3047 C CA . LYS B 1 123 ? 11.997 21.892 19.693 1.00 29.23 123 LYS B CA 1
ATOM 3048 C C . LYS B 1 123 ? 13.360 21.676 20.351 1.00 29.09 123 LYS B C 1
ATOM 3049 O O . LYS B 1 123 ? 13.486 20.880 21.284 1.00 33.69 123 LYS B O 1
ATOM 3055 N N . THR B 1 124 ? 14.371 22.389 19.863 1.00 29.12 124 THR B N 1
ATOM 3056 C CA . THR B 1 124 ? 15.672 22.453 20.525 1.00 31.10 124 THR B CA 1
ATOM 3057 C C . THR B 1 124 ? 16.005 23.930 20.754 1.00 37.19 124 THR B C 1
ATOM 3058 O O . THR B 1 124 ? 16.170 24.693 19.794 1.00 36.80 124 THR B O 1
ATOM 3062 N N . LEU B 1 125 ? 16.089 24.340 22.018 1.00 31.62 125 LEU B N 1
ATOM 3063 C CA . LEU B 1 125 ? 16.326 25.748 22.332 1.00 24.13 125 LEU B CA 1
ATOM 3064 C C . LEU B 1 125 ? 17.808 26.076 22.425 1.00 28.91 125 LEU B C 1
ATOM 3065 O O . LEU B 1 125 ? 18.478 25.709 23.393 1.00 29.71 125 LEU B O 1
ATOM 3070 N N . LYS B 1 126 ? 18.311 26.766 21.406 1.00 32.81 126 LYS B N 1
ATOM 3071 C CA . LYS B 1 126 ? 19.703 27.188 21.372 1.00 28.53 126 LYS B CA 1
ATOM 3072 C C . LYS B 1 126 ? 19.803 28.652 21.819 1.00 31.67 126 LYS B C 1
ATOM 3073 O O . LYS B 1 126 ? 18.863 29.433 21.634 1.00 31.78 126 LYS B O 1
ATOM 3079 N N . GLY B 1 127 ? 20.922 29.016 22.448 1.00 36.53 127 GLY B N 1
ATOM 3080 C CA . GLY B 1 127 ? 21.050 30.321 23.079 1.00 19.02 127 GLY B CA 1
ATOM 3081 C C . GLY B 1 127 ? 22.177 30.436 24.093 1.00 29.28 127 GLY B C 1
ATOM 3082 O O . GLY B 1 127 ? 23.124 31.184 23.867 1.00 34.80 127 GLY B O 1
ATOM 3083 N N . HIS B 1 128 ? 22.086 29.716 25.212 1.00 31.07 128 HIS B N 1
ATOM 3084 C CA . HIS B 1 128 ? 23.165 29.734 26.204 1.00 25.81 128 HIS B CA 1
ATOM 3085 C C . HIS B 1 128 ? 24.517 29.442 25.587 1.00 25.50 128 HIS B C 1
ATOM 3086 O O . HIS B 1 128 ? 24.603 28.789 24.551 1.00 30.58 128 HIS B O 1
ATOM 3093 N N . SER B 1 129 ? 25.569 29.927 26.234 1.00 24.36 129 SER B N 1
ATOM 3094 C CA . SER B 1 129 ? 26.904 29.856 25.668 1.00 28.72 129 SER B CA 1
ATOM 3095 C C . SER B 1 129 ? 27.746 28.877 26.459 1.00 28.05 129 SER B C 1
ATOM 3096 O O . SER B 1 129 ? 28.953 28.750 26.236 1.00 33.14 129 SER B O 1
ATOM 3099 N N . ASN B 1 130 ? 27.088 28.190 27.388 1.00 31.42 130 ASN B N 1
ATOM 3100 C CA . ASN B 1 130 ? 27.701 27.127 28.188 1.00 34.93 130 ASN B CA 1
ATOM 3101 C C . ASN B 1 130 ? 26.612 26.232 28.774 1.00 31.53 130 ASN B C 1
ATOM 3102 O O . ASN B 1 130 ? 25.436 26.426 28.465 1.00 31.95 130 ASN B O 1
ATOM 3107 N N . TYR B 1 131 ? 26.990 25.277 29.625 1.00 30.26 131 TYR B N 1
ATOM 3108 C CA . TYR B 1 131 ? 26.053 24.236 30.068 1.00 33.00 131 TYR B CA 1
ATOM 3109 C C . TYR B 1 131 ? 24.728 24.778 30.594 1.00 31.31 131 TYR B C 1
ATOM 3110 O O . TYR B 1 131 ? 24.713 25.700 31.399 1.00 27.82 131 TYR B O 1
ATOM 3119 N N . VAL B 1 132 ? 23.619 24.185 30.152 1.00 29.65 132 VAL B N 1
ATOM 3120 C CA . VAL B 1 132 ? 22.314 24.470 30.744 1.00 27.33 132 VAL B CA 1
ATOM 3121 C C . VAL B 1 132 ? 22.130 23.548 31.943 1.00 30.04 132 VAL B C 1
ATOM 3122 O O . VAL B 1 132 ? 22.283 22.332 31.829 1.00 26.45 132 VAL B O 1
ATOM 3126 N N . PHE B 1 133 ? 21.772 24.122 33.086 1.00 26.13 133 PHE B N 1
ATOM 3127 C CA . PHE B 1 133 ? 21.839 23.404 34.347 1.00 25.76 133 PHE B CA 1
ATOM 3128 C C . PHE B 1 133 ? 20.469 23.148 34.984 1.00 22.96 133 PHE B C 1
ATOM 3129 O O . PHE B 1 133 ? 20.290 22.159 35.692 1.00 27.50 133 PHE B O 1
ATOM 3137 N N . CYS B 1 134 ? 19.507 24.032 34.734 1.00 21.15 134 CYS B N 1
ATOM 3138 C CA . CYS B 1 134 ? 18.180 23.927 35.361 1.00 20.91 134 CYS B CA 1
ATOM 3139 C C . CYS B 1 134 ? 17.080 24.437 34.437 1.00 21.87 134 CYS B C 1
ATOM 3140 O O . CYS B 1 134 ? 17.352 25.208 33.520 1.00 21.21 134 CYS B O 1
ATOM 3143 N N . CYS B 1 135 ? 15.840 24.018 34.675 1.00 18.56 135 CYS B N 1
ATOM 3144 C CA . CYS B 1 135 ? 14.746 24.384 33.767 1.00 23.74 135 CYS B CA 1
ATOM 3145 C C . CYS B 1 135 ? 13.373 24.043 34.357 1.00 23.90 135 CYS B C 1
ATOM 3146 O O . CYS B 1 135 ? 13.274 23.241 35.274 1.00 27.66 135 CYS B O 1
ATOM 3149 N N . ASN B 1 136 ? 12.326 24.645 33.804 1.00 26.47 136 ASN B N 1
ATOM 3150 C CA . ASN B 1 136 ? 10.984 24.615 34.383 1.00 27.92 136 ASN B CA 1
ATOM 3151 C C . ASN B 1 136 ? 9.936 25.286 33.475 1.00 30.35 136 ASN B C 1
ATOM 3152 O O . ASN B 1 136 ? 10.252 26.200 32.710 1.00 37.82 136 ASN B O 1
ATOM 3157 N N . PHE B 1 137 ? 8.690 24.831 33.574 1.00 29.43 137 PHE B N 1
ATOM 3158 C CA . PHE B 1 137 ? 7.563 25.446 32.876 1.00 32.26 137 PHE B CA 1
ATOM 3159 C C . PHE B 1 137 ?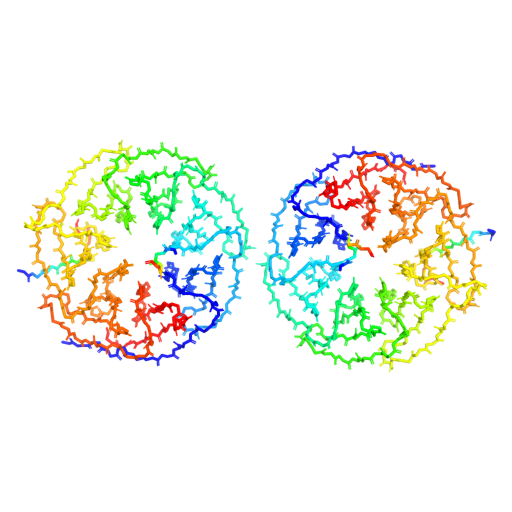 6.859 26.459 33.770 1.00 34.68 137 PHE B C 1
ATOM 3160 O O . PHE B 1 137 ? 6.851 26.314 34.996 1.00 40.93 137 PHE B O 1
ATOM 3168 N N . ASN B 1 138 ? 6.257 27.481 33.178 1.00 25.50 138 ASN B N 1
ATOM 3169 C CA . ASN B 1 138 ? 5.317 28.294 33.943 1.00 34.46 138 ASN B CA 1
ATOM 3170 C C . ASN B 1 138 ? 4.024 27.513 34.029 1.00 37.37 138 ASN B C 1
ATOM 3171 O O . ASN B 1 138 ? 3.820 26.600 33.245 1.00 41.82 138 ASN B O 1
ATOM 3176 N N . PRO B 1 139 ? 3.165 27.830 35.009 1.00 41.12 139 PRO B N 1
ATOM 3177 C CA . PRO B 1 139 ? 1.919 27.069 35.145 1.00 37.23 139 PRO B CA 1
ATOM 3178 C C . PRO B 1 139 ? 1.067 27.088 33.881 1.00 45.09 139 PRO B C 1
ATOM 3179 O O . PRO B 1 139 ? 0.420 26.086 33.587 1.00 49.95 139 PRO B O 1
ATOM 3183 N N . GLN B 1 140 ? 1.067 28.189 33.136 1.00 46.01 140 GLN B N 1
ATOM 3184 C CA . GLN B 1 140 ? 0.347 28.216 31.862 1.00 46.62 140 GLN B CA 1
ATOM 3185 C C . GLN B 1 140 ? 1.020 27.232 30.910 1.00 43.82 140 GLN B C 1
ATOM 3186 O O . GLN B 1 140 ? 0.363 26.559 30.112 1.00 45.88 140 GLN B O 1
ATOM 3192 N N . SER B 1 141 ? 2.342 27.160 31.020 1.00 39.49 141 SER B N 1
ATOM 3193 C CA . SER B 1 141 ? 3.181 26.260 30.224 1.00 40.36 141 SER B CA 1
ATOM 3194 C C . SER B 1 141 ? 3.321 26.704 28.780 1.00 41.48 141 SER B C 1
ATOM 3195 O O . SER B 1 141 ? 3.674 25.911 27.910 1.00 33.14 141 SER B O 1
ATOM 3198 N N . ASN B 1 142 ? 3.055 27.985 28.543 1.00 38.77 142 ASN B N 1
ATOM 3199 C CA . ASN B 1 142 ? 3.427 28.612 27.285 1.00 33.97 142 ASN B CA 1
ATOM 3200 C C . ASN B 1 142 ? 4.873 29.094 27.346 1.00 38.84 142 ASN B C 1
ATOM 3201 O O . ASN B 1 142 ? 5.480 29.405 26.313 1.00 43.72 142 ASN B O 1
ATOM 3206 N N . LEU B 1 143 ? 5.432 29.113 28.556 1.00 28.76 143 LEU B N 1
ATOM 3207 C CA . LEU B 1 143 ? 6.805 29.568 28.760 1.00 29.35 143 LEU B CA 1
ATOM 3208 C C . LEU B 1 143 ? 7.726 28.530 29.383 1.00 33.67 143 LEU B C 1
ATOM 3209 O O . LEU B 1 143 ? 7.291 27.622 30.092 1.00 31.17 143 LEU B O 1
ATOM 3214 N N . ILE B 1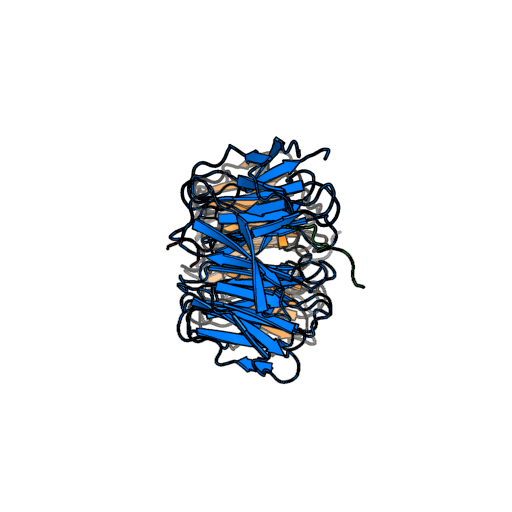 144 ? 9.016 28.709 29.144 1.00 33.23 144 ILE B N 1
ATOM 3215 C CA . ILE B 1 144 ? 10.031 27.946 29.846 1.00 34.16 144 ILE B CA 1
ATOM 3216 C C . ILE B 1 144 ? 11.148 28.859 30.347 1.00 35.55 144 ILE B C 1
ATOM 3217 O O . ILE B 1 144 ? 11.618 29.740 29.634 1.00 35.08 144 ILE B O 1
ATOM 3222 N N . VAL B 1 145 ? 11.573 28.651 31.583 1.00 33.18 145 VAL B N 1
ATOM 3223 C CA . VAL B 1 145 ? 12.713 29.386 32.098 1.00 30.91 145 VAL B CA 1
ATOM 3224 C C . VAL B 1 145 ? 13.872 28.416 32.269 1.00 26.77 145 VAL B C 1
ATOM 3225 O O . VAL B 1 145 ? 13.660 27.246 32.591 1.00 35.20 145 VAL B O 1
ATOM 3229 N N . SER B 1 146 ? 15.088 28.901 32.044 1.00 23.32 146 SER B N 1
ATOM 3230 C CA . SER B 1 146 ? 16.281 28.074 32.113 1.00 17.52 146 SER B CA 1
ATOM 3231 C C . SER B 1 146 ? 17.434 28.806 32.793 1.00 21.49 146 SER B C 1
ATOM 3232 O O . SER B 1 146 ? 17.404 30.025 32.939 1.00 26.16 146 SER B O 1
ATOM 3235 N N . GLY B 1 147 ? 18.448 28.059 33.214 1.00 23.34 147 GLY B N 1
ATOM 3236 C CA . GLY B 1 147 ? 19.592 28.642 33.892 1.00 24.18 147 GLY B CA 1
ATOM 3237 C C . GLY B 1 147 ? 20.861 27.908 33.537 1.00 21.69 147 GLY B C 1
ATOM 3238 O O . GLY B 1 147 ? 20.844 26.689 33.430 1.00 32.66 147 GLY B O 1
ATOM 3239 N N . SER B 1 148 ? 21.958 28.643 33.377 1.00 25.97 148 SER B N 1
ATOM 3240 C CA . SER B 1 148 ? 23.187 28.096 32.802 1.00 25.32 148 SER B CA 1
ATOM 3241 C C . SER B 1 148 ? 24.503 28.497 33.502 1.00 26.17 148 SER B C 1
ATOM 3242 O O . SER B 1 148 ? 24.568 29.462 34.280 1.00 26.82 148 SER B O 1
ATOM 3245 N N . PHE B 1 149 ? 25.563 27.757 33.202 1.00 24.92 149 PHE B N 1
ATOM 3246 C CA . PHE B 1 149 ? 26.869 28.134 33.692 1.00 24.10 149 PHE B CA 1
ATOM 3247 C C . PHE B 1 149 ? 27.288 29.498 33.180 1.00 28.35 149 PHE B C 1
ATOM 3248 O O . PHE B 1 149 ? 28.098 30.158 33.831 1.00 30.13 149 PHE B O 1
ATOM 3256 N N . ASP B 1 150 ? 26.745 29.924 32.032 1.00 30.30 150 ASP B N 1
ATOM 3257 C CA . ASP B 1 150 ? 27.107 31.239 31.466 1.00 33.46 150 ASP B CA 1
ATOM 3258 C C . ASP B 1 150 ? 26.589 32.389 32.310 1.00 32.94 150 ASP B C 1
ATOM 3259 O O . ASP B 1 150 ? 26.737 33.541 31.929 1.00 37.38 150 ASP B O 1
ATOM 3264 N N . GLU B 1 151 ? 25.971 32.058 33.445 1.00 29.20 151 GLU B N 1
ATOM 3265 C CA . GLU B 1 151 ? 25.579 33.041 34.456 1.00 21.71 151 GLU B CA 1
ATOM 3266 C C . GLU B 1 151 ? 24.288 33.783 34.103 1.00 26.94 151 GLU B C 1
ATOM 3267 O O . GLU B 1 151 ? 24.001 34.846 34.651 1.00 31.52 151 GLU B O 1
ATOM 3273 N N . SER B 1 152 ? 23.489 33.218 33.202 1.00 28.41 152 SER B N 1
ATOM 3274 C CA . SER B 1 152 ? 22.279 33.914 32.760 1.00 24.72 152 SER B CA 1
ATOM 3275 C C . SER B 1 152 ? 21.011 33.095 32.935 1.00 25.69 152 SER B C 1
ATOM 3276 O O . SER B 1 152 ? 21.060 31.892 33.197 1.00 25.93 152 SER B O 1
ATOM 3279 N N . VAL B 1 153 ? 19.874 33.768 32.785 1.00 27.46 153 VAL B N 1
ATOM 3280 C CA . VAL B 1 153 ? 18.558 33.146 32.854 1.00 25.05 153 VAL B CA 1
ATOM 3281 C C . VAL B 1 153 ? 17.782 33.529 31.593 1.00 29.02 153 VAL B C 1
ATOM 3282 O O . VAL B 1 153 ? 17.634 34.709 31.298 1.00 30.00 153 VAL B O 1
ATOM 3286 N N . ARG B 1 154 ? 17.298 32.547 30.837 1.00 30.89 154 ARG B N 1
ATOM 3287 C CA . ARG B 1 154 ? 16.515 32.852 29.633 1.00 36.34 154 ARG B CA 1
ATOM 3288 C C . ARG B 1 154 ? 15.075 32.370 29.726 1.00 42.32 154 ARG B C 1
ATOM 3289 O O . ARG B 1 154 ? 14.789 31.333 30.347 1.00 28.22 154 ARG B O 1
ATOM 3297 N N . ILE B 1 155 ? 14.180 33.137 29.105 1.00 33.57 155 ILE B N 1
ATOM 3298 C CA . ILE B 1 155 ? 12.764 32.800 29.065 1.00 30.01 155 ILE B CA 1
ATOM 3299 C C . ILE B 1 155 ? 12.396 32.500 27.643 1.00 33.24 155 ILE B C 1
ATOM 3300 O O . ILE B 1 155 ? 12.601 33.335 26.761 1.00 37.62 155 ILE B O 1
ATOM 3305 N N . TRP B 1 156 ? 11.861 31.302 27.423 1.00 33.85 156 TRP B N 1
ATOM 3306 C CA . TRP B 1 156 ? 11.632 30.789 26.083 1.00 28.24 156 TRP B CA 1
ATOM 3307 C C . TRP B 1 156 ? 10.147 30.625 25.775 1.00 28.70 156 TRP B C 1
ATOM 3308 O O . TRP B 1 156 ? 9.322 30.464 26.668 1.00 28.57 156 TRP B O 1
ATOM 3319 N N . ASP B 1 157 ? 9.822 30.649 24.490 1.00 34.20 157 ASP B N 1
ATOM 3320 C CA . ASP B 1 157 ? 8.466 30.397 24.034 1.00 37.21 157 ASP B CA 1
ATOM 3321 C C . ASP B 1 157 ? 8.290 28.915 23.694 1.00 40.97 157 ASP B C 1
ATOM 3322 O O . ASP B 1 157 ? 8.996 28.383 22.833 1.00 35.17 157 ASP B O 1
ATOM 3327 N N . VAL B 1 158 ? 7.353 28.245 24.361 1.00 36.82 158 VAL B N 1
ATOM 3328 C CA . VAL B 1 158 ? 7.153 26.820 24.113 1.00 35.94 158 VAL B CA 1
ATOM 3329 C C . VAL B 1 158 ? 6.823 26.548 22.637 1.00 39.27 158 VAL B C 1
ATOM 3330 O O . VAL B 1 158 ? 7.529 25.808 21.956 1.00 38.78 158 VAL B O 1
ATOM 3334 N N . LYS B 1 159 ? 5.760 27.167 22.141 1.00 38.21 159 LYS B N 1
ATOM 3335 C CA . LYS B 1 159 ? 5.327 26.952 20.763 1.00 38.16 159 LYS B CA 1
ATOM 3336 C C . LYS B 1 159 ? 6.407 27.188 19.689 1.00 39.57 159 LYS B C 1
ATOM 3337 O O . LYS B 1 159 ? 6.405 26.523 18.661 1.00 35.82 159 LYS B O 1
ATOM 3339 N N . THR B 1 160 ? 7.329 28.117 19.912 1.00 39.04 160 THR B N 1
ATOM 3340 C CA . THR B 1 160 ? 8.247 28.489 18.835 1.00 36.04 160 THR B CA 1
ATOM 3341 C C . THR B 1 160 ? 9.737 28.206 19.070 1.00 41.97 160 THR B C 1
ATOM 3342 O O . THR B 1 160 ? 10.533 28.291 18.131 1.00 42.30 160 THR B O 1
ATOM 3346 N N . GLY B 1 161 ? 10.116 27.868 20.301 1.00 35.67 161 GLY B N 1
ATOM 3347 C CA . GLY B 1 161 ? 11.513 27.607 20.619 1.00 37.89 161 GLY B CA 1
ATOM 3348 C C . GLY B 1 161 ? 12.374 28.867 20.634 1.00 42.17 161 GLY B C 1
ATOM 3349 O O . GLY B 1 161 ? 13.611 28.818 20.610 1.00 31.69 161 GLY B O 1
ATOM 3350 N N . LYS B 1 162 ? 11.717 30.014 20.675 1.00 39.14 162 LYS B N 1
ATOM 3351 C CA . LYS B 1 162 ? 12.436 31.274 20.603 1.00 41.74 162 LYS B CA 1
ATOM 3352 C C . LYS B 1 162 ? 12.748 31.835 21.991 1.00 42.65 162 LYS B C 1
ATOM 3353 O O . LYS B 1 162 ? 11.934 31.753 22.916 1.00 40.42 162 LYS B O 1
ATOM 3359 N N . CYS B 1 163 ? 13.951 32.375 22.139 1.00 31.67 163 CYS B N 1
ATOM 3360 C CA . CYS B 1 163 ? 14.355 32.963 23.402 1.00 31.17 163 CYS B CA 1
ATOM 3361 C C . CYS B 1 163 ? 13.705 34.337 23.522 1.00 43.29 163 CYS B C 1
ATOM 3362 O O . CYS B 1 163 ? 14.090 35.294 22.840 1.00 35.10 163 CYS B O 1
ATOM 3365 N N . LEU B 1 164 ? 12.704 34.428 24.386 1.00 39.58 164 LEU B N 1
ATOM 3366 C CA . LEU B 1 164 ? 11.976 35.679 24.566 1.00 40.64 164 LEU B CA 1
ATOM 3367 C C . LEU B 1 164 ? 12.786 36.756 25.301 1.00 40.90 164 LEU B C 1
ATOM 3368 O O . LEU B 1 164 ? 12.946 37.866 24.795 1.00 40.11 164 LEU B O 1
ATOM 3373 N N . LYS B 1 165 ? 13.300 36.428 26.484 1.00 35.26 165 LYS B N 1
ATOM 3374 C CA . LYS B 1 165 ? 14.146 37.361 27.219 1.00 34.12 165 LYS B CA 1
ATOM 3375 C C . LYS B 1 165 ? 15.467 36.721 27.651 1.00 27.83 165 LYS B C 1
ATOM 3376 O O . LYS B 1 165 ? 15.587 35.504 27.683 1.00 35.85 165 LYS B O 1
ATOM 3382 N N . THR B 1 166 ? 16.464 37.541 27.958 1.00 28.30 166 THR B N 1
ATOM 3383 C CA . THR B 1 166 ? 17.743 37.039 28.457 1.00 27.93 166 THR B CA 1
ATOM 3384 C C . THR B 1 166 ? 18.198 37.889 29.619 1.00 31.19 166 THR B C 1
ATOM 3385 O O . THR B 1 166 ? 18.875 38.901 29.414 1.00 28.79 166 THR B O 1
ATOM 3389 N N . LEU B 1 167 ? 17.832 37.477 30.833 1.00 30.91 167 LEU B N 1
ATOM 3390 C CA . LEU B 1 167 ? 18.177 38.224 32.046 1.00 28.39 167 LEU B CA 1
ATOM 3391 C C . LEU B 1 167 ? 19.656 38.082 32.416 1.00 31.04 167 LEU B C 1
ATOM 3392 O O . LEU B 1 167 ? 20.171 36.977 32.494 1.00 28.07 167 LEU B O 1
ATOM 3397 N N . PRO B 1 168 ? 20.350 39.210 32.633 1.00 37.81 168 PRO B N 1
ATOM 3398 C CA . PRO B 1 168 ? 21.749 39.134 33.068 1.00 39.11 168 PRO B CA 1
ATOM 3399 C C . PRO B 1 168 ? 21.784 38.818 34.565 1.00 32.60 168 PRO B C 1
ATOM 3400 O O . PRO B 1 168 ? 22.204 39.639 35.367 1.00 35.95 168 PRO B O 1
ATOM 3404 N N . ALA B 1 169 ? 21.353 37.621 34.927 1.00 34.69 169 ALA B N 1
ATOM 3405 C CA . ALA B 1 169 ? 20.907 37.335 36.292 1.00 28.09 169 ALA B CA 1
ATOM 3406 C C . ALA B 1 169 ? 21.956 37.278 37.412 1.00 24.35 169 ALA B C 1
ATOM 3407 O O . ALA B 1 169 ? 21.669 37.688 38.531 1.00 30.23 169 ALA B O 1
ATOM 3409 N N . HIS B 1 170 ? 23.148 36.758 37.134 1.00 22.77 170 HIS B N 1
ATOM 3410 C CA . HIS B 1 170 ? 24.131 36.492 38.187 1.00 20.90 170 HIS B CA 1
ATOM 3411 C C . HIS B 1 170 ? 25.550 36.631 37.659 1.00 22.98 170 HIS B C 1
ATOM 3412 O O . HIS B 1 170 ? 25.760 36.812 36.459 1.00 27.27 170 HIS B O 1
ATOM 3419 N N . SER B 1 171 ? 26.521 36.515 38.560 1.00 26.72 171 SER B N 1
ATOM 3420 C CA . SER B 1 171 ? 27.926 36.717 38.232 1.00 25.50 171 SER B CA 1
ATOM 3421 C C . SER B 1 171 ? 28.674 35.405 38.415 1.00 30.84 171 SER B C 1
ATOM 3422 O O . SER B 1 171 ? 29.905 35.373 38.482 1.00 36.75 171 SER B O 1
ATOM 3425 N N . ASP B 1 172 ? 27.903 34.327 38.505 1.00 32.63 172 ASP B N 1
ATOM 3426 C CA . ASP B 1 172 ? 28.426 32.961 38.580 1.00 34.33 172 ASP B CA 1
ATOM 3427 C C . ASP B 1 172 ? 27.350 32.031 38.048 1.00 27.78 172 ASP B C 1
ATOM 3428 O O . ASP B 1 172 ? 26.233 32.472 37.795 1.00 30.88 172 ASP B O 1
ATOM 3433 N N . PRO B 1 173 ? 27.668 30.740 37.886 1.00 29.10 173 PRO B N 1
ATOM 3434 C CA . PRO B 1 173 ? 26.676 29.828 37.299 1.00 28.07 173 PRO B CA 1
ATOM 3435 C C . PRO B 1 173 ? 25.330 29.842 38.027 1.00 29.02 173 PRO B C 1
ATOM 3436 O O . PRO B 1 173 ? 25.262 30.143 39.218 1.00 32.35 173 PRO B O 1
ATOM 3440 N N . VAL B 1 174 ? 24.270 29.514 37.297 1.00 24.84 174 VAL B N 1
ATOM 3441 C CA . VAL B 1 174 ? 22.913 29.533 37.830 1.00 28.75 174 VAL B CA 1
ATOM 3442 C C . VAL B 1 174 ? 22.452 28.125 38.197 1.00 33.71 174 VAL B C 1
ATOM 3443 O O . VAL B 1 174 ? 22.401 27.243 37.336 1.00 40.24 174 VAL B O 1
ATOM 3447 N N . SER B 1 175 ? 22.084 27.925 39.460 1.00 27.07 175 SER B N 1
ATOM 3448 C CA . SER B 1 175 ? 21.828 26.591 39.977 1.00 22.01 175 SER B CA 1
ATOM 3449 C C . SER B 1 175 ? 20.349 26.205 39.993 1.00 26.55 175 SER B C 1
ATOM 3450 O O . SER B 1 175 ? 20.018 25.020 40.078 1.00 33.25 175 SER B O 1
ATOM 3453 N N . ALA B 1 176 ? 19.462 27.189 39.905 1.00 17.95 176 ALA B N 1
ATOM 3454 C CA . ALA B 1 176 ? 18.034 26.885 39.866 1.00 19.52 176 ALA B CA 1
ATOM 3455 C C . ALA B 1 176 ? 17.164 28.018 39.314 1.00 19.46 176 ALA B C 1
ATOM 3456 O O . ALA B 1 176 ? 17.555 29.173 39.333 1.00 34.43 176 ALA B O 1
ATOM 3458 N N . VAL B 1 177 ? 15.980 27.675 38.833 1.00 15.44 177 VAL B N 1
ATOM 3459 C CA . VAL B 1 177 ? 15.011 28.640 38.333 1.00 22.29 177 VAL B CA 1
ATOM 3460 C C . VAL B 1 177 ? 13.621 28.030 38.491 1.00 32.47 177 VAL B C 1
ATOM 3461 O O . VAL B 1 177 ? 13.422 26.846 38.209 1.00 29.83 177 VAL B O 1
ATOM 3465 N N . HIS B 1 178 ? 12.655 28.833 38.928 1.00 36.15 178 HIS B N 1
ATOM 3466 C CA . HIS B 1 178 ? 11.324 28.321 39.243 1.00 37.97 178 HIS B CA 1
ATOM 3467 C C . HIS B 1 178 ? 10.272 29.432 39.112 1.00 32.75 178 HIS B C 1
ATOM 3468 O O . HIS B 1 178 ? 10.499 30.541 39.565 1.00 39.14 178 HIS B O 1
ATOM 3475 N N . PHE B 1 179 ? 9.142 29.146 38.467 1.00 26.34 179 PHE B N 1
ATOM 3476 C CA . PHE B 1 179 ? 8.043 30.101 38.405 1.00 27.95 179 PHE B CA 1
ATOM 3477 C C . PHE B 1 179 ? 7.230 29.954 39.666 1.00 35.93 179 PHE B C 1
ATOM 3478 O O . PHE B 1 179 ? 7.370 28.962 40.390 1.00 35.35 179 PHE B O 1
ATOM 3486 N N . ASN B 1 180 ? 6.371 30.932 39.928 1.00 31.61 180 ASN B N 1
ATOM 3487 C CA . ASN B 1 180 ? 5.474 30.844 41.071 1.00 36.91 180 ASN B CA 1
ATOM 3488 C C . ASN B 1 180 ? 4.056 30.410 40.672 1.00 33.90 180 ASN B C 1
ATOM 3489 O O . ASN B 1 180 ? 3.760 30.250 39.492 1.00 28.42 180 ASN B O 1
ATOM 3494 N N . ARG B 1 181 ? 3.198 30.221 41.670 1.00 42.04 181 ARG B N 1
ATOM 3495 C CA . ARG B 1 181 ? 1.838 29.710 41.483 1.00 37.00 181 ARG B CA 1
ATOM 3496 C C . ARG B 1 181 ? 1.120 30.198 40.213 1.00 40.49 181 ARG B C 1
ATOM 3497 O O . ARG B 1 181 ? 0.321 29.467 39.639 1.00 46.30 181 ARG B O 1
ATOM 3505 N N . ASP B 1 182 ? 1.381 31.426 39.777 1.00 43.96 182 ASP B N 1
ATOM 3506 C CA . ASP B 1 182 ? 0.637 31.986 38.641 1.00 50.14 182 ASP B CA 1
ATOM 3507 C C . ASP B 1 182 ? 1.520 32.536 37.510 1.00 45.09 182 ASP B C 1
ATOM 3508 O O . ASP B 1 182 ? 1.064 33.332 36.683 1.00 39.48 182 ASP B O 1
ATOM 3513 N N . GLY B 1 183 ? 2.781 32.111 37.486 1.00 40.63 183 GLY B N 1
ATOM 3514 C CA . GLY B 1 183 ? 3.702 32.462 36.415 1.00 41.87 183 GLY B CA 1
ATOM 3515 C C . GLY B 1 183 ? 4.148 33.917 36.354 1.00 45.26 183 GLY B C 1
ATOM 3516 O O . GLY B 1 183 ? 4.816 34.333 35.395 1.00 33.77 183 GLY B O 1
ATOM 3517 N N . SER B 1 184 ? 3.789 34.690 37.379 1.00 46.38 184 SER B N 1
ATOM 3518 C CA . SER B 1 184 ? 4.101 36.114 37.416 1.00 33.54 184 SER B CA 1
ATOM 3519 C C . SER B 1 184 ? 5.538 36.361 37.854 1.00 33.03 184 SER B C 1
ATOM 3520 O O . SER B 1 184 ? 6.119 37.400 37.556 1.00 39.67 184 SER B O 1
ATOM 3523 N N . LEU B 1 185 ? 6.116 35.401 38.558 1.00 29.00 185 LEU B N 1
ATOM 3524 C CA . LEU B 1 185 ? 7.443 35.589 39.117 1.00 29.82 185 LEU B CA 1
ATOM 3525 C C . LEU B 1 185 ? 8.360 34.418 38.801 1.00 38.25 185 LEU B C 1
ATOM 3526 O O . LEU B 1 185 ? 7.922 33.262 38.702 1.00 36.36 185 LEU B O 1
ATOM 3531 N N . ILE B 1 186 ? 9.644 34.720 38.658 1.00 29.88 186 ILE B N 1
ATOM 3532 C CA . ILE B 1 186 ? 10.654 33.682 38.562 1.00 28.80 186 ILE B CA 1
ATOM 3533 C C . ILE B 1 186 ? 11.627 33.854 39.712 1.00 32.51 186 ILE B C 1
ATOM 3534 O O . ILE B 1 186 ? 12.001 34.982 40.036 1.00 39.67 186 ILE B O 1
ATOM 3539 N N . VAL B 1 187 ? 12.030 32.759 40.346 1.00 22.93 187 VAL B N 1
ATOM 3540 C CA . VAL B 1 187 ? 13.095 32.851 41.337 1.00 32.41 187 VAL B CA 1
ATOM 3541 C C . VAL B 1 187 ? 14.335 32.180 40.786 1.00 28.82 187 VAL B C 1
ATOM 3542 O O . VAL B 1 187 ? 14.224 31.176 40.107 1.00 30.62 187 VAL B O 1
ATOM 3546 N N . SER B 1 188 ? 15.509 32.747 41.053 1.00 27.53 188 SER B N 1
ATOM 3547 C CA . SER B 1 188 ? 16.761 32.151 40.588 1.00 27.36 188 SER B CA 1
ATOM 3548 C C . SER B 1 188 ? 17.821 32.130 41.687 1.00 29.37 188 SER B C 1
ATOM 3549 O O . SER B 1 188 ? 17.760 32.917 42.634 1.00 24.28 188 SER B O 1
ATOM 3552 N N . SER B 1 189 ? 18.774 31.205 41.571 1.00 30.05 189 SER B N 1
ATOM 3553 C CA . SER B 1 189 ? 19.880 31.111 42.523 1.00 22.03 189 SER B CA 1
ATOM 3554 C C . SER B 1 189 ? 21.194 30.857 41.801 1.00 26.36 189 SER B C 1
ATOM 3555 O O . SER B 1 189 ? 21.203 30.469 40.628 1.00 28.18 189 SER B O 1
ATOM 3558 N N . SER B 1 190 ? 22.304 31.093 42.498 1.00 29.83 190 SER B N 1
ATOM 3559 C CA . SER B 1 190 ? 23.629 31.037 41.874 1.00 33.89 190 SER B CA 1
ATOM 3560 C C . SER B 1 190 ? 24.768 30.756 42.848 1.00 36.16 190 SER B C 1
ATOM 3561 O O . SER B 1 190 ? 24.690 31.091 44.037 1.00 28.54 190 SER B O 1
ATOM 3564 N N . TYR B 1 191 ? 25.839 30.164 42.325 1.00 32.39 191 TYR B N 1
ATOM 3565 C CA . TYR B 1 191 ? 27.092 30.086 43.066 1.00 34.74 191 TYR B CA 1
ATOM 3566 C C . TYR B 1 191 ? 27.592 31.479 43.488 1.00 31.96 191 TYR B C 1
ATOM 3567 O O . TYR B 1 191 ? 28.529 31.592 44.288 1.00 32.16 191 TYR B O 1
ATOM 3576 N N . ASP B 1 192 ? 26.979 32.537 42.960 1.00 26.75 192 ASP B N 1
ATOM 3577 C CA . ASP B 1 192 ? 27.391 33.891 43.333 1.00 29.11 192 ASP B CA 1
ATOM 3578 C C . ASP B 1 192 ? 26.811 34.345 44.691 1.00 28.07 192 ASP B C 1
ATOM 3579 O O . ASP B 1 192 ? 26.941 35.494 45.077 1.00 33.30 192 ASP B O 1
ATOM 3584 N N . GLY B 1 193 ? 26.173 33.435 45.413 1.00 30.18 193 GLY B N 1
ATOM 3585 C CA . GLY B 1 193 ? 25.614 33.760 46.710 1.00 24.31 193 GLY B CA 1
ATOM 3586 C C . GLY B 1 193 ? 24.173 34.256 46.707 1.00 26.66 193 GLY B C 1
ATOM 3587 O O . GLY B 1 193 ? 23.537 34.346 47.758 1.00 35.79 193 GLY B O 1
ATOM 3588 N N . LEU B 1 194 ? 23.634 34.568 45.540 1.00 20.52 194 LEU B N 1
ATOM 3589 C CA . LEU B 1 194 ? 22.372 35.304 45.490 1.00 31.15 194 LEU B CA 1
ATOM 3590 C C . LEU B 1 194 ? 21.128 34.494 45.117 1.00 24.54 194 LEU B C 1
ATOM 3591 O O . LEU B 1 194 ? 21.207 33.562 44.342 1.00 32.53 194 LEU B O 1
ATOM 3596 N N . CYS B 1 195 ? 19.981 34.869 45.672 1.00 26.77 195 CYS B N 1
ATOM 3597 C CA . CYS B 1 195 ? 18.687 34.465 45.128 1.00 26.26 195 CYS B CA 1
ATOM 3598 C C . CYS B 1 195 ? 18.028 35.737 44.667 1.00 26.76 195 CYS B C 1
ATOM 3599 O O . CYS B 1 195 ? 17.902 36.681 45.448 1.00 29.84 195 CYS B O 1
ATOM 3602 N N . ARG B 1 196 ? 17.600 35.770 43.409 1.00 31.92 196 ARG B N 1
ATOM 3603 C CA . ARG B 1 196 ? 16.915 36.944 42.880 1.00 29.23 196 ARG B CA 1
ATOM 3604 C C . ARG B 1 196 ? 15.514 36.606 42.416 1.00 32.86 196 ARG B C 1
ATOM 3605 O O . ARG B 1 196 ? 15.235 35.482 42.012 1.00 36.29 196 ARG B O 1
ATOM 3613 N N . ILE B 1 197 ? 14.623 37.581 42.504 1.00 31.72 197 ILE B N 1
ATOM 3614 C CA . ILE B 1 197 ? 13.264 37.390 42.056 1.00 31.22 197 ILE B CA 1
ATOM 3615 C C . ILE B 1 197 ? 13.074 38.286 40.865 1.00 33.41 197 ILE B C 1
ATOM 3616 O O . ILE B 1 197 ? 13.509 39.435 40.882 1.00 39.43 197 ILE B O 1
ATOM 3621 N N . TRP B 1 198 ? 12.431 37.758 39.829 1.00 31.26 198 TRP B N 1
ATOM 3622 C CA . TRP B 1 198 ? 12.261 38.491 38.586 1.00 33.06 198 TRP B CA 1
ATOM 3623 C C . TRP B 1 198 ? 10.795 38.613 38.213 1.00 34.22 198 TRP B C 1
ATOM 3624 O O . TRP B 1 198 ? 9.995 37.721 38.489 1.00 38.39 198 TRP B O 1
ATOM 3635 N N . ASP B 1 199 ? 10.444 39.736 37.603 1.00 32.33 199 ASP B N 1
ATOM 3636 C CA . ASP B 1 199 ? 9.126 39.896 37.023 1.00 35.35 199 ASP B CA 1
ATOM 3637 C C . ASP B 1 199 ? 9.135 39.273 35.629 1.00 37.12 199 ASP B C 1
ATOM 3638 O O . ASP B 1 199 ? 9.910 39.684 34.765 1.00 35.63 199 ASP B O 1
ATOM 3643 N N . THR B 1 200 ? 8.285 38.275 35.417 1.00 31.99 200 THR B N 1
ATOM 3644 C CA . THR B 1 200 ? 8.279 37.505 34.168 1.00 27.29 200 THR B CA 1
ATOM 3645 C C . THR B 1 200 ? 7.936 38.371 32.953 1.00 35.26 200 THR B C 1
ATOM 3646 O O . THR B 1 200 ? 8.467 38.176 31.847 1.00 38.42 200 THR B O 1
ATOM 3650 N N . ALA B 1 201 ? 7.038 39.328 33.161 1.00 33.22 201 ALA B N 1
ATOM 3651 C CA . ALA B 1 201 ? 6.586 40.189 32.073 1.00 36.94 201 ALA B CA 1
ATOM 3652 C C . ALA B 1 201 ? 7.685 41.117 31.561 1.00 35.90 201 ALA B C 1
ATOM 3653 O O . ALA B 1 201 ? 7.922 41.205 30.351 1.00 32.60 201 ALA B O 1
ATOM 3655 N N . SER B 1 202 ? 8.352 41.796 32.491 1.00 31.85 202 SER B N 1
ATOM 3656 C CA . SER B 1 202 ? 9.344 42.818 32.153 1.00 37.03 202 SER B CA 1
ATOM 3657 C C . SER B 1 202 ? 10.786 42.318 32.151 1.00 35.90 202 SER B C 1
ATOM 3658 O O . SER B 1 202 ? 11.615 42.828 31.414 1.00 35.52 202 SER B O 1
ATOM 3661 N N . GLY B 1 203 ? 11.088 41.332 32.983 1.00 33.39 203 GLY B N 1
ATOM 3662 C CA . GLY B 1 203 ? 12.444 40.831 33.081 1.00 31.99 203 GLY B CA 1
ATOM 3663 C C . GLY B 1 203 ? 13.215 41.644 34.097 1.00 37.04 203 GLY B C 1
ATOM 3664 O O . GLY B 1 203 ? 14.453 41.613 34.167 1.00 32.67 203 GLY B O 1
ATOM 3665 N N . GLN B 1 204 ? 12.463 42.376 34.905 1.00 35.29 204 GLN B N 1
ATOM 3666 C CA . GLN B 1 204 ? 13.061 43.247 35.889 1.00 36.88 204 GLN B CA 1
ATOM 3667 C C . GLN B 1 204 ? 13.311 42.515 37.189 1.00 34.93 204 GLN B C 1
ATOM 3668 O O . GLN B 1 204 ? 12.466 41.753 37.659 1.00 35.13 204 GLN B O 1
ATOM 3674 N N . CYS B 1 205 ? 14.475 42.766 37.774 1.00 37.96 205 CYS B N 1
ATOM 3675 C CA . CYS B 1 205 ? 14.831 42.184 39.056 1.00 32.50 205 CYS B CA 1
ATOM 3676 C C . CYS B 1 205 ? 14.097 42.893 40.194 1.00 34.47 205 CYS B C 1
ATOM 3677 O O . CYS B 1 205 ? 14.389 44.042 40.514 1.00 38.25 205 CYS B O 1
ATOM 3680 N N . LEU B 1 206 ? 13.143 42.207 40.810 1.00 34.06 206 LEU B N 1
ATOM 3681 C CA . LEU B 1 206 ? 12.355 42.809 41.883 1.00 35.57 206 LEU B CA 1
ATOM 3682 C C . LEU B 1 206 ? 12.981 42.675 43.276 1.00 40.46 206 LEU B C 1
ATOM 3683 O O . LEU B 1 206 ? 12.611 43.402 44.202 1.00 39.35 206 LEU B O 1
ATOM 3688 N N . LYS B 1 207 ? 13.913 41.741 43.437 1.00 36.02 207 LYS B N 1
ATOM 3689 C CA . LYS B 1 207 ? 14.449 41.464 44.763 1.00 38.19 207 LYS B CA 1
ATOM 3690 C C . LYS B 1 207 ? 15.736 40.636 44.743 1.00 35.82 207 LYS B C 1
ATOM 3691 O O . LYS B 1 207 ? 15.845 39.641 44.041 1.00 33.69 207 LYS B O 1
ATOM 3697 N N . THR B 1 208 ? 16.715 41.061 45.528 1.00 36.82 208 THR B N 1
ATOM 3698 C CA . THR B 1 208 ? 17.887 40.242 45.769 1.00 33.79 208 THR B CA 1
ATOM 3699 C C . THR B 1 208 ? 17.908 39.874 47.239 1.00 34.66 208 THR B C 1
ATOM 3700 O O . THR B 1 208 ? 17.753 40.748 48.093 1.00 37.43 208 THR B O 1
ATOM 3704 N N . LEU B 1 209 ? 18.070 38.579 47.522 1.00 33.43 209 LEU B N 1
ATOM 3705 C CA . LEU B 1 209 ? 18.106 38.073 48.898 1.00 40.21 209 LEU B CA 1
ATOM 3706 C C . LEU B 1 209 ? 19.520 37.945 49.444 1.00 38.85 209 LEU B C 1
ATOM 3707 O O . LEU B 1 209 ? 20.330 37.169 48.942 1.00 50.19 209 LEU B O 1
ATOM 3712 N N . ILE B 1 210 ? 19.809 38.699 50.491 1.00 40.85 210 ILE B N 1
ATOM 3713 C CA . ILE B 1 210 ? 21.123 38.656 51.109 1.00 49.05 210 ILE B CA 1
ATOM 3714 C C . ILE B 1 210 ? 21.033 38.139 52.530 1.00 49.44 210 ILE B C 1
ATOM 3715 O O . ILE B 1 210 ? 20.267 38.669 53.341 1.00 44.30 210 ILE B O 1
ATOM 3720 N N . ASP B 1 211 ? 21.811 37.100 52.826 1.00 62.50 211 ASP B N 1
ATOM 3721 C CA . ASP B 1 211 ? 21.902 36.582 54.188 1.00 68.21 211 ASP B CA 1
ATOM 3722 C C . ASP B 1 211 ? 22.969 37.373 54.944 1.00 54.21 211 ASP B C 1
ATOM 3723 O O . ASP B 1 211 ? 23.086 38.581 54.768 1.00 64.71 211 ASP B O 1
ATOM 3728 N N . ASP B 1 212 ? 23.745 36.692 55.776 1.00 57.68 212 ASP B N 1
ATOM 3729 C CA . ASP B 1 212 ? 24.818 37.337 56.520 1.00 51.90 212 ASP B CA 1
ATOM 3730 C C . ASP B 1 212 ? 26.160 36.968 55.920 1.00 64.46 212 ASP B C 1
ATOM 3731 O O . ASP B 1 212 ? 27.113 37.749 55.987 1.00 68.53 212 ASP B O 1
ATOM 3736 N N . ASP B 1 213 ? 26.238 35.770 55.344 1.00 53.65 213 ASP B N 1
ATOM 3737 C CA . ASP B 1 213 ? 27.500 35.280 54.820 1.00 43.63 213 ASP B CA 1
ATOM 3738 C C . ASP B 1 213 ? 27.490 35.030 53.310 1.00 60.01 213 ASP B C 1
ATOM 3739 O O . ASP B 1 213 ? 28.532 35.114 52.662 1.00 69.85 213 ASP B O 1
ATOM 3744 N N . ASN B 1 214 ? 26.323 34.728 52.751 1.00 55.40 214 ASN B N 1
ATOM 3745 C CA . ASN B 1 214 ? 26.199 34.510 51.303 1.00 56.75 214 ASN B CA 1
ATOM 3746 C C . ASN B 1 214 ? 27.054 33.397 50.693 1.00 47.24 214 ASN B C 1
ATOM 3747 O O . ASN B 1 214 ? 27.843 33.640 49.775 1.00 41.10 214 ASN B O 1
ATOM 3752 N N . PRO B 1 215 ? 26.884 32.164 51.189 1.00 50.25 215 PRO B N 1
ATOM 3753 C CA . PRO B 1 215 ? 27.547 30.985 50.625 1.00 34.53 215 PRO B CA 1
ATOM 3754 C C . PRO B 1 215 ? 26.885 30.640 49.289 1.00 37.43 215 PRO B C 1
ATOM 3755 O O . PRO B 1 215 ? 25.718 31.008 49.087 1.00 35.46 215 PRO B O 1
ATOM 3759 N N . PRO B 1 216 ? 27.608 29.958 48.381 1.00 29.45 216 PRO B N 1
ATOM 3760 C CA . PRO B 1 216 ? 27.020 29.726 47.054 1.00 27.42 216 PRO B CA 1
ATOM 3761 C C . PRO B 1 216 ? 25.628 29.157 47.204 1.00 30.40 216 PRO B C 1
ATOM 3762 O O . PRO B 1 216 ? 25.416 28.312 48.082 1.00 36.62 216 PRO B O 1
ATOM 3766 N N . VAL B 1 217 ? 24.687 29.616 46.389 1.00 25.85 217 VAL B N 1
ATOM 3767 C CA . VAL B 1 217 ? 23.320 29.117 46.486 1.00 31.93 217 VAL B CA 1
ATOM 3768 C C . VAL B 1 217 ? 23.072 28.025 45.429 1.00 31.82 217 VAL B C 1
ATOM 3769 O O . VAL B 1 217 ? 23.185 28.261 44.224 1.00 26.83 217 VAL B O 1
ATOM 3773 N N . SER B 1 218 ? 22.743 26.828 45.911 1.00 27.56 218 SER B N 1
ATOM 3774 C CA . SER B 1 218 ? 22.786 25.618 45.102 1.00 26.62 218 SER B CA 1
ATOM 3775 C C . SER B 1 218 ? 21.399 25.117 44.724 1.00 31.17 218 SER B C 1
ATOM 3776 O O . SER B 1 218 ? 21.245 24.291 43.815 1.00 27.41 218 SER B O 1
ATOM 3779 N N . PHE B 1 219 ? 20.383 25.634 45.396 1.00 23.73 219 PHE B N 1
ATOM 3780 C CA . PHE B 1 219 ? 19.032 25.335 44.966 1.00 28.99 219 PHE B CA 1
ATOM 3781 C C . PHE B 1 219 ? 18.068 26.388 45.455 1.00 27.11 219 PHE B C 1
ATOM 3782 O O . PHE B 1 219 ? 18.285 26.994 46.500 1.00 33.82 219 PHE B O 1
ATOM 3790 N N . VAL B 1 220 ? 16.990 26.590 44.709 1.00 23.04 220 VAL B N 1
ATOM 3791 C CA . VAL B 1 220 ? 15.945 27.496 45.153 1.00 33.57 220 VAL B CA 1
ATOM 3792 C C . VAL B 1 220 ? 14.574 27.078 44.597 1.00 29.34 220 VAL B C 1
ATOM 3793 O O . VAL B 1 220 ? 14.475 26.583 43.482 1.00 27.77 220 VAL B O 1
ATOM 3797 N N . LYS B 1 221 ? 13.524 27.279 45.385 1.00 29.92 221 LYS B N 1
ATOM 3798 C CA . LYS B 1 221 ? 12.183 26.913 44.961 1.00 32.99 221 LYS B CA 1
ATOM 3799 C C . LYS B 1 221 ? 11.094 27.672 45.748 1.00 36.21 221 LYS B C 1
ATOM 3800 O O . LYS B 1 221 ? 11.248 27.918 46.945 1.00 31.14 221 LYS B O 1
ATOM 3806 N N . PHE B 1 222 ? 10.005 28.036 45.066 1.00 37.34 222 PHE B N 1
ATOM 3807 C CA . PHE B 1 222 ? 8.846 28.677 45.696 1.00 38.74 222 PHE B CA 1
ATOM 3808 C C . PHE B 1 222 ? 8.005 27.689 46.483 1.00 39.84 222 PHE B C 1
ATOM 3809 O O . PHE B 1 222 ? 7.939 26.503 46.152 1.00 34.94 222 PHE B O 1
ATOM 3817 N N . SER B 1 223 ? 7.318 28.194 47.500 1.00 37.41 223 SER B N 1
ATOM 3818 C CA . SER B 1 223 ? 6.301 27.396 48.160 1.00 44.11 223 SER B CA 1
ATOM 3819 C C . SER B 1 223 ? 5.137 27.259 47.178 1.00 36.00 223 SER B C 1
ATOM 3820 O O . SER B 1 223 ? 4.988 28.084 46.279 1.00 38.04 223 SER B O 1
ATOM 3823 N N . PRO B 1 224 ? 4.322 26.208 47.335 1.00 31.64 224 PRO B N 1
ATOM 3824 C CA . PRO B 1 224 ? 3.166 25.990 46.460 1.00 33.00 224 PRO B CA 1
ATOM 3825 C C . PRO B 1 224 ? 2.286 27.232 46.320 1.00 42.07 224 PRO B C 1
ATOM 3826 O O . PRO B 1 224 ? 1.705 27.451 45.257 1.00 38.64 224 PRO B O 1
ATOM 3830 N N . ASN B 1 225 ? 2.188 28.036 47.374 1.00 40.46 225 ASN B N 1
ATOM 3831 C CA . ASN B 1 225 ? 1.309 29.193 47.335 1.00 36.13 225 ASN B CA 1
ATOM 3832 C C . ASN B 1 225 ? 2.042 30.446 46.901 1.00 40.66 225 ASN B C 1
ATOM 3833 O O . ASN B 1 225 ? 1.439 31.506 46.742 1.00 59.84 225 ASN B O 1
ATOM 3838 N N . GLY B 1 226 ? 3.349 30.324 46.712 1.00 39.99 226 GLY B N 1
ATOM 3839 C CA . GLY B 1 226 ? 4.155 31.437 46.237 1.00 42.93 226 GLY B CA 1
ATOM 3840 C C . GLY B 1 226 ? 4.616 32.409 47.312 1.00 39.57 226 GLY B C 1
ATOM 3841 O O . GLY B 1 226 ? 5.536 33.205 47.096 1.00 36.99 226 GLY B O 1
ATOM 3842 N N . LYS B 1 227 ? 3.988 32.348 48.479 1.00 37.56 227 LYS B N 1
ATOM 3843 C CA . LYS B 1 227 ? 4.288 33.306 49.532 1.00 39.44 227 LYS B CA 1
ATOM 3844 C C . LYS B 1 227 ? 5.718 33.162 50.088 1.00 47.65 227 LYS B C 1
ATOM 3845 O O . LYS B 1 227 ? 6.302 34.157 50.522 1.00 46.67 227 LYS B O 1
ATOM 3847 N N . TYR B 1 228 ? 6.293 31.955 50.052 1.00 33.87 228 TYR B N 1
ATOM 3848 C CA . TYR B 1 228 ? 7.646 31.759 50.591 1.00 29.94 228 TYR B CA 1
ATOM 3849 C C . TYR B 1 228 ? 8.664 31.246 49.577 1.00 36.28 228 TYR B C 1
ATOM 3850 O O . TYR B 1 228 ? 8.337 30.994 48.419 1.00 42.76 228 TYR B O 1
ATOM 3859 N N . ILE B 1 229 ? 9.906 31.093 50.026 1.00 37.53 229 ILE B N 1
ATOM 3860 C CA . ILE B 1 229 ? 10.995 30.624 49.169 1.00 37.44 229 ILE B CA 1
ATOM 3861 C C . ILE B 1 229 ? 11.928 29.701 49.945 1.00 38.74 229 ILE B C 1
ATOM 3862 O O . ILE B 1 229 ? 12.339 30.025 51.057 1.00 37.21 229 ILE B O 1
ATOM 3867 N N . LEU B 1 230 ? 12.252 28.551 49.361 1.00 34.30 230 LEU B N 1
ATOM 3868 C CA . LEU B 1 230 ? 13.114 27.575 50.013 1.00 28.12 230 LEU B CA 1
ATOM 3869 C C . LEU B 1 230 ? 14.444 27.510 49.285 1.00 29.70 230 LEU B C 1
ATOM 3870 O O . LEU B 1 230 ? 14.478 27.346 48.066 1.00 35.67 230 LEU B O 1
ATOM 3875 N N . ALA B 1 231 ? 15.537 27.654 50.031 1.00 28.65 231 ALA B N 1
ATOM 3876 C CA . ALA B 1 231 ? 16.854 27.840 49.419 1.00 34.80 231 ALA B CA 1
ATOM 3877 C C . ALA B 1 231 ? 17.966 27.032 50.078 1.00 32.35 231 ALA B C 1
ATOM 3878 O O . ALA B 1 231 ? 18.211 27.151 51.285 1.00 33.54 231 ALA B O 1
ATOM 3880 N N . ALA B 1 232 ? 18.647 26.237 49.257 1.00 32.96 232 ALA B N 1
ATOM 3881 C CA . ALA B 1 232 ? 19.714 25.343 49.704 1.00 31.45 232 ALA B CA 1
ATOM 3882 C C . ALA B 1 232 ? 21.048 26.018 49.517 1.00 29.53 232 ALA B C 1
ATOM 3883 O O . ALA B 1 232 ? 21.252 26.745 48.550 1.00 40.84 232 ALA B O 1
ATOM 3885 N N . THR B 1 233 ? 21.977 25.779 50.420 1.00 25.88 233 THR B N 1
ATOM 3886 C CA . THR B 1 233 ? 23.207 26.556 50.364 1.00 34.45 233 THR B CA 1
ATOM 3887 C C . THR B 1 233 ? 24.414 25.762 50.865 1.00 32.24 233 THR B C 1
ATOM 3888 O O . THR B 1 233 ? 24.324 25.050 51.861 1.00 40.88 233 THR B O 1
ATOM 3892 N N . LEU B 1 234 ? 25.529 25.859 50.146 1.00 31.22 234 LEU B N 1
ATOM 3893 C CA . LEU B 1 234 ? 26.639 24.916 50.315 1.00 25.81 234 LEU B CA 1
ATOM 3894 C C . LEU B 1 234 ? 27.401 25.050 51.626 1.00 33.58 234 LEU B C 1
ATOM 3895 O O . LEU B 1 234 ? 28.627 24.896 51.666 1.00 34.74 234 LEU B O 1
ATOM 3900 N N . ASP B 1 235 ? 26.664 25.329 52.694 1.00 35.43 235 ASP B N 1
ATOM 3901 C CA . ASP B 1 235 ? 27.209 25.350 54.043 1.00 33.67 235 ASP B CA 1
ATOM 3902 C C . ASP B 1 235 ? 26.359 24.422 54.882 1.00 32.88 235 ASP B C 1
ATOM 3903 O O . ASP B 1 235 ? 26.215 24.606 56.096 1.00 37.33 235 ASP B O 1
ATOM 3908 N N . ASN B 1 236 ? 25.789 23.427 54.208 1.00 31.83 236 ASN B N 1
ATOM 3909 C CA . ASN B 1 236 ? 25.002 22.377 54.854 1.00 34.08 236 ASN B CA 1
ATOM 3910 C C . ASN B 1 236 ? 23.746 22.953 55.483 1.00 38.80 236 ASN B C 1
ATOM 3911 O O . ASN B 1 236 ? 23.251 22.444 56.494 1.00 40.00 236 ASN B O 1
ATOM 3916 N N . THR B 1 237 ? 23.232 24.018 54.868 1.00 34.04 237 THR B N 1
ATOM 3917 C CA . THR B 1 237 ? 22.033 24.682 55.369 1.00 34.40 237 THR B CA 1
ATOM 3918 C C . THR B 1 237 ? 20.936 24.862 54.324 1.00 32.81 237 THR B C 1
ATOM 3919 O O . THR B 1 237 ? 21.201 25.112 53.145 1.00 31.97 237 THR B O 1
ATOM 3923 N N . LEU B 1 238 ? 19.700 24.729 54.789 1.00 37.36 238 LEU B N 1
ATOM 3924 C CA . LEU B 1 238 ? 18.516 25.077 54.024 1.00 34.81 238 LEU B CA 1
ATOM 3925 C C . LEU B 1 238 ? 17.837 26.197 54.796 1.00 30.47 238 LEU B C 1
ATOM 3926 O O . LEU B 1 238 ? 17.842 26.172 56.020 1.00 29.74 238 LEU B O 1
ATOM 3931 N N . LYS B 1 239 ? 17.275 27.178 54.093 1.00 32.39 239 LYS B N 1
ATOM 3932 C CA . LYS B 1 239 ? 16.546 28.271 54.745 1.00 38.03 239 LYS B CA 1
ATOM 3933 C C . LYS B 1 239 ? 15.209 28.507 54.049 1.00 37.63 239 LYS B C 1
ATOM 3934 O O . LYS B 1 239 ? 15.109 28.386 52.830 1.00 34.34 239 LYS B O 1
ATOM 3940 N N . LEU B 1 240 ? 14.187 28.843 54.825 1.00 34.31 240 LEU B N 1
ATOM 3941 C CA . LEU B 1 240 ? 12.913 29.273 54.268 1.00 34.20 240 LEU B CA 1
ATOM 3942 C C . LEU B 1 240 ? 12.787 30.802 54.371 1.00 38.71 240 LEU B C 1
ATOM 3943 O O . LEU B 1 240 ? 12.873 31.358 55.461 1.00 46.42 240 LEU B O 1
ATOM 3948 N N . TRP B 1 241 ? 12.589 31.480 53.241 1.00 38.84 241 TRP B N 1
ATOM 3949 C CA . TRP B 1 241 ? 12.487 32.942 53.218 1.00 35.80 241 TRP B CA 1
ATOM 3950 C C . TRP B 1 241 ? 11.069 33.421 52.918 1.00 38.15 241 TRP B C 1
ATOM 3951 O O . TRP B 1 241 ? 10.378 32.843 52.079 1.00 34.84 241 TRP B O 1
ATOM 3962 N N . ASP B 1 242 ? 10.633 34.471 53.610 1.00 47.52 242 ASP B N 1
ATOM 3963 C CA . ASP B 1 242 ? 9.410 35.181 53.231 1.00 49.90 242 ASP B CA 1
ATOM 3964 C C . ASP B 1 242 ? 9.753 36.141 52.101 1.00 56.72 242 ASP B C 1
ATOM 3965 O O . ASP B 1 242 ? 10.542 37.069 52.295 1.00 59.32 242 ASP B O 1
ATOM 3970 N N . TYR B 1 243 ? 9.155 35.931 50.930 1.00 46.27 243 TYR B N 1
ATOM 3971 C CA . TYR B 1 243 ? 9.554 36.670 49.733 1.00 54.26 243 TYR B CA 1
ATOM 3972 C C . TYR B 1 243 ? 9.310 38.207 49.830 1.00 60.49 243 TYR B C 1
ATOM 3973 O O . TYR B 1 243 ? 10.160 39.022 49.430 1.00 53.06 243 TYR B O 1
ATOM 3982 N N . SER B 1 244 ? 8.173 38.614 50.379 1.00 54.51 244 SER B N 1
ATOM 3983 C CA . SER B 1 244 ? 7.917 40.046 50.524 1.00 62.54 244 SER B CA 1
ATOM 3984 C C . SER B 1 244 ? 8.915 40.715 51.494 1.00 60.81 244 SER B C 1
ATOM 3985 O O . SER B 1 244 ? 9.822 41.440 51.069 1.00 63.86 244 SER B O 1
ATOM 3988 N N . LYS B 1 245 ? 8.751 40.461 52.790 1.00 47.10 245 LYS B N 1
ATOM 3989 C CA . LYS B 1 245 ? 9.592 41.082 53.811 1.00 52.39 245 LYS B CA 1
ATOM 3990 C C . LYS B 1 245 ? 11.079 40.864 53.542 1.00 53.86 245 LYS B C 1
ATOM 3991 O O . LYS B 1 245 ? 11.926 41.576 54.080 1.00 60.30 245 LYS B O 1
ATOM 3997 N N . GLY B 1 246 ? 11.395 39.878 52.711 1.00 56.39 246 GLY B N 1
ATOM 3998 C CA . GLY B 1 246 ? 12.777 39.559 52.406 1.00 51.16 246 GLY B CA 1
ATOM 3999 C C . GLY B 1 246 ? 13.578 39.186 53.641 1.00 49.73 246 GLY B C 1
ATOM 4000 O O . GLY B 1 246 ? 14.696 39.660 53.827 1.00 53.32 246 GLY B O 1
ATOM 4001 N N . LYS B 1 247 ? 13.012 38.332 54.489 1.00 49.93 247 LYS B N 1
ATOM 4002 C CA . LYS B 1 247 ? 13.706 37.910 55.710 1.00 62.71 247 LYS B CA 1
ATOM 4003 C C . LYS B 1 247 ? 13.718 36.382 55.922 1.00 54.82 247 LYS B C 1
ATOM 4004 O O . LYS B 1 247 ? 12.716 35.697 55.703 1.00 55.76 247 LYS B O 1
ATOM 4010 N N . CYS B 1 248 ? 14.862 35.855 56.343 1.00 47.66 248 CYS B N 1
ATOM 4011 C CA . CYS B 1 248 ? 14.994 34.426 56.604 1.00 57.39 248 CYS B CA 1
ATOM 4012 C C . CYS B 1 248 ? 14.199 33.998 57.847 1.00 55.18 248 CYS B C 1
ATOM 4013 O O . CYS B 1 248 ? 14.431 34.505 58.943 1.00 52.54 248 CYS B O 1
ATOM 4016 N N . LEU B 1 249 ? 13.271 33.061 57.665 1.00 50.86 249 LEU B N 1
ATOM 4017 C CA . LEU B 1 249 ? 12.391 32.609 58.741 1.00 46.26 249 LEU B CA 1
ATOM 4018 C C . LEU B 1 249 ? 12.862 31.329 59.422 1.00 48.80 249 LEU B C 1
ATOM 4019 O O . LEU B 1 249 ? 13.182 31.337 60.606 1.00 53.22 249 LEU B O 1
ATOM 4024 N N . LYS B 1 250 ? 12.882 30.227 58.679 1.00 54.12 250 LYS B N 1
ATOM 4025 C CA . LYS B 1 250 ? 13.279 28.934 59.240 1.00 43.43 250 LYS B CA 1
ATOM 4026 C C . LYS B 1 250 ? 14.661 28.513 58.754 1.00 33.63 250 LYS B C 1
ATOM 4027 O O . LYS B 1 250 ? 15.127 28.926 57.698 1.00 30.44 250 LYS B O 1
ATOM 4033 N N . THR B 1 251 ? 15.303 27.654 59.528 1.00 37.96 251 THR B N 1
ATOM 4034 C CA . THR B 1 251 ? 16.570 27.067 59.126 1.00 29.72 251 THR B CA 1
ATOM 4035 C C . THR B 1 251 ? 16.581 25.568 59.410 1.00 38.59 251 THR B C 1
ATOM 4036 O O . THR B 1 251 ? 16.186 25.109 60.492 1.00 48.49 251 THR B O 1
ATOM 4040 N N . TYR B 1 252 ? 17.012 24.804 58.417 1.00 34.43 252 TYR B N 1
ATOM 4041 C CA . TYR B 1 252 ? 17.006 23.359 58.526 1.00 31.56 252 TYR B CA 1
ATOM 4042 C C . TYR B 1 252 ? 18.390 22.802 58.238 1.00 33.65 252 TYR B C 1
ATOM 4043 O O . TYR B 1 252 ? 18.938 23.026 57.163 1.00 40.71 252 TYR B O 1
ATOM 4052 N N . THR B 1 253 ? 18.954 22.070 59.191 1.00 30.92 253 THR B N 1
ATOM 4053 C CA . THR B 1 253 ? 20.291 21.497 59.025 1.00 38.96 253 THR B CA 1
ATOM 4054 C C . THR B 1 253 ? 20.389 20.065 59.537 1.00 40.56 253 THR B C 1
ATOM 4055 O O . THR B 1 253 ? 19.387 19.441 59.902 1.00 40.47 253 THR B O 1
ATOM 4059 N N . GLY B 1 254 ? 21.610 19.547 59.571 1.00 33.93 254 GLY B N 1
ATOM 4060 C CA . GLY B 1 254 ? 21.816 18.165 59.951 1.00 43.59 254 GLY B CA 1
ATOM 4061 C C . GLY B 1 254 ? 22.404 17.302 58.851 1.00 45.68 254 GLY B C 1
ATOM 4062 O O . GLY B 1 254 ? 23.068 16.295 59.144 1.00 42.22 254 GLY B O 1
ATOM 4063 N N . HIS B 1 255 ? 22.165 17.693 57.596 1.00 40.67 255 HIS B N 1
ATOM 4064 C CA . HIS B 1 255 ? 22.669 16.951 56.438 1.00 32.53 255 HIS B CA 1
ATOM 4065 C C . HIS B 1 255 ? 24.025 17.444 55.954 1.00 30.36 255 HIS B C 1
ATOM 4066 O O . HIS B 1 255 ? 24.633 18.324 56.555 1.00 40.71 255 HIS B O 1
ATOM 4073 N N . LYS B 1 256 ? 24.506 16.860 54.868 1.00 30.74 256 LYS B N 1
ATOM 4074 C CA . LYS B 1 256 ? 25.787 17.259 54.293 1.00 38.66 256 LYS B CA 1
ATOM 4075 C C . LYS B 1 256 ? 25.601 17.738 52.846 1.00 43.87 256 LYS B C 1
ATOM 4076 O O . LYS B 1 256 ? 25.108 16.998 51.991 1.00 42.48 256 LYS B O 1
ATOM 4082 N N . ASN B 1 257 ? 25.993 18.978 52.584 1.00 41.64 257 ASN B N 1
ATOM 4083 C CA . ASN B 1 257 ? 25.819 19.589 51.276 1.00 33.59 257 ASN B CA 1
ATOM 4084 C C . ASN B 1 257 ? 26.845 20.699 51.106 1.00 34.58 257 ASN B C 1
ATOM 4085 O O . ASN B 1 257 ? 26.656 21.805 51.608 1.00 25.77 257 ASN B O 1
ATOM 4090 N N . GLU B 1 258 ? 27.932 20.390 50.404 1.00 34.81 258 GLU B N 1
ATOM 4091 C CA . GLU B 1 258 ? 29.031 21.327 50.230 1.00 26.38 258 GLU B CA 1
ATOM 4092 C C . GLU B 1 258 ? 29.604 21.298 48.826 1.00 34.01 258 GLU B C 1
ATOM 4093 O O . GLU B 1 258 ? 30.494 22.093 48.513 1.00 32.74 258 GLU B O 1
ATOM 4099 N N . LYS B 1 259 ? 29.115 20.382 47.988 1.00 39.11 259 LYS B N 1
ATOM 4100 C CA . LYS B 1 259 ? 29.668 20.205 46.642 1.00 33.76 259 LYS B CA 1
ATOM 4101 C C . LYS B 1 259 ? 28.612 20.148 45.534 1.00 38.51 259 LYS B C 1
ATOM 4102 O O . LYS B 1 259 ? 28.836 20.662 44.432 1.00 50.29 259 LYS B O 1
ATOM 4104 N N . TYR B 1 260 ? 27.468 19.525 45.811 1.00 32.24 260 TYR B N 1
ATOM 4105 C CA . TYR B 1 260 ? 26.492 19.272 44.747 1.00 32.29 260 TYR B CA 1
ATOM 4106 C C . TYR B 1 260 ? 25.202 20.060 44.919 1.00 36.19 260 TYR B C 1
ATOM 4107 O O . TYR B 1 260 ? 24.799 20.401 46.037 1.00 37.96 260 TYR B O 1
ATOM 4116 N N . CYS B 1 261 ? 24.556 20.349 43.799 1.00 29.73 261 CYS B N 1
ATOM 4117 C CA . CYS B 1 261 ? 23.306 21.085 43.831 1.00 31.76 261 CYS B CA 1
ATOM 4118 C C . CYS B 1 261 ? 22.146 20.116 44.019 1.00 31.59 261 CYS B C 1
ATOM 4119 O O . CYS B 1 261 ? 21.649 19.514 43.064 1.00 32.91 261 CYS B O 1
ATOM 4122 N N . ILE B 1 262 ? 21.722 19.974 45.269 1.00 31.40 262 ILE B N 1
ATOM 4123 C CA . ILE B 1 262 ? 20.726 18.974 45.630 1.00 29.95 262 ILE B CA 1
ATOM 4124 C C . ILE B 1 262 ? 19.332 19.584 45.685 1.00 29.08 262 ILE B C 1
ATOM 4125 O O . ILE B 1 262 ? 19.113 20.602 46.354 1.00 39.41 262 ILE B O 1
ATOM 4130 N N . PHE B 1 263 ? 18.395 18.962 44.974 1.00 28.41 263 PHE B N 1
ATOM 4131 C CA . PHE B 1 263 ? 17.005 19.409 44.966 1.00 29.68 263 PHE B CA 1
ATOM 4132 C C . PHE B 1 263 ? 16.391 19.282 46.354 1.00 24.64 263 PHE B C 1
ATOM 4133 O O . PHE B 1 263 ? 16.819 18.456 47.154 1.00 21.06 263 PHE B O 1
ATOM 4141 N N . ALA B 1 264 ? 15.389 20.110 46.629 1.00 32.16 264 ALA B N 1
ATOM 4142 C CA . ALA B 1 264 ? 14.640 20.040 47.881 1.00 30.64 264 ALA B CA 1
ATOM 4143 C C . ALA B 1 264 ? 13.153 20.297 47.635 1.00 29.92 264 ALA B C 1
ATOM 4144 O O . ALA B 1 264 ? 12.751 20.673 46.521 1.00 35.84 264 ALA B O 1
ATOM 4146 N N . ASN B 1 265 ? 12.332 20.088 48.659 1.00 20.44 265 ASN B N 1
ATOM 4147 C CA . ASN B 1 265 ? 10.891 20.074 48.435 1.00 29.23 265 ASN B CA 1
ATOM 4148 C C . ASN B 1 265 ? 10.074 20.454 49.651 1.00 30.81 265 ASN B C 1
ATOM 4149 O O . ASN B 1 265 ? 10.494 20.250 50.794 1.00 33.99 265 ASN B O 1
ATOM 4154 N N . PHE B 1 266 ? 8.894 20.993 49.380 1.00 28.39 266 PHE B N 1
ATOM 4155 C CA . PHE B 1 266 ? 7.838 21.074 50.365 1.00 33.55 266 PHE B CA 1
ATOM 4156 C C . PHE B 1 266 ? 6.974 19.839 50.162 1.00 35.90 266 PHE B C 1
ATOM 4157 O O . PHE B 1 266 ? 6.411 19.638 49.070 1.00 37.21 266 PHE B O 1
ATOM 4165 N N . SER B 1 267 ? 6.872 19.007 51.193 1.00 32.34 267 SER B N 1
ATOM 4166 C CA . SER B 1 267 ? 5.906 17.917 51.171 1.00 44.97 267 SER B CA 1
ATOM 4167 C C . SER B 1 267 ? 4.643 18.397 51.859 1.00 47.49 267 SER B C 1
ATOM 4168 O O . SER B 1 267 ? 4.698 18.876 52.997 1.00 55.60 267 SER B O 1
ATOM 4171 N N . VAL B 1 268 ? 3.508 18.281 51.174 1.00 43.14 268 VAL B N 1
ATOM 4172 C CA . VAL B 1 268 ? 2.268 18.833 51.702 1.00 47.05 268 VAL B CA 1
ATOM 4173 C C . VAL B 1 268 ? 1.041 17.965 51.444 1.00 43.83 268 VAL B C 1
ATOM 4174 O O . VAL B 1 268 ? -0.088 18.397 51.661 1.00 50.18 268 VAL B O 1
ATOM 4178 N N . THR B 1 269 ? 1.252 16.740 50.997 1.00 42.79 269 THR B N 1
ATOM 4179 C CA . THR B 1 269 ? 0.121 15.871 50.711 1.00 41.76 269 THR B CA 1
ATOM 4180 C C . THR B 1 269 ? -0.455 15.300 51.995 1.00 46.49 269 THR B C 1
ATOM 4181 O O . THR B 1 269 ? -1.657 15.046 52.083 1.00 42.54 269 THR B O 1
ATOM 4185 N N . GLY B 1 270 ? 0.412 15.101 52.985 1.00 43.52 270 GLY B N 1
ATOM 4186 C CA . GLY B 1 270 ? -0.005 14.586 54.278 1.00 45.44 270 GLY B CA 1
ATOM 4187 C C . GLY B 1 270 ? 0.249 15.633 55.338 1.00 46.90 270 GLY B C 1
ATOM 4188 O O . GLY B 1 270 ? -0.426 16.668 55.367 1.00 55.60 270 GLY B O 1
ATOM 4189 N N . GLY B 1 271 ? 1.221 15.364 56.208 1.00 43.36 271 GLY B N 1
ATOM 4190 C CA . GLY B 1 271 ? 1.750 16.387 57.094 1.00 49.73 271 GLY B CA 1
ATOM 4191 C C . GLY B 1 271 ? 2.613 17.300 56.242 1.00 49.98 271 GLY B C 1
ATOM 4192 O O . GLY B 1 271 ? 2.782 17.046 55.050 1.00 54.77 271 GLY B O 1
ATOM 4193 N N . LYS B 1 272 ? 3.160 18.359 56.827 1.00 49.64 272 LYS B N 1
ATOM 4194 C CA . LYS B 1 272 ? 3.967 19.299 56.041 1.00 54.45 272 LYS B CA 1
ATOM 4195 C C . LYS B 1 272 ? 5.440 19.192 56.435 1.00 51.15 272 LYS B C 1
ATOM 4196 O O . LYS B 1 272 ? 5.812 19.495 57.573 1.00 43.12 272 LYS B O 1
ATOM 4202 N N . TRP B 1 273 ? 6.271 18.761 55.488 1.00 50.13 273 TRP B N 1
ATOM 4203 C CA . TRP B 1 273 ? 7.693 18.541 55.755 1.00 46.87 273 TRP B CA 1
ATOM 4204 C C . TRP B 1 273 ? 8.599 19.202 54.720 1.00 43.93 273 TRP B C 1
ATOM 4205 O O . TRP B 1 273 ? 8.147 19.738 53.702 1.00 29.38 273 TRP B O 1
ATOM 4216 N N . ILE B 1 274 ? 9.893 19.148 54.999 1.00 39.18 274 ILE B N 1
ATOM 4217 C CA . ILE B 1 274 ? 10.887 19.596 54.051 1.00 37.54 274 ILE B CA 1
ATOM 4218 C C . ILE B 1 274 ? 11.776 18.413 53.751 1.00 41.14 274 ILE B C 1
ATOM 4219 O O . ILE B 1 274 ? 12.451 17.883 54.638 1.00 31.55 274 ILE B O 1
ATOM 4224 N N . VAL B 1 275 ? 11.760 18.008 52.485 1.00 42.37 275 VAL B N 1
ATOM 4225 C CA . VAL B 1 275 ? 12.494 16.847 52.012 1.00 29.42 275 VAL B CA 1
ATOM 4226 C C . VAL B 1 275 ? 13.704 17.340 51.245 1.00 29.35 275 VAL B C 1
ATOM 4227 O O . VAL B 1 275 ? 13.638 18.365 50.572 1.00 33.96 275 VAL B O 1
ATOM 4231 N N . SER B 1 276 ? 14.814 16.626 51.350 1.00 26.58 276 SER B N 1
ATOM 4232 C CA . SER B 1 276 ? 15.984 17.004 50.585 1.00 26.32 276 SER B CA 1
ATOM 4233 C C . SER B 1 276 ? 17.055 15.928 50.578 1.00 33.51 276 SER B C 1
ATOM 4234 O O . SER B 1 276 ? 17.388 15.384 51.628 1.00 37.51 276 SER B O 1
ATOM 4237 N N . GLY B 1 277 ? 17.597 15.635 49.396 1.00 24.05 277 GLY B N 1
ATOM 4238 C CA . GLY B 1 277 ? 18.754 14.768 49.278 1.00 23.89 277 GLY B CA 1
ATOM 4239 C C . GLY B 1 277 ? 19.910 15.193 50.175 1.00 28.58 277 GLY B C 1
ATOM 4240 O O . GLY B 1 277 ? 19.826 16.182 50.898 1.00 21.72 277 GLY B O 1
ATOM 4241 N N . SER B 1 278 ? 21.003 14.443 50.132 1.00 32.78 278 SER B N 1
ATOM 4242 C CA . SER B 1 278 ? 22.122 14.698 51.034 1.00 34.10 278 SER B CA 1
ATOM 4243 C C . SER B 1 278 ? 23.371 13.980 50.553 1.00 31.11 278 SER B C 1
ATOM 4244 O O . SER B 1 278 ? 23.276 12.990 49.835 1.00 39.98 278 SER B O 1
ATOM 4247 N N . GLU B 1 279 ? 24.536 14.484 50.944 1.00 27.04 279 GLU B N 1
ATOM 4248 C CA . GLU B 1 279 ? 25.797 13.984 50.420 1.00 28.64 279 GLU B CA 1
ATOM 4249 C C . GLU B 1 279 ? 26.346 12.895 51.320 1.00 31.22 279 GLU B C 1
ATOM 4250 O O . GLU B 1 279 ? 27.474 12.436 51.150 1.00 28.89 279 GLU B O 1
ATOM 4256 N N . ASP B 1 280 ? 25.538 12.490 52.290 1.00 32.57 280 ASP B N 1
ATOM 4257 C CA . ASP B 1 280 ? 25.891 11.354 53.119 1.00 32.28 280 ASP B CA 1
ATOM 4258 C C . ASP B 1 280 ? 25.016 10.145 52.765 1.00 30.71 280 ASP B C 1
ATOM 4259 O O . ASP B 1 280 ? 24.823 9.233 53.559 1.00 30.68 280 ASP B O 1
ATOM 4264 N N . ASN B 1 281 ? 24.483 10.168 51.553 1.00 34.97 281 ASN B N 1
ATOM 4265 C CA . ASN B 1 281 ? 23.762 9.035 50.991 1.00 31.65 281 ASN B CA 1
ATOM 4266 C C . ASN B 1 281 ? 22.335 8.845 51.519 1.00 31.07 281 ASN B C 1
ATOM 4267 O O . ASN B 1 281 ? 21.631 7.938 51.088 1.00 30.47 281 ASN B O 1
ATOM 4272 N N . LEU B 1 282 ? 21.891 9.714 52.419 1.00 30.01 282 LEU B N 1
ATOM 4273 C CA . LEU B 1 282 ? 20.543 9.585 52.978 1.00 28.62 282 LEU B CA 1
ATOM 4274 C C . LEU B 1 282 ? 19.533 10.620 52.481 1.00 36.26 282 LEU B C 1
ATOM 4275 O O . LEU B 1 282 ? 19.904 11.709 52.040 1.00 44.46 282 LEU B O 1
ATOM 4280 N N . VAL B 1 283 ? 18.250 10.283 52.583 1.00 27.12 283 VAL B N 1
ATOM 4281 C CA . VAL B 1 283 ? 17.181 11.243 52.331 1.00 28.17 283 VAL B CA 1
ATOM 4282 C C . VAL B 1 283 ? 16.720 11.841 53.660 1.00 39.64 283 VAL B C 1
ATOM 4283 O O . VAL B 1 283 ? 16.223 11.114 54.530 1.00 36.87 283 VAL B O 1
ATOM 4287 N N . TYR B 1 284 ? 16.866 13.155 53.823 1.00 36.51 284 TYR B N 1
ATOM 4288 C CA . TYR B 1 284 ? 16.447 13.814 55.065 1.00 33.10 284 TYR B CA 1
ATOM 4289 C C . TYR B 1 284 ? 15.005 14.328 55.012 1.00 25.86 284 TYR B C 1
ATOM 4290 O O . TYR B 1 284 ? 14.544 14.776 53.975 1.00 38.75 284 TYR B O 1
ATOM 4299 N N . ILE B 1 285 ? 14.301 14.258 56.136 1.00 27.07 285 ILE B N 1
ATOM 4300 C CA . ILE B 1 285 ? 12.988 14.890 56.283 1.00 30.03 285 ILE B CA 1
ATOM 4301 C C . ILE B 1 285 ? 12.887 15.766 57.564 1.00 40.35 285 ILE B C 1
ATOM 4302 O O . ILE B 1 285 ? 13.235 15.323 58.669 1.00 35.14 285 ILE B O 1
ATOM 4307 N N . TRP B 1 286 ? 12.420 17.005 57.404 1.00 38.78 286 TRP B N 1
ATOM 4308 C CA . TRP B 1 286 ? 12.256 17.943 58.523 1.00 33.79 286 TRP B CA 1
ATOM 4309 C C . TRP B 1 286 ? 10.790 18.312 58.731 1.00 38.99 286 TRP B C 1
ATOM 4310 O O . TRP B 1 286 ? 10.017 18.405 57.769 1.00 39.72 286 TRP B O 1
ATOM 4321 N N . ASN B 1 287 ? 10.416 18.527 59.991 1.00 41.29 287 ASN B N 1
ATOM 4322 C CA . ASN B 1 287 ? 9.122 19.112 60.333 1.00 43.79 287 ASN B CA 1
ATOM 4323 C C . ASN B 1 287 ? 9.132 20.573 59.895 1.00 42.75 287 ASN B C 1
ATOM 4324 O O . ASN B 1 287 ? 9.967 21.347 60.361 1.00 46.94 287 ASN B O 1
ATOM 4329 N N . LEU B 1 288 ? 8.219 20.944 58.999 1.00 38.85 288 LEU B N 1
ATOM 4330 C CA . LEU B 1 288 ? 8.185 22.296 58.440 1.00 41.09 288 LEU B CA 1
ATOM 4331 C C . LEU B 1 288 ? 8.290 23.387 59.500 1.00 45.87 288 LEU B C 1
ATOM 4332 O O . LEU B 1 288 ? 9.018 24.362 59.331 1.00 43.49 288 LEU B O 1
ATOM 4337 N N . GLN B 1 289 ? 7.560 23.207 60.596 1.00 50.79 289 GLN B N 1
ATOM 4338 C CA . GLN B 1 289 ? 7.451 24.219 61.633 1.00 37.34 289 GLN B CA 1
ATOM 4339 C C . GLN B 1 289 ? 8.602 24.181 62.630 1.00 37.79 289 GLN B C 1
ATOM 4340 O O . GLN B 1 289 ? 9.381 25.120 62.716 1.00 47.29 289 GLN B O 1
ATOM 4346 N N . THR B 1 290 ? 8.709 23.098 63.390 1.00 45.78 290 THR B N 1
ATOM 4347 C CA . THR B 1 290 ? 9.724 22.996 64.440 1.00 38.60 290 THR B CA 1
ATOM 4348 C C . THR B 1 290 ? 11.139 22.883 63.876 1.00 43.54 290 THR B C 1
ATOM 4349 O O . THR B 1 290 ? 12.115 23.162 64.576 1.00 37.24 290 THR B O 1
ATOM 4353 N N . LYS B 1 291 ? 11.240 22.463 62.613 1.00 45.45 291 LYS B N 1
ATOM 4354 C CA . LYS B 1 291 ? 12.517 22.419 61.886 1.00 37.17 291 LYS B CA 1
ATOM 4355 C C . LYS B 1 291 ? 13.460 21.323 62.366 1.00 47.51 291 LYS B C 1
ATOM 4356 O O . LYS B 1 291 ? 14.680 21.448 62.209 1.00 49.40 291 LYS B O 1
ATOM 4362 N N . GLU B 1 292 ? 12.917 20.264 62.960 1.00 47.63 292 GLU B N 1
ATOM 4363 C CA . GLU B 1 292 ? 13.758 19.151 63.384 1.00 39.73 292 GLU B CA 1
ATOM 4364 C C . GLU B 1 292 ? 13.624 17.955 62.443 1.00 40.63 292 GLU B C 1
ATOM 4365 O O . GLU B 1 292 ? 12.583 17.737 61.818 1.00 39.08 292 GLU B O 1
ATOM 4371 N N . ILE B 1 293 ? 14.698 17.191 62.329 1.00 40.66 293 ILE B N 1
ATOM 4372 C CA . ILE B 1 293 ? 14.681 15.975 61.530 1.00 34.12 293 ILE B CA 1
ATOM 4373 C C . ILE B 1 293 ? 13.655 14.978 62.057 1.00 36.65 293 ILE B C 1
ATOM 4374 O O . ILE B 1 293 ? 13.807 14.442 63.153 1.00 46.97 293 ILE B O 1
ATOM 4379 N N . VAL B 1 294 ? 12.613 14.724 61.276 1.00 32.79 294 VAL B N 1
ATOM 4380 C CA . VAL B 1 294 ? 11.607 13.753 61.683 1.00 40.55 294 VAL B CA 1
ATOM 4381 C C . VAL B 1 294 ? 11.748 12.383 60.999 1.00 45.28 294 VAL B C 1
ATOM 4382 O O . VAL B 1 294 ? 11.016 11.448 61.331 1.00 48.52 294 VAL B O 1
ATOM 4386 N N . GLN B 1 295 ? 12.678 12.264 60.049 1.00 46.46 295 GLN B N 1
ATOM 4387 C CA . GLN B 1 295 ? 12.990 10.966 59.415 1.00 46.29 295 GLN B CA 1
ATOM 4388 C C . GLN B 1 295 ? 14.265 11.007 58.548 1.00 38.59 295 GLN B C 1
ATOM 4389 O O . GLN B 1 295 ? 14.575 12.028 57.931 1.00 39.65 295 GLN B O 1
ATOM 4395 N N . LYS B 1 296 ? 15.006 9.900 58.522 1.00 34.18 296 LYS B N 1
ATOM 4396 C CA . LYS B 1 296 ? 16.182 9.777 57.652 1.00 39.40 296 LYS B CA 1
ATOM 4397 C C . LYS B 1 296 ? 16.226 8.448 56.878 1.00 33.99 296 LYS B C 1
ATOM 4398 O O . LYS B 1 296 ? 16.623 7.429 57.422 1.00 44.52 296 LYS B O 1
ATOM 4404 N N . LEU B 1 297 ? 15.831 8.480 55.609 1.00 26.71 297 LEU B N 1
ATOM 4405 C CA . LEU B 1 297 ? 15.743 7.293 54.770 1.00 31.71 297 LEU B CA 1
ATOM 4406 C C . LEU B 1 297 ? 17.124 6.716 54.411 1.00 41.32 297 LEU B C 1
ATOM 4407 O O . LEU B 1 297 ? 18.052 7.448 54.056 1.00 34.15 297 LEU B O 1
ATOM 4412 N N . GLN B 1 298 ? 17.253 5.394 54.517 1.00 40.43 298 GLN B N 1
ATOM 4413 C CA . GLN B 1 298 ? 18.511 4.731 54.221 1.00 37.33 298 GLN B CA 1
ATOM 4414 C C . GLN B 1 298 ? 18.340 3.791 53.043 1.00 34.77 298 GLN B C 1
ATOM 4415 O O . GLN B 1 298 ? 17.280 3.203 52.874 1.00 37.38 298 GLN B O 1
ATOM 4421 N N . GLY B 1 299 ? 19.370 3.661 52.216 1.00 37.67 299 GLY B N 1
ATOM 4422 C CA . GLY B 1 299 ? 19.256 2.854 51.012 1.00 31.27 299 GLY B CA 1
ATOM 4423 C C . GLY B 1 299 ? 20.307 3.149 49.954 1.00 34.29 299 GLY B C 1
ATOM 4424 O O . GLY B 1 299 ? 20.990 2.251 49.479 1.00 35.37 299 GLY B O 1
ATOM 4425 N N . HIS B 1 300 ? 20.452 4.412 49.579 1.00 35.10 300 HIS B N 1
ATOM 4426 C CA . HIS B 1 300 ? 21.382 4.750 48.504 1.00 35.17 300 HIS B CA 1
ATOM 4427 C C . HIS B 1 300 ? 22.829 4.547 48.948 1.00 31.75 300 HIS B C 1
ATOM 4428 O O . HIS B 1 300 ? 23.100 4.404 50.128 1.00 33.90 300 HIS B O 1
ATOM 4435 N N . THR B 1 301 ? 23.754 4.530 48.000 1.00 37.43 301 THR B N 1
ATOM 4436 C CA . THR B 1 301 ? 25.135 4.180 48.300 1.00 32.83 301 THR B CA 1
ATOM 4437 C C . THR B 1 301 ? 26.085 5.247 47.783 1.00 35.56 301 THR B C 1
ATOM 4438 O O . THR B 1 301 ? 27.305 5.079 47.815 1.00 38.87 301 THR B O 1
ATOM 4442 N N . ASP B 1 302 ? 25.512 6.337 47.286 1.00 34.98 302 ASP B N 1
ATOM 4443 C CA . ASP B 1 302 ? 26.280 7.494 46.830 1.00 38.44 302 ASP B CA 1
ATOM 4444 C C . ASP B 1 302 ? 25.408 8.728 47.032 1.00 38.55 302 ASP B C 1
ATOM 4445 O O . ASP B 1 302 ? 24.211 8.609 47.318 1.00 37.78 302 ASP B O 1
ATOM 4450 N N . VAL B 1 303 ? 26.006 9.903 46.885 1.00 29.16 303 VAL B N 1
ATOM 4451 C CA . VAL B 1 303 ? 25.299 11.156 47.112 1.00 29.93 303 VAL B CA 1
ATOM 4452 C C . VAL B 1 303 ? 23.863 11.114 46.584 1.00 31.08 303 VAL B C 1
ATOM 4453 O O . VAL B 1 303 ? 23.632 10.797 45.415 1.00 39.65 303 VAL B O 1
ATOM 4457 N N . VAL B 1 304 ? 22.898 11.429 47.444 1.00 30.74 304 VAL B N 1
ATOM 4458 C CA . VAL B 1 304 ? 21.507 11.547 47.008 1.00 31.83 304 VAL B CA 1
ATOM 4459 C C . VAL B 1 304 ? 21.257 12.957 46.496 1.00 36.20 304 VAL B C 1
ATOM 4460 O O . VAL B 1 304 ? 21.093 13.892 47.284 1.00 37.30 304 VAL B O 1
ATOM 4464 N N . ILE B 1 305 ? 21.224 13.091 45.170 1.00 32.53 305 ILE B N 1
ATOM 4465 C CA . ILE B 1 305 ? 21.313 14.386 44.494 1.00 28.62 305 ILE B CA 1
ATOM 4466 C C . ILE B 1 305 ? 19.966 15.055 44.230 1.00 25.97 305 ILE B C 1
ATOM 4467 O O . ILE B 1 305 ? 19.898 16.261 43.998 1.00 30.74 305 ILE B O 1
ATOM 4472 N N . SER B 1 306 ? 18.901 14.268 44.244 1.00 24.76 306 SER B N 1
ATOM 4473 C CA . SER B 1 306 ? 17.574 14.758 43.896 1.00 24.02 306 SER B CA 1
ATOM 4474 C C . SER B 1 306 ? 16.453 14.046 44.651 1.00 27.97 306 SER B C 1
ATOM 4475 O O . SER B 1 306 ? 16.518 12.845 44.928 1.00 23.53 306 SER B O 1
ATOM 4478 N N . THR B 1 307 ? 15.417 14.803 44.976 1.00 29.97 307 THR B N 1
ATOM 4479 C CA . THR B 1 307 ? 14.230 14.251 45.601 1.00 25.79 307 THR B CA 1
ATOM 4480 C C . THR B 1 307 ? 12.988 14.913 45.003 1.00 30.55 307 THR B C 1
ATOM 4481 O O . THR B 1 307 ? 13.058 15.997 44.406 1.00 29.86 307 THR B O 1
ATOM 4485 N N . ALA B 1 308 ? 11.845 14.265 45.163 1.00 28.00 308 ALA B N 1
ATOM 4486 C CA . ALA B 1 308 ? 10.611 14.826 44.643 1.00 33.27 308 ALA B CA 1
ATOM 4487 C C . ALA B 1 308 ? 9.415 14.221 45.368 1.00 37.88 308 ALA B C 1
ATOM 4488 O O . ALA B 1 308 ? 9.429 13.023 45.723 1.00 35.55 308 ALA B O 1
ATOM 4490 N N . CYS B 1 309 ? 8.385 15.044 45.576 1.00 19.45 309 CYS B N 1
ATOM 4491 C CA . CYS B 1 309 ? 7.199 14.609 46.290 1.00 21.24 309 CYS B CA 1
ATOM 4492 C C . CYS B 1 309 ? 5.988 14.549 45.383 1.00 27.79 309 CYS B C 1
ATOM 4493 O O . CYS B 1 309 ? 5.571 15.545 44.824 1.00 32.97 309 CYS B O 1
ATOM 4496 N N . HIS B 1 310 ? 5.432 13.356 45.247 1.00 32.84 310 HIS B N 1
ATOM 4497 C CA . HIS B 1 310 ? 4.246 13.132 44.445 1.00 32.65 310 HIS B CA 1
ATOM 4498 C C . HIS B 1 310 ? 3.178 14.194 44.682 1.00 35.87 310 HIS B C 1
ATOM 4499 O O . HIS B 1 310 ? 2.989 14.639 45.811 1.00 40.40 310 HIS B O 1
ATOM 4506 N N . PRO B 1 311 ? 2.473 14.591 43.605 1.00 40.59 311 PRO B N 1
ATOM 4507 C CA . PRO B 1 311 ? 1.425 15.622 43.593 1.00 34.73 311 PRO B CA 1
ATOM 4508 C C . PRO B 1 311 ? 0.365 15.445 44.676 1.00 45.15 311 PRO B C 1
ATOM 4509 O O . PRO B 1 311 ? 0.000 16.448 45.307 1.00 41.71 311 PRO B O 1
ATOM 4513 N N . THR B 1 312 ? -0.125 14.213 44.872 1.00 39.51 312 THR B N 1
ATOM 4514 C CA . THR B 1 312 ? -1.271 13.972 45.758 1.00 39.29 312 THR B CA 1
ATOM 4515 C C . THR B 1 312 ? -1.048 12.938 46.855 1.00 47.68 312 THR B C 1
ATOM 4516 O O . THR B 1 312 ? -1.660 13.019 47.921 1.00 49.35 312 THR B O 1
ATOM 4520 N N . GLU B 1 313 ? -0.193 11.960 46.576 1.00 45.63 313 GLU B N 1
ATOM 4521 C CA . GLU B 1 313 ? 0.072 10.857 47.491 1.00 35.76 313 GLU B CA 1
ATOM 4522 C C . GLU B 1 313 ? 1.355 11.096 48.271 1.00 37.16 313 GLU B C 1
ATOM 4523 O O . GLU B 1 313 ? 2.245 11.796 47.790 1.00 42.24 313 GLU B O 1
ATOM 4529 N N . ASN B 1 314 ? 1.454 10.519 49.469 1.00 36.52 314 ASN B N 1
ATOM 4530 C CA . ASN B 1 314 ? 2.666 10.657 50.277 1.00 36.10 314 ASN B CA 1
ATOM 4531 C C . ASN B 1 314 ? 3.797 9.802 49.731 1.00 43.89 314 ASN B C 1
ATOM 4532 O O . ASN B 1 314 ? 4.340 8.954 50.446 1.00 43.50 314 ASN B O 1
ATOM 4537 N N . ILE B 1 315 ? 4.150 10.019 48.466 1.00 42.42 315 ILE B N 1
ATOM 4538 C CA . ILE B 1 315 ? 5.240 9.280 47.840 1.00 38.10 315 ILE B CA 1
ATOM 4539 C C . ILE B 1 315 ? 6.434 10.182 47.591 1.00 33.24 315 ILE B C 1
ATOM 4540 O O . ILE B 1 315 ? 6.286 11.267 47.045 1.00 35.63 315 ILE B O 1
ATOM 4545 N N . ILE B 1 316 ? 7.620 9.733 47.986 1.00 33.49 316 ILE B N 1
ATOM 4546 C CA . ILE B 1 316 ? 8.851 10.464 47.678 1.00 34.15 316 ILE B CA 1
ATOM 4547 C C . ILE B 1 316 ? 9.703 9.657 46.697 1.00 36.21 316 ILE B C 1
ATOM 4548 O O . ILE B 1 316 ? 9.857 8.445 46.854 1.00 36.90 316 ILE B O 1
ATOM 4553 N N . ALA B 1 317 ? 10.247 10.327 45.684 1.00 35.76 317 ALA B N 1
ATOM 4554 C CA . ALA B 1 317 ? 11.181 9.691 44.757 1.00 25.32 317 ALA B CA 1
ATOM 4555 C C . ALA B 1 317 ? 12.597 10.214 45.006 1.00 26.06 317 ALA B C 1
ATOM 4556 O O . ALA B 1 317 ? 12.790 11.405 45.220 1.00 31.70 317 ALA B O 1
ATOM 4558 N N . SER B 1 318 ? 13.591 9.335 44.989 1.00 27.34 318 SER B N 1
ATOM 4559 C CA . SER B 1 318 ? 14.966 9.760 45.266 1.00 26.62 318 SER B CA 1
ATOM 4560 C C . SER B 1 318 ? 15.926 9.197 44.222 1.00 24.75 318 SER B C 1
ATOM 4561 O O . SER B 1 318 ? 15.610 8.203 43.581 1.00 28.22 318 SER B O 1
ATOM 4564 N N . ALA B 1 319 ? 17.084 9.835 44.042 1.00 23.71 319 ALA B N 1
ATOM 4565 C CA . ALA B 1 319 ? 18.034 9.423 43.004 1.00 29.01 319 ALA B CA 1
ATOM 4566 C C . ALA B 1 319 ? 19.479 9.775 43.348 1.00 32.64 319 ALA B C 1
ATOM 4567 O O . ALA B 1 319 ? 19.732 10.811 43.966 1.00 27.01 319 ALA B O 1
ATOM 4569 N N . ALA B 1 320 ? 20.423 8.923 42.927 1.00 34.38 320 ALA B N 1
ATOM 4570 C CA . ALA B 1 320 ? 21.823 9.063 43.355 1.00 30.04 320 ALA B CA 1
ATOM 4571 C C . ALA B 1 320 ? 22.865 9.153 42.242 1.00 27.59 320 ALA B C 1
ATOM 4572 O O . ALA B 1 320 ? 22.563 8.963 41.054 1.00 24.54 320 ALA B O 1
ATOM 4574 N N . LEU B 1 321 ? 24.102 9.418 42.662 1.00 25.16 321 LEU B N 1
ATOM 4575 C CA . LEU B 1 321 ? 25.195 9.718 41.752 1.00 25.92 321 LEU B CA 1
ATOM 4576 C C . LEU B 1 321 ? 25.937 8.488 41.236 1.00 27.80 321 LEU B C 1
ATOM 4577 O O . LEU B 1 321 ? 25.524 7.365 41.472 1.00 34.79 321 LEU B O 1
ATOM 4582 N N . GLU B 1 322 ? 27.052 8.732 40.552 1.00 39.86 322 GLU B N 1
ATOM 4583 C CA . GLU B 1 322 ? 27.734 7.737 39.719 1.00 36.23 322 GLU B CA 1
ATOM 4584 C C . GLU B 1 322 ? 27.865 6.346 40.341 1.00 40.86 322 GLU B C 1
ATOM 4585 O O . GLU B 1 322 ? 27.721 5.337 39.653 1.00 46.08 322 GLU B O 1
ATOM 4591 N N . ASN B 1 323 ? 28.122 6.289 41.643 1.00 40.78 323 ASN B N 1
ATOM 4592 C CA . ASN B 1 323 ? 28.390 5.009 42.299 1.00 39.46 323 ASN B CA 1
ATOM 4593 C C . ASN B 1 323 ? 27.152 4.179 42.647 1.00 37.10 323 ASN B C 1
ATOM 4594 O O . ASN B 1 323 ? 27.258 3.017 43.039 1.00 27.82 323 ASN B O 1
ATOM 4599 N N . ASP B 1 324 ? 25.981 4.777 42.475 1.00 37.15 324 ASP B N 1
ATOM 4600 C CA . ASP B 1 324 ? 24.741 4.143 42.883 1.00 32.37 324 ASP B CA 1
ATOM 4601 C C . ASP B 1 324 ? 23.798 4.032 41.681 1.00 33.78 324 ASP B C 1
ATOM 4602 O O . ASP B 1 324 ? 23.437 2.935 41.279 1.00 35.45 324 ASP B O 1
ATOM 4607 N N . LYS B 1 325 ? 23.399 5.165 41.115 1.00 29.92 325 LYS B N 1
ATOM 4608 C CA . LYS B 1 325 ? 22.689 5.187 39.836 1.00 27.35 325 LYS B CA 1
ATOM 4609 C C . LYS B 1 325 ? 21.254 4.645 39.855 1.00 36.78 325 LYS B C 1
ATOM 4610 O O . LYS B 1 325 ? 20.625 4.514 38.790 1.00 34.12 325 LYS B O 1
ATOM 4616 N N . THR B 1 326 ? 20.729 4.340 41.044 1.00 32.71 326 THR B N 1
ATOM 4617 C CA . THR B 1 326 ? 19.339 3.879 41.140 1.00 32.79 326 THR B CA 1
ATOM 4618 C C . THR B 1 326 ? 18.368 4.980 41.567 1.00 33.53 326 THR B C 1
ATOM 4619 O O . THR B 1 326 ? 18.773 6.044 42.049 1.00 36.96 326 THR B O 1
ATOM 4623 N N . ILE B 1 327 ? 17.081 4.719 41.377 1.00 28.73 327 ILE B N 1
ATOM 4624 C CA . ILE B 1 327 ? 16.035 5.632 41.811 1.00 23.33 327 ILE B CA 1
ATOM 4625 C C . ILE B 1 327 ? 15.159 4.866 42.788 1.00 30.76 327 ILE B C 1
ATOM 4626 O O . ILE B 1 327 ? 14.908 3.672 42.601 1.00 36.29 327 ILE B O 1
ATOM 4631 N N . LYS B 1 328 ? 14.712 5.533 43.845 1.00 24.73 328 LYS B N 1
ATOM 4632 C CA . LYS B 1 328 ? 13.943 4.854 44.868 1.00 23.87 328 LYS B CA 1
ATOM 4633 C C . LYS B 1 328 ? 12.634 5.567 45.148 1.00 29.92 328 LYS B C 1
ATOM 4634 O O . LYS B 1 328 ? 12.567 6.787 45.133 1.00 35.36 328 LYS B O 1
ATOM 4640 N N . LEU B 1 329 ? 11.583 4.788 45.369 1.00 40.34 329 LEU B N 1
ATOM 4641 C CA . LEU B 1 329 ? 10.285 5.327 45.757 1.00 36.91 329 LEU B CA 1
ATOM 4642 C C . LEU B 1 329 ? 9.945 4.816 47.157 1.00 41.45 329 LEU B C 1
ATOM 4643 O O . LEU B 1 329 ? 10.012 3.600 47.420 1.00 28.34 329 LEU B O 1
ATOM 4648 N N . TRP B 1 330 ? 9.600 5.752 48.043 1.00 37.21 330 TRP B N 1
ATOM 4649 C CA . TRP B 1 330 ? 9.218 5.444 49.418 1.00 34.25 330 TRP B CA 1
ATOM 4650 C C . TRP B 1 330 ? 7.807 5.968 49.637 1.00 37.65 330 TRP B C 1
ATOM 4651 O O . TRP B 1 330 ? 7.445 7.025 49.102 1.00 42.59 330 TRP B O 1
ATOM 4662 N N . LYS B 1 331 ? 7.006 5.233 50.401 1.00 30.03 331 LYS B N 1
ATOM 4663 C CA . LYS B 1 331 ? 5.646 5.666 50.694 1.00 35.16 331 LYS B CA 1
ATOM 4664 C C . LYS B 1 331 ? 5.417 5.847 52.193 1.00 41.15 331 LYS B C 1
ATOM 4665 O O . LYS B 1 331 ? 6.172 5.346 53.027 1.00 34.65 331 LYS B O 1
ATOM 4671 N N . SER B 1 332 ? 4.362 6.577 52.522 1.00 47.50 332 SER B N 1
ATOM 4672 C CA . SER B 1 332 ? 4.065 6.912 53.900 1.00 49.78 332 SER B CA 1
ATOM 4673 C C . SER B 1 332 ? 2.555 6.939 54.090 1.00 59.57 332 SER B C 1
ATOM 4674 O O . SER B 1 332 ? 1.800 7.174 53.136 1.00 56.82 332 SER B O 1
ATOM 4677 N N . ASP B 1 333 ? 2.109 6.696 55.316 1.00 54.26 333 ASP B N 1
ATOM 4678 C CA . ASP B 1 333 ? 0.690 6.820 55.625 1.00 61.89 333 ASP B CA 1
ATOM 4679 C C . ASP B 1 333 ? 0.374 8.248 56.096 1.00 60.82 333 ASP B C 1
ATOM 4680 O O . ASP B 1 333 ? -0.688 8.798 55.795 1.00 54.88 333 ASP B O 1
ATOM 4685 N N . CYS B 1 334 ? 1.322 8.847 56.814 1.00 64.28 334 CYS B N 1
ATOM 4686 C CA . CYS B 1 334 ? 1.194 10.217 57.300 1.00 55.79 334 CYS B CA 1
ATOM 4687 C C . CYS B 1 334 ? 1.869 11.131 56.283 1.00 57.86 334 CYS B C 1
ATOM 4688 O O . CYS B 1 334 ? 1.445 12.262 56.026 1.00 51.47 334 CYS B O 1
ATOM 4692 N N . ASP C 2 5 ? 11.894 -14.109 -22.269 1.00 77.97 5 ASP C N 1
ATOM 4693 C CA . ASP C 2 5 ? 11.315 -15.123 -23.149 1.00 104.26 5 ASP C CA 1
ATOM 4694 C C . ASP C 2 5 ? 9.898 -15.488 -22.701 1.00 100.45 5 ASP C C 1
ATOM 4695 O O . ASP C 2 5 ? 9.721 -16.296 -21.786 1.00 95.12 5 ASP C O 1
ATOM 4700 N N . GLU C 2 6 ? 8.896 -14.893 -23.346 1.00 94.67 6 GLU C N 1
ATOM 4701 C CA . GLU C 2 6 ? 7.496 -15.103 -22.967 1.00 95.60 6 GLU C CA 1
ATOM 4702 C C . GLU C 2 6 ? 7.123 -14.405 -21.650 1.00 87.11 6 GLU C C 1
ATOM 4703 O O . GLU C 2 6 ? 7.941 -14.291 -20.735 1.00 68.64 6 GLU C O 1
ATOM 4709 N N . GLU C 2 7 ? 5.877 -13.947 -21.567 1.00 81.08 7 GLU C N 1
ATOM 4710 C CA . GLU C 2 7 ? 5.404 -13.188 -20.414 1.00 67.48 7 GLU C CA 1
ATOM 4711 C C . GLU C 2 7 ? 5.494 -13.964 -19.100 1.00 68.08 7 GLU C C 1
ATOM 4712 O O . GLU C 2 7 ? 5.635 -15.187 -19.100 1.00 76.81 7 GLU C O 1
ATOM 4718 N N . VAL C 2 8 ? 5.412 -13.229 -17.990 1.00 66.42 8 VAL C N 1
ATOM 4719 C CA . VAL C 2 8 ? 5.519 -13.776 -16.638 1.00 47.10 8 VAL C CA 1
ATOM 4720 C C . VAL C 2 8 ? 4.753 -12.902 -15.646 1.00 43.88 8 VAL C C 1
ATOM 4721 O O . VAL C 2 8 ? 5.109 -11.753 -15.410 1.00 64.51 8 VAL C O 1
ATOM 4725 N N . ASP C 2 9 ? 3.700 -13.458 -15.070 1.00 31.21 9 ASP C N 1
ATOM 4726 C CA . ASP C 2 9 ? 2.871 -12.769 -14.100 1.00 35.88 9 ASP C CA 1
ATOM 4727 C C . ASP C 2 9 ? 3.411 -12.942 -12.669 1.00 49.40 9 ASP C C 1
ATOM 4728 O O . ASP C 2 9 ? 3.471 -14.055 -12.132 1.00 38.39 9 ASP C O 1
ATOM 4733 N N . VAL C 2 10 ? 3.804 -11.827 -12.064 1.00 47.51 10 VAL C N 1
ATOM 4734 C CA . VAL C 2 10 ? 4.322 -11.841 -10.705 1.00 43.43 10 VAL C CA 1
ATOM 4735 C C . VAL C 2 10 ? 3.335 -11.185 -9.749 1.00 38.83 10 VAL C C 1
ATOM 4736 O O . VAL C 2 10 ? 3.684 -10.857 -8.615 1.00 43.27 10 VAL C O 1
ATOM 4740 N N . THR C 2 11 ? 2.101 -10.995 -10.207 1.00 35.51 11 THR C N 1
ATOM 4741 C CA . THR C 2 11 ? 1.088 -10.366 -9.372 1.00 39.90 11 THR C CA 1
ATOM 4742 C C . THR C 2 11 ? -0.089 -11.260 -9.005 1.00 41.49 11 THR C C 1
ATOM 4743 O O . THR C 2 11 ? -0.648 -11.130 -7.917 1.00 49.60 11 THR C O 1
ATOM 4747 N N . SER C 2 12 ? -0.469 -12.156 -9.908 1.00 31.24 12 SER C N 1
ATOM 4748 C CA . SER C 2 12 ? -1.714 -12.904 -9.750 1.00 47.97 12 SER C CA 1
ATOM 4749 C C . SER C 2 12 ? -1.502 -14.234 -9.051 1.00 44.90 12 SER C C 1
ATOM 4750 O O . SER C 2 12 ? -0.536 -14.940 -9.330 1.00 44.59 12 SER C O 1
ATOM 4753 N N . VAL C 2 13 ? -2.420 -14.566 -8.148 1.00 49.59 13 VAL C N 1
ATOM 4754 C CA . VAL C 2 13 ? -2.261 -15.710 -7.254 1.00 65.16 13 VAL C CA 1
ATOM 4755 C C . VAL C 2 13 ? -3.164 -16.873 -7.651 1.00 81.56 13 VAL C C 1
ATOM 4756 O O . VAL C 2 13 ? -3.976 -17.365 -6.863 1.00 74.30 13 VAL C O 1
ATOM 4760 N N . ASP C 2 14 ? -3.002 -17.308 -8.892 1.00 87.00 14 ASP C N 1
ATOM 4761 C CA . ASP C 2 14 ? -3.742 -18.441 -9.412 1.00 89.27 14 ASP C CA 1
ATOM 4762 C C . ASP C 2 14 ? -2.738 -19.401 -10.035 1.00 96.35 14 ASP C C 1
ATOM 4763 O O . ASP C 2 14 ? -1.534 -19.253 -9.798 1.00 81.25 14 ASP C O 1
ATOM 4769 N N . ALA D 3 1 ? 28.810 -3.594 9.285 1.00 56.17 1 ALA D N 1
ATOM 4770 C CA . ALA D 3 1 ? 27.535 -3.112 8.756 1.00 57.88 1 ALA D CA 1
ATOM 4771 C C . ALA D 3 1 ? 27.468 -3.246 7.230 1.00 62.54 1 ALA D C 1
ATOM 4772 O O . ALA D 3 1 ? 28.441 -3.635 6.575 1.00 70.81 1 ALA D O 1
ATOM 4774 N N . ARG D 3 2 ? 26.309 -2.921 6.672 1.00 48.52 2 ARG D N 1
ATOM 4775 C CA . ARG D 3 2 ? 26.068 -3.073 5.240 1.00 59.63 2 ARG D CA 1
ATOM 4776 C C . ARG D 3 2 ? 26.748 -1.931 4.488 1.00 56.32 2 ARG D C 1
ATOM 4777 O O . ARG D 3 2 ? 26.954 -1.988 3.276 1.00 42.60 2 ARG D O 1
ATOM 4785 N N . THR D 3 3 ? 27.110 -0.896 5.235 1.00 62.05 3 THR D N 1
ATOM 4786 C CA . THR D 3 3 ? 27.620 0.331 4.646 1.00 45.32 3 THR D CA 1
ATOM 4787 C C . THR D 3 3 ? 29.152 0.435 4.661 1.00 53.05 3 THR D C 1
ATOM 4788 O O . THR D 3 3 ? 29.721 1.301 3.996 1.00 60.99 3 THR D O 1
ATOM 4792 N N . LYS D 3 4 ? 29.824 -0.446 5.397 1.00 59.85 4 LYS D N 1
ATOM 4793 C CA . LYS D 3 4 ? 31.289 -0.418 5.429 1.00 67.82 4 LYS D CA 1
ATOM 4794 C C . LYS D 3 4 ? 31.900 -1.101 4.188 1.00 82.88 4 LYS D C 1
ATOM 4795 O O . LYS D 3 4 ? 32.776 -0.527 3.529 1.00 84.44 4 LYS D O 1
ATOM 4801 N N . GLN D 3 5 ? 31.428 -2.314 3.878 1.00 72.27 5 GLN D N 1
ATOM 4802 C CA . GLN D 3 5 ? 31.873 -3.076 2.702 1.00 75.00 5 GLN D CA 1
ATOM 4803 C C . GLN D 3 5 ? 31.363 -4.525 2.754 1.00 87.09 5 GLN D C 1
ATOM 4804 O O . GLN D 3 5 ? 30.185 -4.805 2.498 1.00 77.12 5 GLN D O 1
ATOM 4810 N N . GLU E 2 6 ? 6.509 32.316 64.533 1.00 63.89 6 GLU E N 1
ATOM 4811 C CA . GLU E 2 6 ? 7.040 31.353 63.593 1.00 82.48 6 GLU E CA 1
ATOM 4812 C C . GLU E 2 6 ? 6.115 30.196 63.426 1.00 87.77 6 GLU E C 1
ATOM 4813 O O . GLU E 2 6 ? 6.362 29.181 64.019 1.00 87.26 6 GLU E O 1
ATOM 4819 N N . GLU E 2 7 ? 5.084 30.304 62.607 1.00 72.56 7 GLU E N 1
ATOM 4820 C CA . GLU E 2 7 ? 4.349 29.131 62.202 1.00 73.78 7 GLU E CA 1
ATOM 4821 C C . GLU E 2 7 ? 3.795 29.397 60.840 1.00 70.44 7 GLU E C 1
ATOM 4822 O O . GLU E 2 7 ? 2.775 30.020 60.727 1.00 63.38 7 GLU E O 1
ATOM 4828 N N . VAL E 2 8 ? 4.459 28.927 59.796 1.00 67.86 8 VAL E N 1
ATOM 4829 C CA . VAL E 2 8 ? 4.104 29.394 58.458 1.00 63.70 8 VAL E CA 1
ATOM 4830 C C . VAL E 2 8 ? 3.082 28.468 57.802 1.00 57.62 8 VAL E C 1
ATOM 4831 O O . VAL E 2 8 ? 2.679 27.462 58.385 1.00 55.26 8 VAL E O 1
ATOM 4835 N N . ASP E 2 9 ? 2.652 28.844 56.602 1.00 36.24 9 ASP E N 1
ATOM 4836 C CA . ASP E 2 9 ? 1.676 28.100 55.834 1.00 41.58 9 ASP E CA 1
ATOM 4837 C C . ASP E 2 9 ? 2.016 28.345 54.378 1.00 57.41 9 ASP E C 1
ATOM 4838 O O . ASP E 2 9 ? 1.969 29.488 53.911 1.00 39.11 9 ASP E O 1
ATOM 4843 N N . VAL E 2 10 ? 2.349 27.274 53.661 1.00 56.16 10 VAL E N 1
ATOM 4844 C CA . VAL E 2 10 ? 2.973 27.415 52.352 1.00 46.72 10 VAL E CA 1
ATOM 4845 C C . VAL E 2 10 ? 2.065 26.981 51.222 1.00 42.92 10 VAL E C 1
ATOM 4846 O O . VAL E 2 10 ? 2.460 26.999 50.058 1.00 39.93 10 VAL E O 1
ATOM 4850 N N . THR E 2 11 ? 0.841 26.610 51.570 1.00 42.98 11 THR E N 1
ATOM 4851 C CA . THR E 2 11 ? -0.064 26.007 50.606 1.00 43.34 11 THR E CA 1
ATOM 4852 C C . THR E 2 11 ? -1.293 26.845 50.367 1.00 46.30 11 THR E C 1
ATOM 4853 O O . THR E 2 11 ? -1.824 26.867 49.257 1.00 45.48 11 THR E O 1
ATOM 4857 N N . SER E 2 12 ? -1.753 27.516 51.420 1.00 48.51 12 SER E N 1
ATOM 4858 C CA . SER E 2 12 ? -2.984 28.292 51.353 1.00 58.07 12 SER E CA 1
ATOM 4859 C C . SER E 2 12 ? -2.783 29.529 50.476 1.00 50.65 12 SER E C 1
ATOM 4860 O O . SER E 2 12 ? -1.737 30.173 50.531 1.00 39.52 12 SER E O 1
ATOM 4863 N N . VAL E 2 13 ? -3.773 29.860 49.656 1.00 45.14 13 VAL E N 1
ATOM 4864 C CA . VAL E 2 13 ? -3.575 30.941 48.691 1.00 67.75 13 VAL E CA 1
ATOM 4865 C C . VAL E 2 13 ? -4.489 32.159 48.887 1.00 72.17 13 VAL E C 1
ATOM 4866 O O . VAL E 2 13 ? -4.936 32.775 47.916 1.00 62.01 13 VAL E O 1
ATOM 4870 N N . ASP E 2 14 ? -4.745 32.500 50.149 1.00 83.09 14 ASP E N 1
ATOM 4871 C CA . ASP E 2 14 ? -5.470 33.723 50.493 1.00 89.32 14 ASP E CA 1
ATOM 4872 C C . ASP E 2 14 ? -4.865 34.918 49.754 1.00 98.74 14 ASP E C 1
ATOM 4873 O O . ASP E 2 14 ? -5.505 35.558 48.911 1.00 98.15 14 ASP E O 1
ATOM 4879 N N . ALA F 3 1 ? 28.087 16.618 34.487 1.00 70.49 1 ALA F N 1
ATOM 4880 C CA . ALA F 3 1 ? 26.863 17.397 34.338 1.00 62.69 1 ALA F CA 1
ATOM 4881 C C . ALA F 3 1 ? 26.720 18.355 35.520 1.00 54.13 1 ALA F C 1
ATOM 4882 O O . ALA F 3 1 ? 27.382 19.396 35.568 1.00 68.60 1 ALA F O 1
ATOM 4884 N N . ARG F 3 2 ? 25.838 18.000 36.450 1.00 50.72 2 ARG F N 1
ATOM 4885 C CA . ARG F 3 2 ? 25.762 18.616 37.771 1.00 63.48 2 ARG F CA 1
ATOM 4886 C C . ARG F 3 2 ? 26.175 17.518 38.744 1.00 68.68 2 ARG F C 1
ATOM 4887 O O . ARG F 3 2 ? 26.237 17.715 39.969 1.00 58.49 2 ARG F O 1
ATOM 4895 N N . THR F 3 3 ? 26.452 16.356 38.151 1.00 54.21 3 THR F N 1
ATOM 4896 C CA . THR F 3 3 ? 26.855 15.151 38.858 1.00 44.94 3 THR F CA 1
ATOM 4897 C C . THR F 3 3 ? 28.374 15.075 39.015 1.00 49.16 3 THR F C 1
ATOM 4898 O O . THR F 3 3 ? 28.908 14.069 39.480 1.00 59.36 3 THR F O 1
ATOM 4902 N N . LYS F 3 4 ? 29.068 16.141 38.622 1.00 67.86 4 LYS F N 1
ATOM 4903 C CA . LYS F 3 4 ? 30.515 16.238 38.829 1.00 73.20 4 LYS F CA 1
ATOM 4904 C C . LYS F 3 4 ? 30.939 17.677 39.136 1.00 69.68 4 LYS F C 1
ATOM 4905 O O . LYS F 3 4 ? 30.835 18.141 40.274 1.00 56.94 4 LYS F O 1
#

Organism: Mus musculus (NCBI:txid10090)